Protein AF-0000000073275080 (afdb_homodimer)

Solvent-accessible surface area (backbone atoms only — not comparable to full-atom values): 22911 Å² total; per-residue (Å²): 128,80,75,79,78,81,48,69,64,58,54,41,53,49,47,54,55,44,19,60,76,45,29,74,86,57,56,41,69,62,60,45,20,56,76,67,70,48,57,55,68,63,49,43,74,78,28,83,42,69,67,53,45,38,34,49,40,30,46,57,50,40,56,72,40,67,62,86,65,78,84,79,86,42,40,68,62,48,49,53,50,51,52,48,43,50,50,51,34,26,66,72,33,63,53,29,30,60,48,40,58,49,52,80,61,78,45,71,41,52,49,48,37,52,27,49,46,30,53,42,41,31,72,72,69,42,51,63,61,56,16,46,53,51,43,52,39,52,49,19,29,51,37,19,44,44,34,41,51,53,35,57,74,69,51,49,68,67,58,50,50,50,48,50,53,54,40,49,70,54,25,63,82,72,29,60,70,46,45,72,33,46,66,64,74,70,47,86,54,58,69,57,53,50,52,51,41,50,51,25,41,52,47,12,50,54,50,54,73,69,51,129,129,82,75,79,79,82,49,70,63,56,53,39,53,50,48,55,55,44,19,62,75,44,30,74,85,57,55,42,69,62,59,47,20,57,76,69,70,49,59,53,69,64,50,42,74,77,27,82,42,70,66,54,44,36,36,50,39,32,47,58,50,40,55,73,39,68,63,87,66,77,82,79,87,42,40,66,62,47,48,52,51,51,53,49,44,48,49,50,34,27,66,71,35,60,53,29,29,59,49,37,58,48,53,79,62,77,44,71,42,52,49,48,36,50,31,49,46,30,53,41,42,31,71,72,70,41,50,64,63,55,16,46,53,51,44,52,38,51,49,19,30,49,38,20,45,45,36,41,52,53,35,58,75,68,51,49,69,68,57,50,50,50,47,49,52,54,40,50,68,54,25,65,82,73,28,59,68,45,44,72,32,45,67,63,75,70,48,85,55,56,68,57,54,50,51,52,41,51,51,25,41,52,46,11,51,54,49,54,71,71,52,130

Organism: Proteus mirabilis (strain HI4320) (NCBI:txid529507)

Foldseek 3Di:
DPPPPPDLVVLLVLQLVVCQPQNPVRRALCVSCVSVVHDSVVVCVSPVGPLSSLLSNLLVLQQPQCVVQDQPLPLLVSLVVSLVSSLCSQLVTQCSLVSNPPSPHDDPRVVSSQVSQLVSLCSLVDDSVLSNVLVVVSSVLSSVLSNVLSVVVPDDPVNLVVVLVVVCVPCVPPPVVCVVCSCVVSDNPSVVVSVVVSVVSSVVSNVVSVPD/DPPPPPDLVVLLVLQLVVCQPQNPVRRALVVSCVSVVHDSVVVCVSPVGPLSSLLSNLLVLQQPQCVVQDQPLPLLVSLVVSLVSVLCSQLVTQCSLVSNPPSPHDDPRVVSSLVSQLVSLCSLVDDSVLSNVLSVVSSVLSSVLSNVLSVVVPDDPVNLVVVLVVVCVPCVPPPVVCVVCSCVVSDNPSVVVSVVVSVVSSVVSNVVSVPD

Secondary structure (DSSP, 8-state):
-------HHHHHHHHHHHHHHHHHHH--HHHHHHHHTS-HHHHHHH-SSHHHHHHHHHHHHTTTTTTTPPP-S-HHHHHHHHHHHHHHHHHTSTTHHHHHTT----SHHHHHHHHHHHHHHHTTT--HHHHHHHHHHHHHHHHHHHHHHHHHHTS-HHHHHHHHHHHHHHHHHH-HHHHHTHHHHT---HHHHHHHHHHHHHHHHHHHHH--/-------HHHHHHHHHHHHHHHHHHH--HHHHHHHHTS-HHHHHHH-SSHHHHHHHHHHHHTTTTTTTPPP-S-HHHHHHHHHHHHHHHHHTSTTHHHHHTT----SHHHHHHHHHHHHHHHTTT--HHHHHHHHHHHHHHHHHHHHHHHHHHTS-HHHHHHHHHHHHHHHHHH-HHHHHTHHHHT---HHHHHHHHHHHHHHHHHHHHH--

pLDDT: mean 94.39, std 9.13, range [32.34, 98.94]

Structure (mmCIF, N/CA/C/O backbone):
data_AF-0000000073275080-model_v1
#
loop_
_entity.id
_entity.type
_entity.pdbx_description
1 polymer 'TetR-family transcriptional regulator'
#
loop_
_atom_site.group_PDB
_atom_site.id
_atom_site.type_symbol
_atom_site.label_atom_id
_atom_site.label_alt_id
_atom_site.label_comp_id
_atom_site.label_asym_id
_atom_site.label_entity_id
_atom_site.label_seq_id
_atom_site.pdbx_PDB_ins_code
_atom_site.Cartn_x
_atom_site.Cartn_y
_atom_site.Cartn_z
_atom_site.occupancy
_atom_site.B_iso_or_equiv
_atom_site.auth_seq_id
_atom_site.auth_comp_id
_atom_site.auth_asym_id
_atom_site.auth_atom_id
_atom_site.pdbx_PDB_model_num
ATOM 1 N N . MET A 1 1 ? 32.188 25.672 23.516 1 32.34 1 MET A N 1
ATOM 2 C CA . MET A 1 1 ? 31.297 24.531 23.75 1 32.34 1 MET A CA 1
ATOM 3 C C . MET A 1 1 ? 30.781 23.969 22.438 1 32.34 1 MET A C 1
ATOM 5 O O . MET A 1 1 ? 30.094 24.672 21.688 1 32.34 1 MET A O 1
ATOM 9 N N . LYS A 1 2 ? 31.484 23.141 21.656 1 39.69 2 LYS A N 1
ATOM 10 C CA . LYS A 1 2 ? 31.172 22.766 20.281 1 39.69 2 LYS A CA 1
ATOM 11 C C . LYS A 1 2 ? 29.703 22.344 20.141 1 39.69 2 LYS A C 1
ATOM 13 O O . LYS A 1 2 ? 29.156 21.719 21.047 1 39.69 2 LYS A O 1
ATOM 18 N N . SER A 1 3 ? 28.766 22.969 19.547 1 44.78 3 SER A N 1
ATOM 19 C CA . SER A 1 3 ? 27.375 22.609 19.281 1 44.78 3 SER A CA 1
ATOM 20 C C . SER A 1 3 ? 27.234 21.109 19.062 1 44.78 3 SER A C 1
ATOM 22 O O . SER A 1 3 ? 28 20.516 18.297 1 44.78 3 SER A O 1
ATOM 24 N N . PRO A 1 4 ? 26.766 20.25 19.859 1 46 4 PRO A N 1
ATOM 25 C CA . PRO A 1 4 ? 26.719 18.797 19.75 1 46 4 PRO A CA 1
ATOM 26 C C . PRO A 1 4 ? 26.406 18.312 18.328 1 46 4 PRO A C 1
ATOM 28 O O . PRO A 1 4 ? 25.578 18.906 17.641 1 46 4 PRO A O 1
ATOM 31 N N . LYS A 1 5 ? 27.375 17.844 17.484 1 55.16 5 LYS A N 1
ATOM 32 C CA . LYS A 1 5 ? 27.281 17.266 16.141 1 55.16 5 LYS A CA 1
ATOM 33 C C . LYS A 1 5 ? 26.062 16.344 16.031 1 55.16 5 LYS A C 1
ATOM 35 O O . LYS A 1 5 ? 25.969 15.352 16.734 1 55.16 5 LYS A O 1
ATOM 40 N N . ILE A 1 6 ? 24.938 16.859 15.727 1 63.88 6 ILE A N 1
ATOM 41 C CA . ILE A 1 6 ? 23.734 16.031 15.586 1 63.88 6 ILE A CA 1
ATOM 42 C C . ILE A 1 6 ? 24.031 14.859 14.641 1 63.88 6 ILE A C 1
ATOM 44 O O . ILE A 1 6 ? 24.516 15.07 13.523 1 63.88 6 ILE A O 1
ATOM 48 N N . ASP A 1 7 ? 24.047 13.633 15.289 1 86 7 ASP A N 1
ATOM 49 C CA . ASP A 1 7 ? 24.203 12.344 14.625 1 86 7 ASP A CA 1
ATOM 50 C C . ASP A 1 7 ? 22.953 11.969 13.844 1 86 7 ASP A C 1
ATOM 52 O O . ASP A 1 7 ? 21.859 11.867 14.414 1 86 7 ASP A O 1
ATOM 56 N N . ARG A 1 8 ? 23.031 12.055 12.516 1 90.81 8 ARG A N 1
ATOM 57 C CA . ARG A 1 8 ? 21.922 11.742 11.625 1 90.81 8 ARG A CA 1
ATOM 58 C C . ARG A 1 8 ? 21.172 10.492 12.086 1 90.81 8 ARG A C 1
ATOM 60 O O . ARG A 1 8 ? 19.938 10.445 12.039 1 90.81 8 ARG A O 1
ATOM 67 N N . LEU A 1 9 ? 21.906 9.578 12.633 1 93.81 9 LEU A N 1
ATOM 68 C CA . LEU A 1 9 ? 21.297 8.344 13.109 1 93.81 9 LEU A CA 1
ATOM 69 C C . LEU A 1 9 ? 20.469 8.594 14.359 1 93.81 9 LEU A C 1
ATOM 71 O O . LEU A 1 9 ? 19.391 7.996 14.531 1 93.81 9 LEU A O 1
ATOM 75 N N . ASN A 1 10 ? 20.938 9.414 15.172 1 94.75 10 ASN A N 1
ATOM 76 C CA . ASN A 1 10 ? 20.172 9.773 16.375 1 94.75 10 ASN A CA 1
ATOM 77 C C . ASN A 1 10 ? 18.859 10.477 16.016 1 94.75 10 ASN A C 1
ATOM 79 O O . ASN A 1 10 ? 17.828 10.242 16.641 1 94.75 10 ASN A O 1
ATOM 83 N N . VAL A 1 11 ? 18.969 11.352 15.055 1 96.56 11 VAL A N 1
ATOM 84 C CA . VAL A 1 11 ? 17.781 12.062 14.602 1 96.56 11 VAL A CA 1
ATOM 85 C C . VAL A 1 11 ? 16.75 11.07 14.062 1 96.56 11 VAL A C 1
ATOM 87 O O . VAL A 1 11 ? 15.57 11.125 14.43 1 96.56 11 VAL A O 1
ATOM 90 N N . LEU A 1 12 ? 17.234 10.148 13.281 1 97.75 12 LEU A N 1
ATOM 91 C CA . LEU A 1 12 ? 16.344 9.164 12.664 1 97.75 12 LEU A CA 1
ATOM 92 C C . LEU A 1 12 ? 15.719 8.25 13.719 1 97.75 12 LEU A C 1
ATOM 94 O O . LEU A 1 12 ? 14.531 7.949 13.664 1 97.75 12 LEU A O 1
ATOM 98 N N . ASP A 1 13 ? 16.531 7.84 14.688 1 97.75 13 ASP A N 1
ATOM 99 C CA . ASP A 1 13 ? 16.016 6.98 15.75 1 97.75 13 ASP A CA 1
ATOM 100 C C . ASP A 1 13 ? 14.984 7.719 16.609 1 97.75 13 ASP A C 1
ATOM 102 O O . ASP A 1 13 ? 13.984 7.137 17.016 1 97.75 13 ASP A O 1
ATOM 106 N N . THR A 1 14 ? 15.227 8.969 16.828 1 98 14 THR A N 1
ATOM 107 C CA . THR A 1 14 ? 14.273 9.781 17.562 1 98 14 THR A CA 1
ATOM 108 C C . THR A 1 14 ? 12.984 9.969 16.766 1 98 14 THR A C 1
ATOM 110 O O . THR A 1 14 ? 11.891 9.93 17.312 1 98 14 THR A O 1
ATOM 113 N N . ALA A 1 15 ? 13.125 10.195 15.492 1 98.44 15 ALA A N 1
ATOM 114 C CA . ALA A 1 15 ? 11.961 10.336 14.625 1 98.44 15 ALA A CA 1
ATOM 115 C C . ALA A 1 15 ? 11.102 9.07 14.641 1 98.44 15 ALA A C 1
ATOM 117 O O . ALA A 1 15 ? 9.875 9.148 14.711 1 98.44 15 ALA A O 1
ATOM 118 N N . LEU A 1 16 ? 11.766 7.922 14.594 1 98.56 16 LEU A N 1
ATOM 119 C CA . LEU A 1 16 ? 11.047 6.652 14.625 1 98.56 16 LEU A CA 1
ATOM 120 C C . LEU A 1 16 ? 10.359 6.453 15.969 1 98.56 16 LEU A C 1
ATOM 122 O O . LEU A 1 16 ? 9.258 5.902 16.031 1 98.56 16 LEU A O 1
ATOM 126 N N . SER A 1 17 ? 11 6.895 17.031 1 98.19 17 SER A N 1
ATOM 127 C CA . SER A 1 17 ? 10.359 6.855 18.344 1 98.19 17 SER A CA 1
ATOM 128 C C . SER A 1 17 ? 9.133 7.754 18.391 1 98.19 17 SER A C 1
ATOM 130 O O . SER A 1 17 ? 8.094 7.375 18.938 1 98.19 17 SER A O 1
ATOM 132 N N . LEU A 1 18 ? 9.273 8.891 17.797 1 98 18 LEU A N 1
ATOM 133 C CA . LEU A 1 18 ? 8.156 9.828 17.734 1 98 18 LEU A CA 1
ATOM 134 C C . LEU A 1 18 ? 7.027 9.266 16.875 1 98 18 LEU A C 1
ATOM 136 O O . LEU A 1 18 ? 5.848 9.484 17.172 1 98 18 LEU A O 1
ATOM 140 N N . LEU A 1 19 ? 7.387 8.57 15.859 1 98.06 19 LEU A N 1
ATOM 141 C CA . LEU A 1 19 ? 6.422 7.922 14.984 1 98.06 19 LEU A CA 1
ATOM 142 C C . LEU A 1 19 ? 5.516 6.98 15.773 1 98.06 19 LEU A C 1
ATOM 144 O O . LEU A 1 19 ? 4.316 6.895 15.5 1 98.06 19 LEU A O 1
ATOM 148 N N . GLU A 1 20 ? 6.086 6.309 16.781 1 97.38 20 GLU A N 1
ATOM 149 C CA . GLU A 1 20 ? 5.332 5.359 17.594 1 97.38 20 GLU A CA 1
ATOM 150 C C . GLU A 1 20 ? 4.199 6.051 18.344 1 97.38 20 GLU A C 1
ATOM 152 O O . GLU A 1 20 ? 3.141 5.457 18.562 1 97.38 20 GLU A O 1
ATOM 157 N N . LYS A 1 21 ? 4.418 7.312 18.641 1 95.19 21 LYS A N 1
ATOM 158 C CA . LYS A 1 21 ? 3.469 8.062 19.469 1 95.19 21 LYS A CA 1
ATOM 159 C C . LYS A 1 21 ? 2.527 8.891 18.594 1 95.19 21 LYS A C 1
ATOM 161 O O . LYS A 1 21 ? 1.325 8.953 18.859 1 95.19 21 LYS A O 1
ATOM 166 N N . GLU A 1 22 ? 3.096 9.484 17.547 1 95.12 22 GLU A N 1
ATOM 167 C CA . GLU A 1 22 ? 2.363 10.531 16.844 1 95.12 22 GLU A CA 1
ATOM 168 C C . GLU A 1 22 ? 1.802 10.016 15.516 1 95.12 22 GLU A C 1
ATOM 170 O O . GLU A 1 22 ? 0.91 10.633 14.938 1 95.12 22 GLU A O 1
ATOM 175 N N . GLY A 1 23 ? 2.352 8.914 15.062 1 95.94 23 GLY A N 1
ATOM 176 C CA . GLY A 1 23 ? 2.023 8.508 13.703 1 95.94 23 GLY A CA 1
ATOM 177 C C . GLY A 1 23 ? 2.656 9.391 12.648 1 95.94 23 GLY A C 1
ATOM 178 O O . GLY A 1 23 ? 3.291 10.391 12.969 1 95.94 23 GLY A O 1
ATOM 179 N N . ILE A 1 24 ? 2.479 8.977 11.453 1 95.12 24 ILE A N 1
ATOM 180 C CA . ILE A 1 24 ? 3.158 9.648 10.352 1 95.12 24 ILE A CA 1
ATOM 181 C C . ILE A 1 24 ? 2.574 11.047 10.164 1 95.12 24 ILE A C 1
ATOM 183 O O . ILE A 1 24 ? 3.297 11.984 9.82 1 95.12 24 ILE A O 1
ATOM 187 N N . GLU A 1 25 ? 1.281 11.195 10.398 1 91.06 25 GLU A N 1
ATOM 188 C CA . GLU A 1 25 ? 0.646 12.5 10.227 1 91.06 25 GLU A CA 1
ATOM 189 C C . GLU A 1 25 ? 1.056 13.461 11.344 1 91.06 25 GLU A C 1
ATOM 191 O O . GLU A 1 25 ? 1.13 14.672 11.125 1 91.06 25 GLU A O 1
ATOM 196 N N . GLY A 1 26 ? 1.314 12.922 12.461 1 93.5 26 GLY A N 1
ATOM 197 C CA . GLY A 1 26 ? 1.632 13.75 13.609 1 93.5 26 GLY A CA 1
ATOM 198 C C . GLY A 1 26 ? 3.111 14.07 13.727 1 93.5 26 GLY A C 1
ATOM 199 O O . GLY A 1 26 ? 3.508 14.914 14.531 1 93.5 26 GLY A O 1
ATOM 200 N N . LEU A 1 27 ? 3.873 13.398 12.93 1 96.19 27 LEU A N 1
ATOM 201 C CA . LEU A 1 27 ? 5.309 13.648 12.938 1 96.19 27 LEU A CA 1
ATOM 202 C C . LEU A 1 27 ? 5.648 14.922 12.164 1 96.19 27 LEU A C 1
ATOM 204 O O . LEU A 1 27 ? 5.418 14.992 10.961 1 96.19 27 LEU A O 1
ATOM 208 N N . THR A 1 28 ? 6.109 15.969 12.883 1 94.81 28 THR A N 1
ATOM 209 C CA . THR A 1 28 ? 6.508 17.219 12.258 1 94.81 28 THR A CA 1
ATOM 210 C C . THR A 1 28 ? 7.953 17.562 12.602 1 94.81 28 THR A C 1
ATOM 212 O O . THR A 1 28 ? 8.5 17.062 13.594 1 94.81 28 THR A O 1
ATOM 215 N N . MET A 1 29 ? 8.492 18.422 11.773 1 95.62 29 MET A N 1
ATOM 216 C CA . MET A 1 29 ? 9.859 18.875 12.023 1 95.62 29 MET A CA 1
ATOM 217 C C . MET A 1 29 ? 9.969 19.578 13.367 1 95.62 29 MET A C 1
ATOM 219 O O . MET A 1 29 ? 10.945 19.375 14.094 1 95.62 29 MET A O 1
ATOM 223 N N . ARG A 1 30 ? 8.961 20.312 13.719 1 95.44 30 ARG A N 1
ATOM 224 C CA . ARG A 1 30 ? 8.953 21.047 14.984 1 95.44 30 ARG A CA 1
ATOM 225 C C . ARG A 1 30 ? 8.914 20.078 16.172 1 95.44 30 ARG A C 1
ATOM 227 O O . ARG A 1 30 ? 9.688 20.234 17.109 1 95.44 30 ARG A O 1
ATOM 234 N N . LYS A 1 31 ? 8.031 19.078 16.125 1 96.81 31 LYS A N 1
ATOM 235 C CA . LYS A 1 31 ? 7.922 18.109 17.203 1 96.81 31 LYS A CA 1
ATOM 236 C C . LYS A 1 31 ? 9.211 17.312 17.359 1 96.81 31 LYS A C 1
ATOM 238 O O . LYS A 1 31 ? 9.617 17 18.484 1 96.81 31 LYS A O 1
ATOM 243 N N . LEU A 1 32 ? 9.82 16.984 16.25 1 97.44 32 LEU A N 1
ATOM 244 C CA . LEU A 1 32 ? 11.07 16.25 16.281 1 97.44 32 LEU A CA 1
ATOM 245 C C . LEU A 1 32 ? 12.18 17.078 16.922 1 97.44 32 LEU A C 1
ATOM 247 O O . LEU A 1 32 ? 12.938 16.578 17.75 1 97.44 32 LEU A O 1
ATOM 251 N N . ALA A 1 33 ? 12.281 18.344 16.531 1 96.69 33 ALA A N 1
ATOM 252 C CA . ALA A 1 33 ? 13.266 19.234 17.125 1 96.69 33 ALA A CA 1
ATOM 253 C C . ALA A 1 33 ? 13.078 19.328 18.641 1 96.69 33 ALA A C 1
ATOM 255 O O . ALA A 1 33 ? 14.047 19.25 19.391 1 96.69 33 ALA A O 1
ATOM 256 N N . ASP A 1 34 ? 11.836 19.453 19.016 1 96.75 34 ASP A N 1
ATOM 257 C CA . ASP A 1 34 ? 11.516 19.516 20.438 1 96.75 34 ASP A CA 1
ATOM 258 C C . ASP A 1 34 ? 11.961 18.234 21.172 1 96.75 34 ASP A C 1
ATOM 260 O O . ASP A 1 34 ? 12.555 18.312 22.25 1 96.75 34 ASP A O 1
ATOM 264 N N . ALA A 1 35 ? 11.711 17.094 20.578 1 96.25 35 ALA A N 1
ATOM 265 C CA . ALA A 1 35 ? 12.07 15.812 21.156 1 96.25 35 ALA A CA 1
ATOM 266 C C . ALA A 1 35 ? 13.586 15.68 21.297 1 96.25 35 ALA A C 1
ATOM 268 O O . ALA A 1 35 ? 14.078 15.031 22.219 1 96.25 35 ALA A O 1
ATOM 269 N N . LEU A 1 36 ? 14.289 16.281 20.391 1 95.81 36 LEU A N 1
ATOM 270 C CA . LEU A 1 36 ? 15.742 16.219 20.359 1 95.81 36 LEU A CA 1
ATOM 271 C C . LEU A 1 36 ? 16.344 17.328 21.234 1 95.81 36 LEU A C 1
ATOM 273 O O . LEU A 1 36 ? 17.547 17.359 21.453 1 95.81 36 LEU A O 1
ATOM 277 N N . HIS A 1 37 ? 15.508 18.25 21.641 1 95.56 37 HIS A N 1
ATOM 278 C CA . HIS A 1 37 ? 15.93 19.391 22.438 1 95.56 37 HIS A CA 1
ATOM 279 C C . HIS A 1 37 ? 16.922 20.266 21.672 1 95.56 37 HIS A C 1
ATOM 281 O O . HIS A 1 37 ? 17.969 20.625 22.188 1 95.56 37 HIS A O 1
ATOM 287 N N . ILE A 1 38 ? 16.516 20.484 20.422 1 93.25 38 ILE A N 1
ATOM 288 C CA . ILE A 1 38 ? 17.312 21.375 19.594 1 93.25 38 ILE A CA 1
ATOM 289 C C . ILE A 1 38 ? 16.406 22.406 18.906 1 93.25 38 ILE A C 1
ATOM 291 O O . ILE A 1 38 ? 15.18 22.266 18.938 1 93.25 38 ILE A O 1
ATOM 295 N N . LYS A 1 39 ? 17.094 23.359 18.297 1 90.19 39 LYS A N 1
ATOM 296 C CA . LYS A 1 39 ? 16.344 24.328 17.484 1 90.19 39 LYS A CA 1
ATOM 297 C C . LYS A 1 39 ? 15.984 23.734 16.125 1 90.19 39 LYS A C 1
ATOM 299 O O . LYS A 1 39 ? 16.766 22.984 15.531 1 90.19 39 LYS A O 1
ATOM 304 N N . ALA A 1 40 ? 14.836 24.156 15.586 1 88.25 40 ALA A N 1
ATOM 305 C CA . ALA A 1 40 ? 14.344 23.641 14.305 1 88.25 40 ALA A CA 1
ATOM 306 C C . ALA A 1 40 ? 15.352 23.891 13.195 1 88.25 40 ALA A C 1
ATOM 308 O O . ALA A 1 40 ? 15.5 23.062 12.289 1 88.25 40 ALA A O 1
ATOM 309 N N . ALA A 1 41 ? 16.031 24.922 13.344 1 87.62 41 ALA A N 1
ATOM 310 C CA . ALA A 1 41 ? 17.016 25.281 12.32 1 87.62 41 ALA A CA 1
ATOM 311 C C . ALA A 1 41 ? 18.109 24.219 12.227 1 87.62 41 ALA A C 1
ATOM 313 O O . ALA A 1 41 ? 18.609 23.938 11.133 1 87.62 41 ALA A O 1
ATOM 314 N N . SER A 1 42 ? 18.469 23.656 13.289 1 89 42 SER A N 1
ATOM 315 C CA . SER A 1 42 ? 19.5 22.625 13.328 1 89 42 SER A CA 1
ATOM 316 C C . SER A 1 42 ? 19.047 21.375 12.594 1 89 42 SER A C 1
ATOM 318 O O . SER A 1 42 ? 19.859 20.688 11.961 1 89 42 SER A O 1
ATOM 320 N N . LEU A 1 43 ? 17.781 21.078 12.664 1 91.62 43 LEU A N 1
ATOM 321 C CA . LEU A 1 43 ? 17.219 19.906 11.992 1 91.62 43 LEU A CA 1
ATOM 322 C C . LEU A 1 43 ? 17.25 20.078 10.484 1 91.62 43 LEU A C 1
ATOM 324 O O . LEU A 1 43 ? 17.516 19.125 9.742 1 91.62 43 LEU A O 1
ATOM 328 N N . TYR A 1 44 ? 17.047 21.266 10.055 1 89.69 44 TYR A N 1
ATOM 329 C CA . TYR A 1 44 ? 16.969 21.562 8.633 1 89.69 44 TYR A CA 1
ATOM 330 C C . TYR A 1 44 ? 18.344 21.484 7.98 1 89.69 44 TYR A C 1
ATOM 332 O O . TYR A 1 44 ? 18.453 21.344 6.762 1 89.69 44 TYR A O 1
ATOM 340 N N . TRP A 1 45 ? 19.391 21.516 8.812 1 86.19 45 TRP A N 1
ATOM 341 C CA . TRP A 1 45 ? 20.75 21.297 8.328 1 86.19 45 TRP A CA 1
ATOM 342 C C . TRP A 1 45 ? 20.969 19.828 7.984 1 86.19 45 TRP A C 1
ATOM 344 O O . TRP A 1 45 ? 21.734 19.5 7.066 1 86.19 45 TRP A O 1
ATOM 354 N N . HIS A 1 46 ? 20.219 19 8.602 1 89.19 46 HIS A N 1
ATOM 355 C CA . HIS A 1 46 ? 20.391 17.578 8.383 1 89.19 46 HIS A CA 1
ATOM 356 C C . HIS A 1 46 ? 19.375 17.047 7.375 1 89.19 46 HIS A C 1
ATOM 358 O O . HIS A 1 46 ? 19.672 16.141 6.598 1 89.19 46 HIS A O 1
ATOM 364 N N . PHE A 1 47 ? 18.203 17.594 7.461 1 93.5 47 PHE A N 1
ATOM 365 C CA . PHE A 1 47 ? 17.109 17.25 6.578 1 93.5 47 PHE A CA 1
ATOM 366 C C . PHE A 1 47 ? 16.406 18.5 6.066 1 93.5 47 PHE A C 1
ATOM 368 O O . PHE A 1 47 ? 15.719 19.188 6.828 1 93.5 47 PHE A O 1
ATOM 375 N N . ASP A 1 48 ? 16.469 18.641 4.773 1 90.62 48 ASP A N 1
ATOM 376 C CA . ASP A 1 48 ? 16.016 19.875 4.152 1 90.62 48 ASP A CA 1
ATOM 377 C C . ASP A 1 48 ? 14.516 20.078 4.348 1 90.62 48 ASP A C 1
ATOM 379 O O . ASP A 1 48 ? 14.031 21.203 4.352 1 90.62 48 ASP A O 1
ATOM 383 N N . ASN A 1 49 ? 13.867 18.984 4.418 1 92.5 49 ASN A N 1
ATOM 384 C CA . ASN A 1 49 ? 12.414 19.016 4.555 1 92.5 49 ASN A CA 1
ATOM 385 C C . ASN A 1 49 ? 11.867 17.688 5.086 1 92.5 49 ASN A C 1
ATOM 387 O O . ASN A 1 49 ? 12.625 16.75 5.324 1 92.5 49 ASN A O 1
ATOM 391 N N . LYS A 1 50 ? 10.625 17.609 5.316 1 93.69 50 LYS A N 1
ATOM 392 C CA . LYS A 1 50 ? 9.977 16.422 5.867 1 93.69 50 LYS A CA 1
ATOM 393 C C . LYS A 1 50 ? 10.172 15.219 4.949 1 93.69 50 LYS A C 1
ATOM 395 O O . LYS A 1 50 ? 10.336 14.094 5.426 1 93.69 50 LYS A O 1
ATOM 400 N N . GLN A 1 51 ? 10.172 15.469 3.654 1 93.62 51 GLN A N 1
ATOM 401 C CA . GLN A 1 51 ? 10.312 14.383 2.697 1 93.62 51 GLN A CA 1
ATOM 402 C C . GLN A 1 51 ? 11.68 13.703 2.834 1 93.62 51 GLN A C 1
ATOM 404 O O . GLN A 1 51 ? 11.773 12.477 2.822 1 93.62 51 GLN A O 1
ATOM 409 N N . THR A 1 52 ? 12.703 14.5 2.971 1 95.06 52 THR A N 1
ATOM 410 C CA . THR A 1 52 ? 14.039 13.938 3.129 1 95.06 52 THR A CA 1
ATOM 411 C C . THR A 1 52 ? 14.164 13.195 4.457 1 95.06 52 THR A C 1
ATOM 413 O O . THR A 1 52 ? 14.867 12.195 4.551 1 95.06 52 THR A O 1
ATOM 416 N N . LEU A 1 53 ? 13.516 13.719 5.5 1 96.75 53 LEU A N 1
ATOM 417 C CA . LEU A 1 53 ? 13.469 13.016 6.777 1 96.75 53 LEU A CA 1
ATOM 418 C C . LEU A 1 53 ? 12.773 11.664 6.625 1 96.75 53 LEU A C 1
ATOM 420 O O . LEU A 1 53 ? 13.273 10.648 7.113 1 96.75 53 LEU A O 1
ATOM 424 N N . ILE A 1 54 ? 11.695 11.609 5.91 1 97.62 54 ILE A N 1
ATOM 425 C CA . ILE A 1 54 ? 10.922 10.398 5.699 1 97.62 54 ILE A CA 1
ATOM 426 C C . ILE A 1 54 ? 11.758 9.375 4.93 1 97.62 54 ILE A C 1
ATOM 428 O O . ILE A 1 54 ? 11.75 8.188 5.254 1 97.62 54 ILE A O 1
ATOM 432 N N . GLU A 1 55 ? 12.477 9.836 3.959 1 97.31 55 GLU A N 1
ATOM 433 C CA . GLU A 1 55 ? 13.367 8.953 3.215 1 97.31 55 GLU A CA 1
ATOM 434 C C . GLU A 1 55 ? 14.43 8.352 4.125 1 97.31 55 GLU A C 1
ATOM 436 O O . GLU A 1 55 ? 14.742 7.16 4.023 1 97.31 55 GLU A O 1
ATOM 441 N N . GLY A 1 56 ? 14.969 9.203 4.945 1 97.75 56 GLY A N 1
ATOM 442 C CA . GLY A 1 56 ? 15.93 8.695 5.914 1 97.75 56 GLY A CA 1
ATOM 443 C C . GLY A 1 56 ? 15.336 7.66 6.852 1 97.75 56 GLY A C 1
ATOM 444 O O . GLY A 1 56 ? 15.977 6.648 7.148 1 97.75 56 GLY A O 1
ATOM 445 N N . MET A 1 57 ? 14.148 7.926 7.309 1 98.56 57 MET A N 1
ATOM 446 C CA . MET A 1 57 ? 13.445 6.98 8.172 1 98.56 57 MET A CA 1
ATOM 447 C C . MET A 1 57 ? 13.172 5.672 7.441 1 98.56 57 MET A C 1
ATOM 449 O O . MET A 1 57 ? 13.344 4.59 8.008 1 98.56 57 MET A O 1
ATOM 453 N N . ALA A 1 58 ? 12.758 5.773 6.219 1 98.69 58 ALA A N 1
ATOM 454 C CA . ALA A 1 58 ? 12.5 4.594 5.398 1 98.69 58 ALA A CA 1
ATOM 455 C C . ALA A 1 58 ? 13.75 3.727 5.281 1 98.69 58 ALA A C 1
ATOM 457 O O . ALA A 1 58 ? 13.688 2.506 5.441 1 98.69 58 ALA A O 1
ATOM 458 N N . ASP A 1 59 ? 14.828 4.391 5.027 1 98.56 59 ASP A N 1
ATOM 459 C CA . ASP A 1 59 ? 16.109 3.693 4.945 1 98.56 59 ASP A CA 1
ATOM 460 C C . ASP A 1 59 ? 16.453 3.016 6.27 1 98.56 59 ASP A C 1
ATOM 462 O O . ASP A 1 59 ? 16.875 1.857 6.293 1 98.56 59 ASP A O 1
ATOM 466 N N . ARG A 1 60 ? 16.25 3.691 7.328 1 98.5 60 ARG A N 1
ATOM 467 C CA . ARG A 1 60 ? 16.562 3.189 8.664 1 98.5 60 ARG A CA 1
ATOM 468 C C . ARG A 1 60 ? 15.703 1.976 9.008 1 98.5 60 ARG A C 1
ATOM 470 O O . ARG A 1 60 ? 16.188 1.017 9.609 1 98.5 60 ARG A O 1
ATOM 477 N N . ILE A 1 61 ? 14.539 1.953 8.609 1 98.75 61 ILE A N 1
ATOM 478 C CA . ILE A 1 61 ? 13.57 0.898 8.898 1 98.75 61 ILE A CA 1
ATOM 479 C C . ILE A 1 61 ? 14.07 -0.427 8.328 1 98.75 61 ILE A C 1
ATOM 481 O O . ILE A 1 61 ? 13.898 -1.48 8.945 1 98.75 61 ILE A O 1
ATOM 485 N N . VAL A 1 62 ? 14.742 -0.328 7.191 1 98.75 62 VAL A N 1
ATOM 486 C CA . VAL A 1 62 ? 15.086 -1.576 6.52 1 98.75 62 VAL A CA 1
ATOM 487 C C . VAL A 1 62 ? 16.578 -1.841 6.66 1 98.75 62 VAL A C 1
ATOM 489 O O . VAL A 1 62 ? 17.141 -2.668 5.938 1 98.75 62 VAL A O 1
ATOM 492 N N . SER A 1 63 ? 17.25 -1.154 7.586 1 98.44 63 SER A N 1
ATOM 493 C CA . SER A 1 63 ? 18.703 -1.165 7.688 1 98.44 63 SER A CA 1
ATOM 494 C C . SER A 1 63 ? 19.219 -2.561 8.008 1 98.44 63 SER A C 1
ATOM 496 O O . SER A 1 63 ? 20.359 -2.893 7.688 1 98.44 63 SER A O 1
ATOM 498 N N . GLU A 1 64 ? 18.406 -3.428 8.578 1 98.25 64 GLU A N 1
ATOM 499 C CA . GLU A 1 64 ? 18.875 -4.738 9.008 1 98.25 64 GLU A CA 1
ATOM 500 C C . GLU A 1 64 ? 18.375 -5.84 8.07 1 98.25 64 GLU A C 1
ATOM 502 O O . GLU A 1 64 ? 18.641 -7.023 8.312 1 98.25 64 GLU A O 1
ATOM 507 N N . VAL A 1 65 ? 17.672 -5.516 7.059 1 98.69 65 VAL A N 1
ATOM 508 C CA . VAL A 1 65 ? 17.125 -6.492 6.125 1 98.69 65 VAL A CA 1
ATOM 509 C C . VAL A 1 65 ? 18.203 -6.938 5.141 1 98.69 65 VAL A C 1
ATOM 511 O O . VAL A 1 65 ? 18.953 -6.109 4.625 1 98.69 65 VAL A O 1
ATOM 514 N N . ALA A 1 66 ? 18.281 -8.258 4.926 1 98.19 66 ALA A N 1
ATOM 515 C CA . ALA A 1 66 ? 19.156 -8.891 3.941 1 98.19 66 ALA A CA 1
ATOM 516 C C . ALA A 1 66 ? 20.625 -8.648 4.273 1 98.19 66 ALA A C 1
ATOM 518 O O . ALA A 1 66 ? 21.484 -8.664 3.387 1 98.19 66 ALA A O 1
ATOM 519 N N . VAL A 1 67 ? 20.922 -8.219 5.52 1 97.44 67 VAL A N 1
ATOM 520 C CA . VAL A 1 67 ? 22.312 -8.078 5.949 1 97.44 67 VAL A CA 1
ATOM 521 C C . VAL A 1 67 ? 22.953 -9.461 6.086 1 97.44 67 VAL A C 1
ATOM 523 O O . VAL A 1 67 ? 22.422 -10.32 6.797 1 97.44 67 VAL A O 1
ATOM 526 N N . ASP A 1 68 ? 24.031 -9.75 5.379 1 94.38 68 ASP A N 1
ATOM 527 C CA . ASP A 1 68 ? 24.719 -11.039 5.355 1 94.38 68 ASP A CA 1
ATOM 528 C C . ASP A 1 68 ? 23.75 -12.172 5 1 94.38 68 ASP A C 1
ATOM 530 O O . ASP A 1 68 ? 23.688 -13.18 5.699 1 94.38 68 ASP A O 1
ATOM 534 N N . PHE A 1 69 ? 22.922 -11.93 3.984 1 96.12 69 PHE A N 1
ATOM 535 C CA . PHE A 1 69 ? 21.906 -12.883 3.58 1 96.12 69 PHE A CA 1
ATOM 536 C C . PHE A 1 69 ? 22.531 -14.195 3.115 1 96.12 69 PHE A C 1
ATOM 538 O O . PHE A 1 69 ? 23.438 -14.188 2.283 1 96.12 69 PHE A O 1
ATOM 545 N N . HIS A 1 70 ? 22.109 -15.281 3.701 1 94.56 70 HIS A N 1
ATOM 546 C CA . HIS A 1 70 ? 22.594 -16.609 3.348 1 94.56 70 HIS A CA 1
ATOM 547 C C . HIS A 1 70 ? 21.719 -17.25 2.277 1 94.56 70 HIS A C 1
ATOM 549 O O . HIS A 1 70 ? 20.531 -17.469 2.498 1 94.56 70 HIS A O 1
ATOM 555 N N . TYR A 1 71 ? 22.312 -17.609 1.197 1 94.75 71 TYR A N 1
ATOM 556 C CA . TYR A 1 71 ? 21.594 -18.297 0.118 1 94.75 71 TYR A CA 1
ATOM 557 C C . TYR A 1 71 ? 21.609 -19.797 0.323 1 94.75 71 TYR A C 1
ATOM 559 O O . TYR A 1 71 ? 22.688 -20.406 0.439 1 94.75 71 TYR A O 1
ATOM 567 N N . SER A 1 72 ? 20.469 -20.484 0.413 1 94.06 72 SER A N 1
ATOM 568 C CA . SER A 1 72 ? 20.359 -21.906 0.659 1 94.06 72 SER A CA 1
ATOM 569 C C . SER A 1 72 ? 20.219 -22.688 -0.646 1 94.06 72 SER A C 1
ATOM 571 O O . SER A 1 72 ? 20.109 -23.922 -0.636 1 94.06 72 SER A O 1
ATOM 573 N N . GLN A 1 73 ? 20.172 -22.094 -1.796 1 89.25 73 GLN A N 1
ATOM 574 C CA . GLN A 1 73 ? 20 -22.672 -3.121 1 89.25 73 GLN A CA 1
ATOM 575 C C . GLN A 1 73 ? 18.562 -23.156 -3.318 1 89.25 73 GLN A C 1
ATOM 577 O O . GLN A 1 73 ? 18.281 -23.922 -4.238 1 89.25 73 GLN A O 1
ATOM 582 N N . ASP A 1 74 ? 17.703 -22.891 -2.447 1 97.06 74 ASP A N 1
ATOM 583 C CA . ASP A 1 74 ? 16.25 -22.938 -2.602 1 97.06 74 ASP A CA 1
ATOM 584 C C . ASP A 1 74 ? 15.656 -21.547 -2.717 1 97.06 74 ASP A C 1
ATOM 586 O O . ASP A 1 74 ? 15.367 -20.891 -1.706 1 97.06 74 ASP A O 1
ATOM 590 N N . TRP A 1 75 ? 15.469 -21.172 -3.949 1 97.44 75 TRP A N 1
ATOM 591 C CA . TRP A 1 75 ? 15.125 -19.766 -4.188 1 97.44 75 TRP A CA 1
ATOM 592 C C . TRP A 1 75 ? 13.773 -19.438 -3.57 1 97.44 75 TRP A C 1
ATOM 594 O O . TRP A 1 75 ? 13.555 -18.312 -3.113 1 97.44 75 TRP A O 1
ATOM 604 N N . LYS A 1 76 ? 12.883 -20.438 -3.549 1 98.19 76 LYS A N 1
ATOM 605 C CA . LYS A 1 76 ? 11.562 -20.188 -2.979 1 98.19 76 LYS A C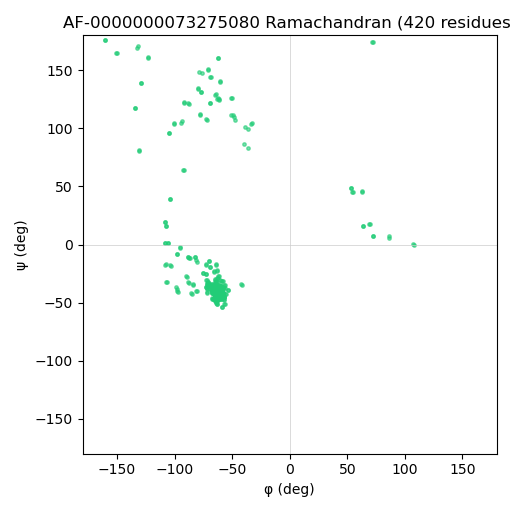A 1
ATOM 606 C C . LYS A 1 76 ? 11.648 -19.938 -1.474 1 98.19 76 LYS A C 1
ATOM 608 O O . LYS A 1 76 ? 11.062 -18.984 -0.957 1 98.19 76 LYS A O 1
ATOM 613 N N . ALA A 1 77 ? 12.383 -20.766 -0.793 1 98.12 77 ALA A N 1
ATOM 614 C CA . ALA A 1 77 ? 12.57 -20.625 0.647 1 98.12 77 ALA A CA 1
ATOM 615 C C . ALA A 1 77 ? 13.289 -19.312 0.97 1 98.12 77 ALA A C 1
ATOM 617 O O . ALA A 1 77 ? 12.93 -18.625 1.929 1 98.12 77 ALA A O 1
ATOM 618 N N . ASP A 1 78 ? 14.297 -19 0.197 1 98.5 78 ASP A N 1
ATOM 619 C CA . ASP A 1 78 ? 15.047 -17.766 0.391 1 98.5 78 ASP A CA 1
ATOM 620 C C . ASP A 1 78 ? 14.156 -16.547 0.167 1 98.5 78 ASP A C 1
ATOM 622 O O . ASP A 1 78 ? 14.242 -15.562 0.91 1 98.5 78 ASP A O 1
ATOM 626 N N . LEU A 1 79 ? 13.32 -16.609 -0.868 1 98.69 79 LEU A N 1
ATOM 627 C CA . LEU A 1 79 ? 12.406 -15.516 -1.173 1 98.69 79 LEU A CA 1
ATOM 628 C C . LEU A 1 79 ? 11.43 -15.289 -0.029 1 98.69 79 LEU A C 1
ATOM 630 O O . LEU A 1 79 ? 11.18 -14.148 0.367 1 98.69 79 LEU A O 1
ATOM 634 N N . LYS A 1 80 ? 10.898 -16.359 0.487 1 98.69 80 LYS A N 1
ATOM 635 C CA . LYS A 1 80 ? 9.945 -16.281 1.593 1 98.69 80 LYS A CA 1
ATOM 636 C C . LYS A 1 80 ? 10.617 -15.719 2.846 1 98.69 80 LYS A C 1
ATOM 638 O O . LYS A 1 80 ? 10.016 -14.914 3.568 1 98.69 80 LYS A O 1
ATOM 643 N N . ARG A 1 81 ? 11.828 -16.078 3.084 1 98.44 81 ARG A N 1
ATOM 644 C CA . ARG A 1 81 ? 12.57 -15.555 4.23 1 98.44 81 ARG A CA 1
ATOM 645 C C . ARG A 1 81 ? 12.805 -14.055 4.094 1 98.44 81 ARG A C 1
ATOM 647 O O . ARG A 1 81 ? 12.602 -13.305 5.047 1 98.44 81 ARG A O 1
ATOM 654 N N . LEU A 1 82 ? 13.234 -13.641 2.947 1 98.69 82 LEU A N 1
ATOM 655 C CA . LEU A 1 82 ? 13.516 -12.227 2.736 1 98.69 82 LEU A CA 1
ATOM 656 C C . LEU A 1 82 ? 12.227 -11.406 2.791 1 98.69 82 LEU A C 1
ATOM 658 O O . LEU A 1 82 ? 12.211 -10.312 3.359 1 98.69 82 LEU A O 1
ATOM 662 N N . ALA A 1 83 ? 11.164 -11.961 2.182 1 98.81 83 ALA A N 1
ATOM 663 C CA . ALA A 1 83 ? 9.859 -11.305 2.258 1 98.81 83 ALA A CA 1
ATOM 664 C C . ALA A 1 83 ? 9.422 -11.125 3.707 1 98.81 83 ALA A C 1
ATOM 666 O O . ALA A 1 83 ? 8.914 -10.062 4.082 1 98.81 83 ALA A O 1
ATOM 667 N N . THR A 1 84 ? 9.641 -12.125 4.512 1 98.69 84 THR A N 1
ATOM 668 C CA . THR A 1 84 ? 9.281 -12.086 5.926 1 98.69 84 THR A CA 1
ATOM 669 C C . THR A 1 84 ? 10.133 -11.055 6.668 1 98.69 84 THR A C 1
ATOM 671 O O . THR A 1 84 ? 9.625 -10.312 7.512 1 98.69 84 THR A O 1
ATOM 674 N N . GLU A 1 85 ? 11.414 -10.969 6.344 1 98.69 85 GLU A N 1
ATOM 675 C CA . GLU A 1 85 ? 12.289 -9.969 6.945 1 98.69 85 GLU A CA 1
ATOM 676 C C . GLU A 1 85 ? 11.805 -8.555 6.637 1 98.69 85 GLU A C 1
ATOM 678 O O . GLU A 1 85 ? 11.789 -7.691 7.516 1 98.69 85 GLU A O 1
ATOM 683 N N . LEU A 1 86 ? 11.438 -8.352 5.414 1 98.81 86 LEU A N 1
ATOM 684 C CA . LEU A 1 86 ? 10.953 -7.039 4.996 1 98.81 86 LEU A CA 1
ATOM 685 C C . LEU A 1 86 ? 9.656 -6.676 5.723 1 98.81 86 LEU A C 1
ATOM 687 O O . LEU A 1 86 ? 9.531 -5.57 6.25 1 98.81 86 LEU A O 1
ATOM 691 N N . ARG A 1 87 ? 8.758 -7.652 5.766 1 98.88 87 ARG A N 1
ATOM 692 C CA . ARG A 1 87 ? 7.504 -7.449 6.484 1 98.88 87 ARG A CA 1
ATOM 693 C C . ARG A 1 87 ? 7.762 -7.086 7.945 1 98.88 87 ARG A C 1
ATOM 695 O O . ARG A 1 87 ? 7.152 -6.156 8.477 1 98.88 87 ARG A O 1
ATOM 702 N N . GLU A 1 88 ? 8.641 -7.797 8.562 1 98.62 88 GLU A N 1
ATOM 703 C CA . GLU A 1 88 ? 8.938 -7.57 9.977 1 98.62 88 GLU A CA 1
ATOM 704 C C . GLU A 1 88 ? 9.562 -6.195 10.188 1 98.62 88 GLU A C 1
ATOM 706 O O . GLU A 1 88 ? 9.281 -5.531 11.188 1 98.62 88 GLU A O 1
ATOM 711 N N . ALA A 1 89 ? 10.375 -5.777 9.266 1 98.75 89 ALA A N 1
ATOM 712 C CA . ALA A 1 89 ? 10.969 -4.445 9.352 1 98.75 89 ALA A CA 1
ATOM 713 C C . ALA A 1 89 ? 9.898 -3.361 9.289 1 98.75 89 ALA A C 1
ATOM 715 O O . ALA A 1 89 ? 9.922 -2.416 10.086 1 98.75 89 ALA A O 1
ATOM 716 N N . PHE A 1 90 ? 8.992 -3.502 8.367 1 98.75 90 PHE A N 1
ATOM 717 C CA . PHE A 1 90 ? 7.906 -2.537 8.227 1 98.75 90 PHE A CA 1
ATOM 718 C C . PHE A 1 90 ? 7.043 -2.51 9.484 1 98.75 90 PHE A C 1
ATOM 720 O O . PHE A 1 90 ? 6.637 -1.438 9.945 1 98.75 90 PHE A O 1
ATOM 727 N N . LEU A 1 91 ? 6.801 -3.68 10.055 1 98.31 91 LEU A N 1
ATOM 728 C CA . LEU A 1 91 ? 5.84 -3.809 11.148 1 98.31 91 LEU A CA 1
ATOM 729 C C . LEU A 1 91 ? 6.477 -3.422 12.484 1 98.31 91 LEU A C 1
ATOM 731 O O . LEU A 1 91 ? 5.773 -3.227 13.477 1 98.31 91 LEU A O 1
ATOM 735 N N . GLN A 1 92 ? 7.785 -3.258 12.484 1 97.75 92 GLN A N 1
ATOM 736 C CA . GLN A 1 92 ? 8.492 -2.92 13.711 1 97.75 92 GLN A CA 1
ATOM 737 C C . GLN A 1 92 ? 8.156 -1.502 14.164 1 97.75 92 GLN A C 1
ATOM 739 O O . GLN A 1 92 ? 8.391 -1.145 15.32 1 97.75 92 GLN A O 1
ATOM 744 N N . HIS A 1 93 ? 7.66 -0.706 13.297 1 97.88 93 HIS A N 1
ATOM 745 C CA . HIS A 1 93 ? 7.324 0.681 13.594 1 97.88 93 HIS A CA 1
ATOM 746 C C . HIS A 1 93 ? 5.898 1.006 13.156 1 97.88 93 HIS A C 1
ATOM 748 O O . HIS A 1 93 ? 5.449 0.552 12.102 1 97.88 93 HIS A O 1
ATOM 754 N N . ARG A 1 94 ? 5.27 1.77 14.07 1 97.25 94 ARG A N 1
ATOM 755 C CA . ARG A 1 94 ? 3.979 2.316 13.656 1 97.25 94 ARG A CA 1
ATOM 756 C C . ARG A 1 94 ? 4.086 3.006 12.297 1 97.25 94 ARG A C 1
ATOM 758 O O . ARG A 1 94 ? 5.008 3.789 12.062 1 97.25 94 ARG A O 1
ATOM 765 N N . ASP A 1 95 ? 3.281 2.643 11.359 1 97.75 95 ASP A N 1
ATOM 766 C CA . ASP A 1 95 ? 3.203 3.262 10.039 1 97.75 95 ASP A CA 1
ATOM 767 C C . ASP A 1 95 ? 4.457 2.969 9.219 1 97.75 95 ASP A C 1
ATOM 769 O O . ASP A 1 95 ? 4.758 3.682 8.258 1 97.75 95 ASP A O 1
ATOM 773 N N . GLY A 1 96 ? 5.211 1.99 9.594 1 98.56 96 GLY A N 1
ATOM 774 C CA . GLY A 1 96 ? 6.477 1.725 8.93 1 98.56 96 GLY A CA 1
ATOM 775 C C . GLY A 1 96 ? 6.332 1.525 7.434 1 98.56 96 GLY A C 1
ATOM 776 O O . GLY A 1 96 ? 7.141 2.035 6.652 1 98.56 96 GLY A O 1
ATOM 777 N N . ALA A 1 97 ? 5.316 0.78 7.027 1 98.69 97 ALA A N 1
ATOM 778 C CA . ALA A 1 97 ? 5.086 0.548 5.605 1 98.69 97 ALA A CA 1
ATOM 779 C C . ALA A 1 97 ? 4.664 1.835 4.902 1 98.69 97 ALA A C 1
ATOM 781 O O . ALA A 1 97 ? 5.062 2.084 3.762 1 98.69 97 ALA A O 1
ATOM 782 N N . ARG A 1 98 ? 3.93 2.639 5.566 1 97.81 98 ARG A N 1
ATOM 783 C CA . ARG A 1 98 ? 3.527 3.922 5.004 1 97.81 98 ARG A CA 1
ATOM 784 C C . ARG A 1 98 ? 4.727 4.855 4.852 1 97.81 98 ARG A C 1
ATOM 786 O O . ARG A 1 98 ? 4.801 5.621 3.889 1 97.81 98 ARG A O 1
ATOM 793 N N . VAL A 1 99 ? 5.621 4.812 5.836 1 98.25 99 VAL A N 1
ATOM 794 C CA . VAL A 1 99 ? 6.84 5.609 5.781 1 98.25 99 VAL A CA 1
ATOM 795 C C . VAL A 1 99 ? 7.668 5.203 4.562 1 98.25 99 VAL A C 1
ATOM 797 O O . VAL A 1 99 ? 8.188 6.062 3.844 1 98.25 99 VAL A O 1
ATOM 800 N N . PHE A 1 100 ? 7.73 3.977 4.254 1 98.69 100 PHE A N 1
ATOM 801 C CA . PHE A 1 100 ? 8.578 3.449 3.193 1 98.69 100 PHE A CA 1
ATOM 802 C C . PHE A 1 100 ? 7.926 3.639 1.83 1 98.69 100 PHE A C 1
ATOM 804 O O . PHE A 1 100 ? 8.594 3.99 0.857 1 98.69 100 PHE A O 1
ATOM 811 N N . ALA A 1 101 ? 6.621 3.422 1.768 1 98.19 101 ALA A N 1
ATOM 812 C CA . ALA A 1 101 ? 5.898 3.387 0.499 1 98.19 101 ALA A CA 1
ATOM 813 C C . ALA A 1 101 ? 5.996 4.727 -0.225 1 98.19 101 ALA A C 1
ATOM 815 O O . ALA A 1 101 ? 5.715 5.777 0.359 1 98.19 101 ALA A O 1
ATOM 816 N N . GLY A 1 102 ? 6.469 4.688 -1.469 1 95.31 102 GLY A N 1
ATOM 817 C CA . GLY A 1 102 ? 6.438 5.863 -2.324 1 95.31 102 GLY A CA 1
ATOM 818 C C . GLY A 1 102 ? 7.641 6.766 -2.143 1 95.31 102 GLY A C 1
ATOM 819 O O . GLY A 1 102 ? 7.68 7.875 -2.68 1 95.31 102 GLY A O 1
ATOM 820 N N . THR A 1 103 ? 8.656 6.352 -1.36 1 93.75 103 THR A N 1
ATOM 821 C CA . THR A 1 103 ? 9.781 7.242 -1.116 1 93.75 103 THR A CA 1
ATOM 822 C C . THR A 1 103 ? 10.852 7.066 -2.191 1 93.75 103 THR A C 1
ATOM 824 O O . THR A 1 103 ? 11.625 7.988 -2.469 1 93.75 103 THR A O 1
ATOM 827 N N . TYR A 1 104 ? 11.008 5.832 -2.723 1 91.69 104 TYR A N 1
ATOM 828 C CA . TYR A 1 104 ? 12.039 5.512 -3.709 1 91.69 104 TYR A CA 1
ATOM 829 C C . TYR A 1 104 ? 13.414 5.922 -3.213 1 91.69 104 TYR A C 1
ATOM 831 O O . TYR A 1 104 ? 14.156 6.609 -3.92 1 91.69 104 TYR A O 1
ATOM 839 N N . VAL A 1 105 ? 13.711 5.574 -2.102 1 93.69 105 VAL A N 1
ATOM 840 C CA . VAL A 1 105 ? 14.977 5.883 -1.446 1 93.69 105 VAL A CA 1
ATOM 841 C C . VAL A 1 105 ? 16.125 5.207 -2.197 1 93.69 105 VAL A C 1
ATOM 843 O O . VAL A 1 105 ? 16.062 4.012 -2.496 1 93.69 105 VAL A O 1
ATOM 846 N N . ILE A 1 106 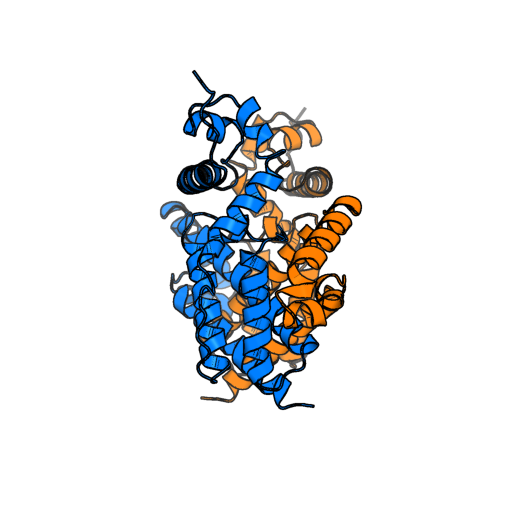? 17.078 6.039 -2.482 1 96.19 106 ILE A N 1
ATOM 847 C CA . ILE A 1 106 ? 18.328 5.492 -2.986 1 96.19 106 ILE A CA 1
ATOM 848 C C . ILE A 1 106 ? 19.359 5.438 -1.859 1 96.19 106 ILE A C 1
ATOM 850 O O . ILE A 1 106 ? 19.906 6.465 -1.455 1 96.19 106 ILE A O 1
ATOM 854 N N . SER A 1 107 ? 19.594 4.344 -1.375 1 96.31 107 SER A N 1
ATOM 855 C CA . SER A 1 107 ? 20.531 4.129 -0.276 1 96.31 107 SER A CA 1
ATOM 856 C C . SER A 1 107 ? 21.156 2.74 -0.353 1 96.31 107 SER A C 1
ATOM 858 O O . SER A 1 107 ? 20.656 1.858 -1.047 1 96.31 107 SER A O 1
ATOM 860 N N . GLU A 1 108 ? 22.203 2.562 0.366 1 95.94 108 GLU A N 1
ATOM 861 C CA . GLU A 1 108 ? 22.891 1.276 0.384 1 95.94 108 GLU A CA 1
ATOM 862 C C . GLU A 1 108 ? 22 0.173 0.929 1 95.94 108 GLU A C 1
ATOM 864 O O . GLU A 1 108 ? 22.016 -0.955 0.431 1 95.94 108 GLU A O 1
ATOM 869 N N . ASN A 1 109 ? 21.188 0.46 1.928 1 97.69 109 ASN A N 1
ATOM 870 C CA . ASN A 1 109 ? 20.297 -0.543 2.512 1 97.69 109 ASN A CA 1
ATOM 871 C C . ASN A 1 109 ? 19.25 -1.013 1.513 1 97.69 109 ASN A C 1
ATOM 873 O O . ASN A 1 109 ? 19.047 -2.215 1.33 1 97.69 109 ASN A O 1
ATOM 877 N N . VAL A 1 110 ? 18.625 -0.095 0.877 1 97.81 110 VAL A N 1
ATOM 878 C CA . VAL A 1 110 ? 17.547 -0.417 -0.051 1 97.81 110 VAL A CA 1
ATOM 879 C C . VAL A 1 110 ? 18.109 -1.135 -1.273 1 97.81 110 VAL A C 1
ATOM 881 O O . VAL A 1 110 ? 17.531 -2.113 -1.751 1 97.81 110 VAL A O 1
ATOM 884 N N . LEU A 1 111 ? 19.266 -0.693 -1.719 1 97.44 111 LEU A N 1
ATOM 885 C CA . LEU A 1 111 ? 19.875 -1.295 -2.898 1 97.44 111 LEU A CA 1
ATOM 886 C C . LEU A 1 111 ? 20.406 -2.686 -2.58 1 97.44 111 LEU A C 1
ATOM 888 O O . LEU A 1 111 ? 20.391 -3.574 -3.436 1 97.44 111 LEU A O 1
ATOM 892 N N . ARG A 1 112 ? 20.891 -2.893 -1.365 1 97 112 ARG A N 1
ATOM 893 C CA . ARG A 1 112 ? 21.281 -4.223 -0.913 1 97 112 ARG A CA 1
ATOM 894 C C . ARG A 1 112 ? 20.094 -5.188 -0.968 1 97 112 ARG A C 1
ATOM 896 O O . ARG A 1 112 ? 20.234 -6.312 -1.459 1 97 112 ARG A O 1
ATOM 903 N N . ILE A 1 113 ? 19 -4.746 -0.501 1 98.12 113 ILE A N 1
ATOM 904 C CA . ILE A 1 113 ? 17.781 -5.566 -0.487 1 98.12 113 ILE A CA 1
ATOM 905 C C . ILE A 1 113 ? 17.359 -5.887 -1.919 1 98.12 113 ILE A C 1
ATOM 907 O O . ILE A 1 113 ? 17.078 -7.039 -2.242 1 98.12 113 ILE A O 1
ATOM 911 N N . ASN A 1 114 ? 17.328 -4.863 -2.742 1 97.44 114 ASN A N 1
ATOM 912 C CA . ASN A 1 114 ? 16.969 -5.047 -4.145 1 97.44 114 ASN A CA 1
ATOM 913 C C . ASN A 1 114 ? 17.875 -6.055 -4.832 1 97.44 114 ASN A C 1
ATOM 915 O O . ASN A 1 114 ? 17.406 -6.961 -5.52 1 97.44 114 ASN A O 1
ATOM 919 N N . ASN A 1 115 ? 19.172 -5.863 -4.605 1 97.56 115 ASN A N 1
ATOM 920 C CA . ASN A 1 115 ? 20.156 -6.75 -5.223 1 97.56 115 ASN A CA 1
ATOM 921 C C . ASN A 1 115 ? 20 -8.188 -4.719 1 97.56 115 ASN A C 1
ATOM 923 O O . ASN A 1 115 ? 20.125 -9.133 -5.496 1 97.56 115 ASN A O 1
ATOM 927 N N . THR A 1 116 ? 19.766 -8.312 -3.48 1 97.94 116 THR A N 1
ATOM 928 C CA . THR A 1 116 ? 19.578 -9.633 -2.893 1 97.94 116 THR A CA 1
ATOM 929 C C . THR A 1 116 ? 18.328 -10.312 -3.473 1 97.94 116 THR A C 1
ATOM 931 O O . THR A 1 116 ? 18.375 -11.492 -3.822 1 97.94 116 THR A O 1
ATOM 934 N N . LEU A 1 117 ? 17.219 -9.562 -3.633 1 98.31 117 LEU A N 1
ATOM 935 C CA . LEU A 1 117 ? 15.992 -10.109 -4.191 1 98.31 117 LEU A CA 1
ATOM 936 C C . LEU A 1 117 ? 16.203 -10.586 -5.621 1 98.31 117 LEU A C 1
ATOM 938 O O . LEU A 1 117 ? 15.836 -11.711 -5.969 1 98.31 117 LEU A O 1
ATOM 942 N N . ILE A 1 118 ? 16.828 -9.773 -6.395 1 97.81 118 ILE A N 1
ATOM 943 C CA . ILE A 1 118 ? 17.078 -10.117 -7.793 1 97.81 118 ILE A CA 1
ATOM 944 C C . ILE A 1 118 ? 17.984 -11.336 -7.875 1 97.81 118 ILE A C 1
ATOM 946 O O . ILE A 1 118 ? 17.703 -12.281 -8.609 1 97.81 118 ILE A O 1
ATOM 950 N N . THR A 1 119 ? 19.047 -11.352 -7.059 1 96.69 119 THR A N 1
ATOM 951 C CA . THR A 1 119 ? 20.031 -12.43 -7.066 1 96.69 119 THR A CA 1
ATOM 952 C C . THR A 1 119 ? 19.375 -13.758 -6.695 1 96.69 119 THR A C 1
ATOM 954 O O . THR A 1 119 ? 19.578 -14.766 -7.375 1 96.69 119 THR A O 1
ATOM 957 N N . LEU A 1 120 ? 18.578 -13.75 -5.676 1 97.12 120 LEU A N 1
ATOM 958 C CA . LEU A 1 120 ? 18.016 -15.016 -5.227 1 97.12 120 LEU A CA 1
ATOM 959 C C . LEU A 1 120 ? 16.984 -15.531 -6.23 1 97.12 120 LEU A C 1
ATOM 961 O O . LEU A 1 120 ? 16.875 -16.75 -6.438 1 97.12 120 LEU A O 1
ATOM 965 N N . ILE A 1 121 ? 16.234 -14.641 -6.887 1 97.62 121 ILE A N 1
ATOM 966 C CA . ILE A 1 121 ? 15.25 -15.07 -7.871 1 97.62 121 ILE A CA 1
ATOM 967 C C . ILE A 1 121 ? 15.961 -15.602 -9.117 1 97.62 121 ILE A C 1
ATOM 969 O O . ILE A 1 121 ? 15.516 -16.578 -9.727 1 97.62 121 ILE A O 1
ATOM 973 N N . MET A 1 122 ? 17.078 -15.016 -9.43 1 96.56 122 MET A N 1
ATOM 974 C CA . MET A 1 122 ? 17.844 -15.453 -10.602 1 96.56 122 MET A CA 1
ATOM 975 C C . MET A 1 122 ? 18.375 -16.859 -10.398 1 96.56 122 MET A C 1
ATOM 977 O O . MET A 1 122 ? 18.656 -17.562 -11.367 1 96.56 122 MET A O 1
ATOM 981 N N . GLN A 1 123 ? 18.531 -17.328 -9.203 1 94.88 123 GLN A N 1
ATOM 982 C CA . GLN A 1 123 ? 18.969 -18.688 -8.914 1 94.88 123 GLN A CA 1
ATOM 983 C C . GLN A 1 123 ? 17.938 -19.703 -9.422 1 94.88 123 GLN A C 1
ATOM 985 O O . GLN A 1 123 ? 18.25 -20.891 -9.586 1 94.88 123 GLN A O 1
ATOM 990 N N . SER A 1 124 ? 16.781 -19.297 -9.68 1 95.5 124 SER A N 1
ATOM 991 C CA . SER A 1 124 ? 15.734 -20.156 -10.188 1 95.5 124 SER A CA 1
ATOM 992 C C . SER A 1 124 ? 15.883 -20.375 -11.695 1 95.5 124 SER A C 1
ATOM 994 O O . SER A 1 124 ? 15.203 -21.234 -12.273 1 95.5 124 SER A O 1
ATOM 996 N N . GLY A 1 125 ? 16.719 -19.531 -12.359 1 95.25 125 GLY A N 1
ATOM 997 C CA . GLY A 1 125 ? 16.859 -19.562 -13.812 1 95.25 125 GLY A CA 1
ATOM 998 C C . GLY A 1 125 ? 16.219 -18.359 -14.492 1 95.25 125 GLY A C 1
ATOM 999 O O . GLY A 1 125 ? 16.328 -18.203 -15.703 1 95.25 125 GLY A O 1
ATOM 1000 N N . ALA A 1 126 ? 15.648 -17.5 -13.703 1 97.12 126 ALA A N 1
ATOM 1001 C CA . ALA A 1 126 ? 15.016 -16.312 -14.258 1 97.12 126 ALA A CA 1
ATOM 1002 C C . ALA A 1 126 ? 16.062 -15.359 -14.844 1 97.12 126 ALA A C 1
ATOM 1004 O O . ALA A 1 126 ? 17.172 -15.25 -14.312 1 97.12 126 ALA A O 1
ATOM 1005 N N . SER A 1 127 ? 15.68 -14.688 -15.977 1 96.62 127 SER A N 1
ATOM 1006 C CA . SER A 1 127 ? 16.484 -13.562 -16.438 1 96.62 127 SER A CA 1
ATOM 1007 C C . SER A 1 127 ? 16.5 -12.438 -15.406 1 96.62 127 SER A C 1
ATOM 1009 O O . SER A 1 127 ? 15.633 -12.375 -14.539 1 96.62 127 SER A O 1
ATOM 1011 N N . ALA A 1 128 ? 17.438 -11.562 -15.477 1 96.44 128 ALA A N 1
ATOM 1012 C CA . ALA A 1 128 ? 17.516 -10.414 -14.57 1 96.44 128 ALA A CA 1
ATOM 1013 C C . ALA A 1 128 ? 16.266 -9.547 -14.688 1 96.44 128 ALA A C 1
ATOM 1015 O O . ALA A 1 128 ? 15.758 -9.047 -13.68 1 96.44 128 ALA A O 1
ATOM 1016 N N . GLU A 1 129 ? 15.773 -9.383 -15.867 1 96 129 GLU A N 1
ATOM 1017 C CA . GLU A 1 129 ? 14.578 -8.586 -16.109 1 96 129 GLU A CA 1
ATOM 1018 C C . GLU A 1 129 ? 13.352 -9.195 -15.445 1 96 129 GLU A C 1
ATOM 1020 O O . GLU A 1 129 ? 12.578 -8.492 -14.789 1 96 129 GLU A O 1
ATOM 1025 N N . LEU A 1 130 ? 13.203 -10.492 -15.656 1 97.38 130 LEU A N 1
ATOM 1026 C CA . LEU A 1 130 ? 12.094 -11.188 -15.023 1 97.38 130 LEU A CA 1
ATOM 1027 C C . LEU A 1 130 ? 12.211 -11.125 -13.5 1 97.38 130 LEU A C 1
ATOM 1029 O O . LEU A 1 130 ? 11.219 -10.883 -12.805 1 97.38 130 LEU A O 1
ATOM 1033 N N . ALA A 1 131 ? 13.406 -11.305 -12.992 1 98.06 131 ALA A N 1
ATOM 1034 C CA . ALA A 1 131 ? 13.656 -11.242 -11.555 1 98.06 131 ALA A CA 1
ATOM 1035 C C . ALA A 1 131 ? 13.305 -9.867 -10.992 1 98.06 131 ALA A C 1
ATOM 1037 O O . ALA A 1 131 ? 12.758 -9.758 -9.898 1 98.06 131 ALA A O 1
ATOM 1038 N N . SER A 1 132 ? 13.609 -8.836 -11.734 1 97.88 132 SER A N 1
ATOM 1039 C CA . SER A 1 132 ? 13.281 -7.473 -11.32 1 97.88 132 SER A CA 1
ATOM 1040 C C . SER A 1 132 ? 11.773 -7.273 -11.234 1 97.88 132 SER A C 1
ATOM 1042 O O . SER A 1 132 ? 11.266 -6.734 -10.242 1 97.88 132 SER A O 1
ATOM 1044 N N . ASN A 1 133 ? 11.055 -7.742 -12.203 1 98.12 133 ASN A N 1
ATOM 1045 C CA . ASN A 1 133 ? 9.602 -7.633 -12.195 1 98.12 133 ASN A CA 1
ATOM 1046 C C . ASN A 1 133 ? 8.992 -8.406 -11.031 1 98.12 133 ASN A C 1
ATOM 1048 O O . ASN A 1 133 ? 8.062 -7.926 -10.375 1 98.12 133 ASN A O 1
ATOM 1052 N N . MET A 1 134 ? 9.531 -9.578 -10.797 1 98.56 134 MET A N 1
ATOM 1053 C CA . MET A 1 134 ? 9.062 -10.398 -9.688 1 98.56 134 MET A CA 1
ATOM 1054 C C . MET A 1 134 ? 9.328 -9.711 -8.352 1 98.56 134 MET A C 1
ATOM 1056 O O . MET A 1 134 ? 8.461 -9.703 -7.473 1 98.56 134 MET A O 1
ATOM 1060 N N . SER A 1 135 ? 10.492 -9.109 -8.25 1 98.5 135 SER A N 1
ATOM 1061 C CA . SER A 1 135 ? 10.867 -8.422 -7.02 1 98.5 135 SER A CA 1
ATOM 1062 C C . SER A 1 135 ? 9.961 -7.227 -6.75 1 98.5 135 SER A C 1
ATOM 1064 O O . SER A 1 135 ? 9.523 -7.02 -5.617 1 98.5 135 SER A O 1
ATOM 1066 N N . MET A 1 136 ? 9.648 -6.449 -7.777 1 98 136 MET A N 1
ATOM 1067 C CA . MET A 1 136 ? 8.766 -5.297 -7.625 1 98 136 MET A CA 1
ATOM 1068 C C . MET A 1 136 ? 7.352 -5.738 -7.258 1 98 136 MET A C 1
ATOM 1070 O O . MET A 1 136 ? 6.715 -5.141 -6.387 1 98 136 MET A O 1
ATOM 1074 N N . THR A 1 137 ? 6.887 -6.812 -7.879 1 98.75 137 THR A N 1
ATOM 1075 C CA . THR A 1 137 ? 5.574 -7.363 -7.57 1 98.75 137 THR A CA 1
ATOM 1076 C C . THR A 1 137 ? 5.488 -7.766 -6.102 1 98.75 137 THR A C 1
ATOM 1078 O O . THR A 1 137 ? 4.516 -7.441 -5.418 1 98.75 137 THR A O 1
ATOM 1081 N N . LEU A 1 138 ? 6.52 -8.453 -5.664 1 98.81 138 LEU A N 1
ATOM 1082 C CA . LEU A 1 138 ? 6.594 -8.898 -4.277 1 98.81 138 LEU A CA 1
ATOM 1083 C C . LEU A 1 138 ? 6.559 -7.707 -3.324 1 98.81 138 LEU A C 1
ATOM 1085 O O . LEU A 1 138 ? 5.824 -7.719 -2.334 1 98.81 138 LEU A O 1
ATOM 1089 N N . LEU A 1 139 ? 7.316 -6.703 -3.625 1 98.62 139 LEU A N 1
ATOM 1090 C CA . LEU A 1 139 ? 7.379 -5.516 -2.777 1 98.62 139 LEU A CA 1
ATOM 1091 C C . LEU A 1 139 ? 6.02 -4.832 -2.701 1 98.62 139 LEU A C 1
ATOM 1093 O O . LEU A 1 139 ? 5.578 -4.434 -1.619 1 98.62 139 LEU A O 1
ATOM 1097 N N . TYR A 1 140 ? 5.312 -4.699 -3.859 1 98.69 140 TYR A N 1
ATOM 1098 C CA . TYR A 1 140 ? 3.994 -4.074 -3.889 1 98.69 140 TYR A CA 1
ATOM 1099 C C . TYR A 1 140 ? 3.021 -4.812 -2.98 1 98.69 140 TYR A C 1
ATOM 1101 O O . TYR A 1 140 ? 2.283 -4.191 -2.211 1 98.69 140 TYR A O 1
ATOM 1109 N N . PHE A 1 141 ? 3.086 -6.094 -3.021 1 98.94 141 PHE A N 1
ATOM 1110 C CA . PHE A 1 141 ? 2.211 -6.91 -2.189 1 98.94 141 PHE A CA 1
ATOM 1111 C C . PHE A 1 141 ? 2.525 -6.711 -0.712 1 98.94 141 PHE A C 1
ATOM 1113 O O . PHE A 1 141 ? 1.62 -6.508 0.1 1 98.94 141 PHE A O 1
ATOM 1120 N N . ILE A 1 142 ? 3.807 -6.734 -0.348 1 98.94 142 ILE A N 1
ATOM 1121 C CA . ILE A 1 142 ? 4.223 -6.625 1.047 1 98.94 142 ILE A CA 1
ATOM 1122 C C . ILE A 1 142 ? 3.807 -5.266 1.603 1 98.94 142 ILE A C 1
ATOM 1124 O O . ILE A 1 142 ? 3.279 -5.176 2.715 1 98.94 142 ILE A O 1
ATOM 1128 N N . LEU A 1 143 ? 3.975 -4.254 0.801 1 98.81 143 LEU A N 1
ATOM 1129 C CA . LEU A 1 143 ? 3.604 -2.91 1.233 1 98.81 143 LEU A CA 1
ATOM 1130 C C . LEU A 1 143 ? 2.104 -2.816 1.492 1 98.81 143 LEU A C 1
ATOM 1132 O O . LEU A 1 143 ? 1.681 -2.385 2.566 1 98.81 143 LEU A O 1
ATOM 1136 N N . GLY A 1 144 ? 1.321 -3.262 0.478 1 98.75 144 GLY A N 1
ATOM 1137 C CA . GLY A 1 144 ? -0.121 -3.221 0.66 1 98.75 144 GLY A CA 1
ATOM 1138 C C . GLY A 1 144 ? -0.594 -4.008 1.866 1 98.75 144 GLY A C 1
ATOM 1139 O O . GLY A 1 144 ? -1.44 -3.537 2.629 1 98.75 144 GLY A O 1
ATOM 1140 N N . CYS A 1 145 ? -0.032 -5.152 2.055 1 98.56 145 CYS A N 1
ATOM 1141 C CA . CYS A 1 145 ? -0.392 -6.023 3.168 1 98.56 145 CYS A CA 1
ATOM 1142 C C . CYS A 1 145 ? -0.06 -5.367 4.504 1 98.56 145 CYS A C 1
ATOM 1144 O O . CYS A 1 145 ? -0.895 -5.34 5.41 1 98.56 145 CYS A O 1
ATOM 1146 N N . CYS A 1 146 ? 1.101 -4.785 4.625 1 98.75 146 CYS A N 1
ATOM 1147 C CA . CYS A 1 146 ? 1.562 -4.211 5.887 1 98.75 146 CYS A CA 1
ATOM 1148 C C . CYS A 1 146 ? 0.809 -2.924 6.207 1 98.75 146 CYS A C 1
ATOM 1150 O O . CYS A 1 146 ? 0.49 -2.66 7.367 1 98.75 146 CYS A O 1
ATOM 1152 N N . ILE A 1 147 ? 0.508 -2.16 5.184 1 98.5 147 ILE A N 1
ATOM 1153 C CA . ILE A 1 147 ? -0.246 -0.929 5.395 1 98.5 147 ILE A CA 1
ATOM 1154 C C . ILE A 1 147 ? -1.631 -1.261 5.945 1 98.5 147 ILE A C 1
ATOM 1156 O O . ILE A 1 147 ? -2.08 -0.655 6.918 1 98.5 147 ILE A O 1
ATOM 1160 N N . GLU A 1 148 ? -2.291 -2.24 5.387 1 97.69 148 GLU A N 1
ATOM 1161 C CA . GLU A 1 148 ? -3.617 -2.643 5.84 1 97.69 148 GLU A CA 1
ATOM 1162 C C . GLU A 1 148 ? -3.564 -3.213 7.254 1 97.69 148 GLU A C 1
ATOM 1164 O O . GLU A 1 148 ? -4.398 -2.875 8.102 1 97.69 148 GLU A O 1
ATOM 1169 N N . GLN A 1 149 ? -2.566 -4.012 7.477 1 97.25 149 GLN A N 1
ATOM 1170 C CA . GLN A 1 149 ? -2.426 -4.605 8.797 1 97.25 149 GLN A CA 1
ATOM 1171 C C . GLN A 1 149 ? -2.174 -3.539 9.859 1 97.25 149 GLN A C 1
ATOM 1173 O O . GLN A 1 149 ? -2.783 -3.564 10.93 1 97.25 149 GLN A O 1
ATOM 1178 N N . GLN A 1 150 ? -1.331 -2.629 9.641 1 96.56 150 GLN A N 1
ATOM 1179 C CA . GLN A 1 150 ? -0.961 -1.625 10.633 1 96.56 150 GLN A CA 1
ATOM 1180 C C . GLN A 1 150 ? -2.123 -0.676 10.914 1 96.56 150 GLN A C 1
ATOM 1182 O O . GLN A 1 150 ? -2.303 -0.223 12.047 1 96.56 150 GLN A O 1
ATOM 1187 N N . ALA A 1 151 ? -2.9 -0.422 9.891 1 94.56 151 ALA A N 1
ATOM 1188 C CA . ALA A 1 151 ? -4.039 0.479 10.047 1 94.56 151 ALA A CA 1
ATOM 1189 C C . ALA A 1 151 ? -5.078 -0.116 10.992 1 94.56 151 ALA A C 1
ATOM 1191 O O . ALA A 1 151 ? -5.641 0.592 11.828 1 94.56 151 ALA A O 1
ATOM 1192 N N . ILE A 1 152 ? -5.309 -1.401 10.891 1 93 152 ILE A N 1
ATOM 1193 C CA . ILE A 1 152 ? -6.371 -2.02 11.68 1 93 152 ILE A CA 1
ATOM 1194 C C . ILE A 1 152 ? -5.973 -2.053 13.148 1 93 152 ILE A C 1
ATOM 1196 O O . ILE A 1 152 ? -6.824 -1.944 14.031 1 93 152 ILE A O 1
ATOM 1200 N N . THR A 1 153 ? -4.723 -2.188 13.438 1 88.62 153 THR A N 1
ATOM 1201 C CA . THR A 1 153 ? -4.242 -2.293 14.805 1 88.62 153 THR A CA 1
ATOM 1202 C C . THR A 1 153 ? -4.391 -0.961 15.539 1 88.62 153 THR A C 1
ATOM 1204 O O . THR A 1 153 ? -4.355 -0.915 16.766 1 88.62 153 THR A O 1
ATOM 1207 N N . LEU A 1 154 ? -4.629 0.06 14.789 1 90.06 154 LEU A N 1
ATOM 1208 C CA . LEU A 1 154 ? -4.73 1.393 15.375 1 90.06 154 LEU A CA 1
ATOM 1209 C C . LEU A 1 154 ? -6.188 1.777 15.602 1 90.06 154 LEU A C 1
ATOM 1211 O O . LEU A 1 154 ? -6.473 2.805 16.219 1 90.06 154 LEU A O 1
ATOM 1215 N N . ILE A 1 155 ? -7.062 0.961 15.109 1 91.25 155 ILE A N 1
ATOM 1216 C CA . ILE A 1 155 ? -8.484 1.254 15.266 1 91.25 155 ILE A CA 1
ATOM 1217 C C . ILE A 1 155 ? -8.93 0.909 16.688 1 91.25 155 ILE A C 1
ATOM 1219 O O . ILE A 1 155 ? -8.688 -0.201 17.172 1 91.25 155 ILE A O 1
ATOM 1223 N N . ASP A 1 156 ? -9.586 1.816 17.234 1 92.25 156 ASP A N 1
ATOM 1224 C CA . ASP A 1 156 ? -10.164 1.61 18.562 1 92.25 156 ASP A CA 1
ATOM 1225 C C . ASP A 1 156 ? -11.156 0.447 18.547 1 92.25 156 ASP A C 1
ATOM 1227 O O . ASP A 1 156 ? -11.945 0.303 17.609 1 92.25 156 ASP A O 1
ATOM 1231 N N . SER A 1 157 ? -11.109 -0.33 19.609 1 93.44 157 SER A N 1
ATOM 1232 C CA . SER A 1 157 ? -11.961 -1.509 19.703 1 93.44 157 SER A CA 1
ATOM 1233 C C . SER A 1 157 ? -13.438 -1.135 19.578 1 93.44 157 SER A C 1
ATOM 1235 O O . SER A 1 157 ? -14.219 -1.871 18.969 1 93.44 157 SER A O 1
ATOM 1237 N N . GLU A 1 158 ? -13.75 -0.053 20.141 1 95 158 GLU A N 1
ATOM 1238 C CA . GLU A 1 158 ? -15.141 0.393 20.062 1 95 158 GLU A CA 1
ATOM 1239 C C . GLU A 1 158 ? -15.523 0.771 18.641 1 95 158 GLU A C 1
ATOM 1241 O O . GLU A 1 158 ? -16.625 0.456 18.188 1 95 158 GLU A O 1
ATOM 1246 N N . ILE A 1 159 ? -14.609 1.432 18 1 93.69 159 ILE A N 1
ATOM 1247 C CA . ILE A 1 159 ? -14.836 1.817 16.609 1 93.69 159 ILE A CA 1
ATOM 1248 C C . ILE A 1 159 ? -14.914 0.57 15.734 1 93.69 159 ILE A C 1
ATOM 1250 O O . ILE A 1 159 ? -15.766 0.48 14.852 1 93.69 159 ILE A O 1
ATOM 1254 N N . LEU A 1 160 ? -14.062 -0.355 16.016 1 93.88 160 LEU A N 1
ATOM 1255 C CA . LEU A 1 160 ? -14.07 -1.606 15.258 1 93.88 160 LEU A CA 1
ATOM 1256 C C . LEU A 1 160 ? -15.398 -2.338 15.438 1 93.88 160 LEU A C 1
ATOM 1258 O O . LEU A 1 160 ? -15.93 -2.9 14.477 1 93.88 160 LEU A O 1
ATOM 1262 N N . MET A 1 161 ? -15.906 -2.344 16.656 1 95.12 161 MET A N 1
ATOM 1263 C CA . MET A 1 161 ? -17.188 -2.973 16.938 1 95.12 161 MET A CA 1
ATOM 1264 C C . MET A 1 161 ? -18.312 -2.258 16.188 1 95.12 161 MET A C 1
ATOM 1266 O O . MET A 1 161 ? -19.219 -2.902 15.648 1 95.12 161 MET A O 1
ATOM 1270 N N . GLN A 1 162 ? -18.219 -0.999 16.156 1 95.31 162 GLN A N 1
ATOM 1271 C CA . GLN A 1 162 ? -19.203 -0.222 15.43 1 95.31 162 GLN A CA 1
ATOM 1272 C C . GLN A 1 162 ? -19.172 -0.539 13.938 1 95.31 162 GLN A C 1
ATOM 1274 O O . GLN A 1 162 ? -20.203 -0.652 13.289 1 95.31 162 GLN A O 1
ATOM 1279 N N . LYS A 1 163 ? -18 -0.656 13.43 1 95.19 163 LYS A N 1
ATOM 1280 C CA . LYS A 1 163 ? -17.844 -1.017 12.023 1 95.19 163 LYS A CA 1
ATOM 1281 C C . LYS A 1 163 ? -18.391 -2.41 11.742 1 95.19 163 LYS A C 1
ATOM 1283 O O . LYS A 1 163 ? -19.031 -2.633 10.719 1 95.19 163 LYS A O 1
ATOM 1288 N N . ARG A 1 164 ? -18.141 -3.287 12.625 1 95.62 164 ARG A N 1
ATOM 1289 C CA . ARG A 1 164 ? -18.672 -4.641 12.469 1 95.62 164 ARG A CA 1
ATOM 1290 C C . ARG A 1 164 ? -20.188 -4.641 12.469 1 95.62 164 ARG A C 1
ATOM 1292 O O . ARG A 1 164 ? -20.812 -5.328 11.656 1 95.62 164 ARG A O 1
ATOM 1299 N N . LEU A 1 165 ? -20.797 -3.912 13.383 1 95.75 165 LEU A N 1
ATOM 1300 C CA . LEU A 1 165 ? -22.25 -3.826 13.453 1 95.75 165 LEU A CA 1
ATOM 1301 C C . LEU A 1 165 ? -22.812 -3.219 12.18 1 95.75 165 LEU A C 1
ATOM 1303 O O . LEU A 1 165 ? -23.812 -3.717 11.641 1 95.75 165 LEU A O 1
ATOM 1307 N N . ALA A 1 166 ? -22.188 -2.156 11.734 1 95.44 166 ALA A N 1
ATOM 1308 C CA . ALA A 1 166 ? -22.609 -1.532 10.484 1 95.44 166 ALA A CA 1
ATOM 1309 C C . ALA A 1 166 ? -22.484 -2.5 9.312 1 95.44 166 ALA A C 1
ATOM 1311 O O . ALA A 1 166 ? -23.359 -2.568 8.453 1 95.44 166 ALA A O 1
ATOM 1312 N N . PHE A 1 167 ? -21.391 -3.201 9.328 1 97.06 167 PHE A N 1
ATOM 1313 C CA 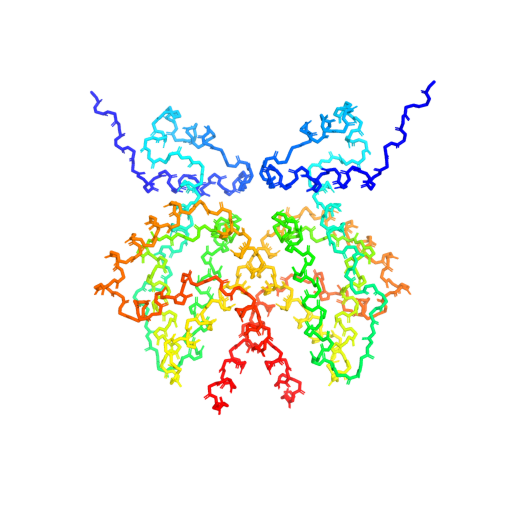. PHE A 1 167 ? -21.141 -4.23 8.32 1 97.06 167 PHE A CA 1
ATOM 1314 C C . PHE A 1 167 ? -22.266 -5.254 8.305 1 97.06 167 PHE A C 1
ATOM 1316 O O . PHE A 1 167 ? -22.812 -5.555 7.25 1 97.06 167 PHE A O 1
ATOM 1323 N N . GLU A 1 168 ? -22.594 -5.777 9.406 1 96 168 GLU A N 1
ATOM 1324 C CA . GLU A 1 168 ? -23.609 -6.824 9.516 1 96 168 GLU A CA 1
ATOM 1325 C C . GLU A 1 168 ? -24.984 -6.312 9.078 1 96 168 GLU A C 1
ATOM 1327 O O . GLU A 1 168 ? -25.75 -7.047 8.461 1 96 168 GLU A O 1
ATOM 1332 N N . GLN A 1 169 ? -25.25 -5.109 9.336 1 94.81 169 GLN A N 1
ATOM 1333 C CA . GLN A 1 169 ? -26.531 -4.504 8.969 1 94.81 169 GLN A CA 1
ATOM 1334 C C . GLN A 1 169 ? -26.688 -4.445 7.453 1 94.81 169 GLN A C 1
ATOM 1336 O O . GLN A 1 169 ? -27.781 -4.672 6.934 1 94.81 169 GLN A O 1
ATOM 1341 N N . ILE A 1 170 ? -25.625 -4.203 6.773 1 95.31 170 ILE A N 1
ATOM 1342 C CA . ILE A 1 170 ? -25.703 -4.047 5.328 1 95.31 170 ILE A CA 1
ATOM 1343 C C . ILE A 1 170 ? -25.641 -5.414 4.652 1 95.31 170 ILE A C 1
ATOM 1345 O O . ILE A 1 170 ? -26.422 -5.711 3.75 1 95.31 170 ILE A O 1
ATOM 1349 N N . VAL A 1 171 ? -24.781 -6.242 5.125 1 95.81 171 VAL A N 1
ATOM 1350 C CA . VAL A 1 171 ? -24.344 -7.422 4.383 1 95.81 171 VAL A CA 1
ATOM 1351 C C . VAL A 1 171 ? -25.344 -8.562 4.598 1 95.81 171 VAL A C 1
ATOM 1353 O O . VAL A 1 171 ? -25.562 -9.383 3.701 1 95.81 171 VAL A O 1
ATOM 1356 N N . ARG A 1 172 ? -25.922 -8.68 5.742 1 89.94 172 ARG A N 1
ATOM 1357 C CA . ARG A 1 172 ? -26.719 -9.828 6.125 1 89.94 172 ARG A CA 1
ATOM 1358 C C . ARG A 1 172 ? -27.812 -10.102 5.09 1 89.94 172 ARG A C 1
ATOM 1360 O O . ARG A 1 172 ? -28.031 -11.25 4.699 1 89.94 172 ARG A O 1
ATOM 1367 N N . ASP A 1 173 ? -28.438 -9.109 4.531 1 89.12 173 ASP A N 1
ATOM 1368 C CA . ASP A 1 173 ? -29.578 -9.352 3.645 1 89.12 173 ASP A CA 1
ATOM 1369 C C . ASP A 1 173 ? -29.203 -9.078 2.189 1 89.12 173 ASP A C 1
ATOM 1371 O O . ASP A 1 173 ? -29.766 -9.688 1.276 1 89.12 173 ASP A O 1
ATOM 1375 N N . LYS A 1 174 ? -28.125 -8.375 1.976 1 94.38 174 LYS A N 1
ATOM 1376 C CA . LYS A 1 174 ? -27.875 -7.867 0.632 1 94.38 174 LYS A CA 1
ATOM 1377 C C . LYS A 1 174 ? -26.734 -8.641 -0.038 1 94.38 174 LYS A C 1
ATOM 1379 O O . LYS A 1 174 ? -26.719 -8.789 -1.262 1 94.38 174 LYS A O 1
ATOM 1384 N N . TYR A 1 175 ? -25.812 -9.07 0.788 1 95.69 175 TYR A N 1
ATOM 1385 C CA . TYR A 1 175 ? -24.609 -9.664 0.214 1 95.69 175 TYR A CA 1
ATOM 1386 C C . TYR A 1 175 ? -24.297 -11 0.878 1 95.69 175 TYR A C 1
ATOM 1388 O O . TYR A 1 175 ? -23.391 -11.086 1.71 1 95.69 175 TYR A O 1
ATOM 1396 N N . PRO A 1 176 ? -24.984 -12.008 0.411 1 91.75 176 PRO A N 1
ATOM 1397 C CA . PRO A 1 176 ? -24.891 -13.312 1.075 1 91.75 176 PRO A CA 1
ATOM 1398 C C . PRO A 1 176 ? -23.484 -13.891 1.056 1 91.75 176 PRO A C 1
ATOM 1400 O O . PRO A 1 176 ? -23.062 -14.516 2.029 1 91.75 176 PRO A O 1
ATOM 1403 N N . GLN A 1 177 ? -22.75 -13.719 -0.037 1 93.12 177 GLN A N 1
ATOM 1404 C CA . GLN A 1 177 ? -21.406 -14.266 -0.109 1 93.12 177 GLN A CA 1
ATOM 1405 C C . GLN A 1 177 ? -20.469 -13.578 0.885 1 93.12 177 GLN A C 1
ATOM 1407 O O . GLN A 1 177 ? -19.672 -14.242 1.546 1 93.12 177 GLN A O 1
ATOM 1412 N N . THR A 1 178 ? -20.578 -12.289 1.018 1 95.88 178 THR A N 1
ATOM 1413 C CA . THR A 1 178 ? -19.781 -11.531 1.974 1 95.88 178 THR A CA 1
ATOM 1414 C C . THR A 1 178 ? -20.172 -11.891 3.406 1 95.88 178 THR A C 1
ATOM 1416 O O . THR A 1 178 ? -19.297 -11.984 4.281 1 95.88 178 THR A O 1
ATOM 1419 N N . TRP A 1 179 ? -21.453 -12.094 3.625 1 95.19 179 TRP A N 1
ATOM 1420 C CA . TRP A 1 179 ? -21.922 -12.5 4.945 1 95.19 179 TRP A CA 1
ATOM 1421 C C . TRP A 1 179 ? -21.312 -13.828 5.363 1 95.19 179 TRP A C 1
ATOM 1423 O O . TRP A 1 179 ? -20.938 -14.016 6.523 1 95.19 179 TRP A O 1
ATOM 1433 N N . GLN A 1 180 ? -21.203 -14.695 4.395 1 94.06 180 GLN A N 1
ATOM 1434 C CA . GLN A 1 180 ? -20.688 -16.031 4.656 1 94.06 180 GLN A CA 1
ATOM 1435 C C . GLN A 1 180 ? -19.266 -15.977 5.199 1 94.06 180 GLN A C 1
ATOM 1437 O O . GLN A 1 180 ? -18.859 -16.812 6.012 1 94.06 180 GLN A O 1
ATOM 1442 N N . VAL A 1 181 ? -18.516 -14.984 4.797 1 96.19 181 VAL A N 1
ATOM 1443 C CA . VAL A 1 181 ? -17.109 -14.945 5.148 1 96.19 181 VAL A CA 1
ATOM 1444 C C . VAL A 1 181 ? -16.859 -13.852 6.184 1 96.19 181 VAL A C 1
ATOM 1446 O O . VAL A 1 181 ? -15.711 -13.438 6.398 1 96.19 181 VAL A O 1
ATOM 1449 N N . ARG A 1 182 ? -17.859 -13.352 6.914 1 95.44 182 ARG A N 1
ATOM 1450 C CA . ARG A 1 182 ? -17.781 -12.195 7.805 1 95.44 182 ARG A CA 1
ATOM 1451 C C . ARG A 1 182 ? -16.75 -12.43 8.906 1 95.44 182 ARG A C 1
ATOM 1453 O O . ARG A 1 182 ? -16.031 -11.508 9.297 1 95.44 182 ARG A O 1
ATOM 1460 N N . GLU A 1 183 ? -16.609 -13.625 9.398 1 95 183 GLU A N 1
ATOM 1461 C CA . GLU A 1 183 ? -15.68 -13.914 10.484 1 95 183 GLU A CA 1
ATOM 1462 C C . GLU A 1 183 ? -14.234 -13.844 10 1 95 183 GLU A C 1
ATOM 1464 O O . GLU A 1 183 ? -13.344 -13.422 10.75 1 95 183 GLU A O 1
ATOM 1469 N N . ILE A 1 184 ? -14.07 -14.211 8.781 1 95.12 184 ILE A N 1
ATOM 1470 C CA . ILE A 1 184 ? -12.734 -14.148 8.195 1 95.12 184 ILE A CA 1
ATOM 1471 C C . ILE A 1 184 ? -12.344 -12.695 7.949 1 95.12 184 ILE A C 1
ATOM 1473 O O . ILE A 1 184 ? -11.203 -12.305 8.211 1 95.12 184 ILE A O 1
ATOM 1477 N N . LEU A 1 185 ? -13.266 -11.922 7.48 1 94.31 185 LEU A N 1
ATOM 1478 C CA . LEU A 1 185 ? -13.016 -10.523 7.16 1 94.31 185 LEU A CA 1
ATOM 1479 C C . LEU A 1 185 ? -12.609 -9.742 8.406 1 94.31 185 LEU A C 1
ATOM 1481 O O . LEU A 1 185 ? -11.82 -8.797 8.328 1 94.31 185 LEU A O 1
ATOM 1485 N N . PHE A 1 186 ? -13.062 -10.195 9.578 1 93.94 186 PHE A N 1
ATOM 1486 C CA . PHE A 1 186 ? -12.812 -9.445 10.805 1 93.94 186 PHE A CA 1
ATOM 1487 C C . PHE A 1 186 ? -11.789 -10.164 11.68 1 93.94 186 PHE A C 1
ATOM 1489 O O . PHE A 1 186 ? -11.445 -9.68 12.766 1 93.94 186 PHE A O 1
ATOM 1496 N N . ALA A 1 187 ? -11.281 -11.32 11.164 1 93.12 187 ALA A N 1
ATOM 1497 C CA . ALA A 1 187 ? -10.234 -12.031 11.898 1 93.12 187 ALA A CA 1
ATOM 1498 C C . ALA A 1 187 ? -8.914 -11.273 11.844 1 93.12 187 ALA A C 1
ATOM 1500 O O . ALA A 1 187 ? -8.641 -10.555 10.875 1 93.12 187 ALA A O 1
ATOM 1501 N N . ASP A 1 188 ? -8.133 -11.438 12.859 1 91.38 188 ASP A N 1
ATOM 1502 C CA . ASP A 1 188 ? -6.863 -10.734 12.953 1 91.38 188 ASP A CA 1
ATOM 1503 C C . ASP A 1 188 ? -5.691 -11.664 12.641 1 91.38 188 ASP A C 1
ATOM 1505 O O . ASP A 1 188 ? -4.641 -11.578 13.273 1 91.38 188 ASP A O 1
ATOM 1509 N N . ASP A 1 189 ? -5.898 -12.5 11.672 1 94.38 189 ASP A N 1
ATOM 1510 C CA . ASP A 1 189 ? -4.863 -13.445 11.273 1 94.38 189 ASP A CA 1
ATOM 1511 C C . ASP A 1 189 ? -3.996 -12.875 10.148 1 94.38 189 ASP A C 1
ATOM 1513 O O . ASP A 1 189 ? -3.883 -13.469 9.078 1 94.38 189 ASP A O 1
ATOM 1517 N N . PHE A 1 190 ? -3.338 -11.852 10.5 1 95.75 190 PHE A N 1
ATOM 1518 C CA . PHE A 1 190 ? -2.6 -11.102 9.492 1 95.75 190 PHE A CA 1
ATOM 1519 C C . PHE A 1 190 ? -1.41 -11.906 8.984 1 95.75 190 PHE A C 1
ATOM 1521 O O . PHE A 1 190 ? -1.065 -11.828 7.801 1 95.75 190 PHE A O 1
ATOM 1528 N N . ALA A 1 191 ? -0.775 -12.672 9.883 1 96.88 191 ALA A N 1
ATOM 1529 C CA . ALA A 1 191 ? 0.327 -13.531 9.453 1 96.88 191 ALA A CA 1
ATOM 1530 C C . ALA A 1 191 ? -0.142 -14.562 8.43 1 96.88 191 ALA A C 1
ATOM 1532 O O . ALA A 1 191 ? 0.548 -14.828 7.445 1 96.88 191 ALA A O 1
ATOM 1533 N N . MET A 1 192 ? -1.304 -15.102 8.68 1 97.12 192 MET A N 1
ATOM 1534 C CA . MET A 1 192 ? -1.863 -16.078 7.754 1 97.12 192 MET A CA 1
ATOM 1535 C C . MET A 1 192 ? -2.154 -15.438 6.398 1 97.12 192 MET A C 1
ATOM 1537 O O . MET A 1 192 ? -1.845 -16.016 5.355 1 97.12 192 MET A O 1
ATOM 1541 N N . ARG A 1 193 ? -2.75 -14.273 6.387 1 97.25 193 ARG A N 1
ATOM 1542 C CA . ARG A 1 193 ? -3.072 -13.57 5.145 1 97.25 193 ARG A CA 1
ATOM 1543 C C . ARG A 1 193 ? -1.813 -13.281 4.336 1 97.25 193 ARG A C 1
ATOM 1545 O O . ARG A 1 193 ? -1.8 -13.461 3.115 1 97.25 193 ARG A O 1
ATOM 1552 N N . PHE A 1 194 ? -0.782 -12.875 5.066 1 98.75 194 PHE A N 1
ATOM 1553 C CA . PHE A 1 194 ? 0.486 -12.586 4.406 1 98.75 194 PHE A CA 1
ATOM 1554 C C . PHE A 1 194 ? 1.066 -13.852 3.781 1 98.75 194 PHE A C 1
ATOM 1556 O O . PHE A 1 194 ? 1.452 -13.852 2.611 1 98.75 194 PHE A O 1
ATOM 1563 N N . ASN A 1 195 ? 1.123 -14.867 4.559 1 98.69 195 ASN A N 1
ATOM 1564 C CA . ASN A 1 195 ? 1.697 -16.125 4.074 1 98.69 195 ASN A CA 1
ATOM 1565 C C . ASN A 1 195 ? 0.901 -16.688 2.906 1 98.69 195 ASN A C 1
ATOM 1567 O O . ASN A 1 195 ? 1.478 -17.234 1.968 1 98.69 195 ASN A O 1
ATOM 1571 N N . PHE A 1 196 ? -0.375 -16.578 3.014 1 98.44 196 PHE A N 1
ATOM 1572 C CA . PHE A 1 196 ? -1.225 -17.031 1.92 1 98.44 196 PHE A CA 1
ATOM 1573 C C . PHE A 1 196 ? -0.893 -16.297 0.632 1 98.44 196 PHE A C 1
ATOM 1575 O O . PHE A 1 196 ? -0.664 -16.906 -0.408 1 98.44 196 PHE A O 1
ATOM 1582 N N . GLY A 1 197 ? -0.904 -14.938 0.653 1 98.69 197 GLY A N 1
ATOM 1583 C CA . GLY A 1 197 ? -0.58 -14.141 -0.519 1 98.69 197 GLY A CA 1
ATOM 1584 C C . GLY A 1 197 ? 0.809 -14.422 -1.063 1 98.69 197 GLY A C 1
ATOM 1585 O O . GLY A 1 197 ? 0.997 -14.516 -2.277 1 98.69 197 GLY A O 1
ATOM 1586 N N . LEU A 1 198 ? 1.763 -14.555 -0.119 1 98.81 198 LEU A N 1
ATOM 1587 C CA . LEU A 1 198 ? 3.139 -14.852 -0.504 1 98.81 198 LEU A CA 1
ATOM 1588 C C . LEU A 1 198 ? 3.221 -16.172 -1.245 1 98.81 198 LEU A C 1
ATOM 1590 O O . LEU A 1 198 ? 3.912 -16.281 -2.26 1 98.81 198 LEU A O 1
ATOM 1594 N N . GLU A 1 199 ? 2.502 -17.156 -0.784 1 98.5 199 GLU A N 1
ATOM 1595 C CA . GLU A 1 199 ? 2.488 -18.469 -1.429 1 98.5 199 GLU A CA 1
ATOM 1596 C C . GLU A 1 199 ? 1.916 -18.391 -2.842 1 98.5 199 GLU A C 1
ATOM 1598 O O . GLU A 1 199 ? 2.398 -19.062 -3.754 1 98.5 199 GLU A O 1
ATOM 1603 N N . GLN A 1 200 ? 0.854 -17.609 -3.01 1 98.56 200 GLN A N 1
ATOM 1604 C CA . GLN A 1 200 ? 0.268 -17.438 -4.336 1 98.56 200 GLN A CA 1
ATOM 1605 C C . GLN A 1 200 ? 1.264 -16.812 -5.305 1 98.56 200 GLN A C 1
ATOM 1607 O O . GLN A 1 200 ? 1.377 -17.234 -6.453 1 98.56 200 GLN A O 1
ATOM 1612 N N . LEU A 1 201 ? 1.99 -15.797 -4.844 1 98.69 201 LEU A N 1
ATOM 1613 C CA . LEU A 1 201 ? 2.975 -15.133 -5.688 1 98.69 201 LEU A CA 1
ATOM 1614 C C . LEU A 1 201 ? 4.113 -16.078 -6.051 1 98.69 201 LEU A C 1
ATOM 1616 O O . LEU A 1 201 ? 4.516 -16.156 -7.211 1 98.69 201 LEU A O 1
ATOM 1620 N N . VAL A 1 202 ? 4.609 -16.812 -5.047 1 98.5 202 VAL A N 1
ATOM 1621 C CA . VAL A 1 202 ? 5.703 -17.75 -5.281 1 98.5 202 VAL A CA 1
ATOM 1622 C C . VAL A 1 202 ? 5.273 -18.797 -6.301 1 98.5 202 VAL A C 1
ATOM 1624 O O . VAL A 1 202 ? 6.035 -19.141 -7.211 1 98.5 202 VAL A O 1
ATOM 1627 N N . THR A 1 203 ? 4.047 -19.312 -6.16 1 97.75 203 THR A N 1
ATOM 1628 C CA . THR A 1 203 ? 3.51 -20.281 -7.109 1 97.75 203 THR A CA 1
ATOM 1629 C C . THR A 1 203 ? 3.406 -19.672 -8.5 1 97.75 203 THR A C 1
ATOM 1631 O O . THR A 1 203 ? 3.764 -20.312 -9.492 1 97.75 203 THR A O 1
ATOM 1634 N N . GLY A 1 204 ? 2.895 -18.453 -8.578 1 98 204 GLY A N 1
ATOM 1635 C CA . GLY A 1 204 ? 2.85 -17.766 -9.859 1 98 204 GLY A CA 1
ATOM 1636 C C . GLY A 1 204 ? 4.219 -17.594 -10.492 1 98 204 GLY A C 1
ATOM 1637 O O . GLY A 1 204 ? 4.379 -17.812 -11.695 1 98 204 GLY A O 1
ATOM 1638 N N . PHE A 1 205 ? 5.195 -17.219 -9.703 1 98.12 205 PHE A N 1
ATOM 1639 C CA . PHE A 1 205 ? 6.566 -17.062 -10.172 1 98.12 205 PHE A CA 1
ATOM 1640 C C . PHE A 1 205 ? 7.113 -18.375 -10.703 1 98.12 205 PHE A C 1
ATOM 1642 O O . PHE A 1 205 ? 7.742 -18.422 -11.758 1 98.12 205 PHE A O 1
ATOM 1649 N N . GLU A 1 206 ? 6.891 -19.406 -9.93 1 96.88 206 GLU A N 1
ATOM 1650 C CA . GLU A 1 206 ? 7.367 -20.719 -10.328 1 96.88 206 GLU A CA 1
ATOM 1651 C C . GLU A 1 206 ? 6.789 -21.141 -11.68 1 96.88 206 GLU A C 1
ATOM 1653 O O . GLU A 1 206 ? 7.504 -21.672 -12.523 1 96.88 206 GLU A O 1
ATOM 1658 N N . HIS A 1 207 ? 5.512 -20.906 -11.875 1 95.31 207 HIS A N 1
ATOM 1659 C CA . HIS A 1 207 ? 4.863 -21.234 -13.141 1 95.31 207 HIS A CA 1
ATOM 1660 C C . HIS A 1 207 ? 5.434 -20.406 -14.281 1 95.31 207 HIS A C 1
ATOM 1662 O O . HIS A 1 207 ? 5.621 -20.922 -15.391 1 95.31 207 HIS A O 1
ATOM 1668 N N . GLN A 1 208 ? 5.664 -19.094 -14.023 1 93.94 208 GLN A N 1
ATOM 1669 C CA . GLN A 1 208 ? 6.246 -18.188 -15.016 1 93.94 208 GLN A CA 1
ATOM 1670 C C . GLN A 1 208 ? 7.598 -18.703 -15.5 1 93.94 208 GLN A C 1
ATOM 1672 O O . GLN A 1 208 ? 7.938 -18.562 -16.672 1 93.94 208 GLN A O 1
ATOM 1677 N N . LEU A 1 209 ? 8.328 -19.312 -14.625 1 93.62 209 LEU A N 1
ATOM 1678 C CA . LEU A 1 209 ? 9.672 -19.812 -14.922 1 93.62 209 LEU A CA 1
ATOM 1679 C C . LEU A 1 209 ? 9.602 -21.094 -15.758 1 93.62 209 LEU A C 1
ATOM 1681 O O . LEU A 1 209 ? 10.547 -21.406 -16.484 1 93.62 209 LEU A O 1
ATOM 1685 N N . LYS A 1 210 ? 8.5 -21.781 -15.641 1 90.19 210 LYS A N 1
ATOM 1686 C CA . LYS A 1 210 ? 8.352 -23.047 -16.359 1 90.19 210 LYS A CA 1
ATOM 1687 C C . LYS A 1 210 ? 7.738 -22.828 -17.75 1 90.19 210 LYS A C 1
ATOM 1689 O O . LYS A 1 210 ? 7.832 -23.688 -18.609 1 90.19 210 LYS A O 1
ATOM 1694 N N . THR A 1 211 ? 6.945 -21.75 -17.906 1 78.56 211 THR A N 1
ATOM 1695 C CA . THR A 1 211 ? 6.309 -21.469 -19.188 1 78.56 211 THR A CA 1
ATOM 1696 C C . THR A 1 211 ? 7.145 -20.5 -20.016 1 78.56 211 THR A C 1
ATOM 1698 O O . THR A 1 211 ? 7.43 -19.391 -19.562 1 78.56 211 THR A O 1
ATOM 1701 N N . PRO A 1 212 ? 7.883 -20.969 -21.078 1 59.62 212 PRO A N 1
ATOM 1702 C CA . PRO A 1 212 ? 8.734 -20.125 -21.906 1 59.62 212 PRO A CA 1
ATOM 1703 C C . PRO A 1 212 ? 8 -18.906 -22.453 1 59.62 212 PRO A C 1
ATOM 1705 O O . PRO A 1 212 ? 6.785 -18.953 -22.656 1 59.62 212 PRO A O 1
ATOM 1708 N N . MET B 1 1 ? -33.531 32.625 5.117 1 32.62 1 MET B N 1
ATOM 1709 C CA . MET B 1 1 ? -32.656 32.125 4.074 1 32.62 1 MET B CA 1
ATOM 1710 C C . MET B 1 1 ? -32.062 30.781 4.449 1 32.62 1 MET B C 1
ATOM 1712 O O . MET B 1 1 ? -31.375 30.656 5.465 1 32.62 1 MET B O 1
ATOM 1716 N N . LYS B 1 2 ? -32.719 29.625 4.277 1 40.34 2 LYS B N 1
ATOM 1717 C CA . LYS B 1 2 ? -32.375 28.328 4.812 1 40.34 2 LYS B CA 1
ATOM 1718 C C . LYS B 1 2 ? -30.875 28.031 4.57 1 40.34 2 LYS B C 1
ATOM 1720 O O . LYS B 1 2 ? -30.344 28.375 3.52 1 40.34 2 LYS B O 1
ATOM 1725 N N . SER B 1 3 ? -29.922 28.016 5.434 1 45.09 3 SER B N 1
ATOM 1726 C CA . SER B 1 3 ? -28.516 27.688 5.328 1 45.09 3 SER B CA 1
ATOM 1727 C C . SER B 1 3 ? -28.266 26.578 4.297 1 45.09 3 SER B C 1
ATOM 1729 O O . SER B 1 3 ? -29 25.578 4.27 1 45.09 3 SER B O 1
ATOM 1731 N N . PRO B 1 4 ? -27.812 26.688 3.127 1 46.06 4 PRO B N 1
ATOM 1732 C CA . PRO B 1 4 ? -27.672 25.703 2.045 1 46.06 4 PRO B CA 1
ATOM 1733 C C . PRO B 1 4 ? -27.297 24.312 2.547 1 46.06 4 PRO B C 1
ATOM 1735 O O . PRO B 1 4 ? -26.484 24.188 3.459 1 46.06 4 PRO B O 1
ATOM 1738 N N . LYS B 1 5 ? -28.219 23.297 2.709 1 54.75 5 LYS B N 1
ATOM 1739 C CA . LYS B 1 5 ? -28.047 21.891 3.064 1 54.75 5 LYS B CA 1
ATOM 1740 C C . LYS B 1 5 ? -26.781 21.312 2.451 1 54.75 5 LYS B C 1
ATOM 1742 O O . LYS B 1 5 ? -26.641 21.281 1.228 1 54.75 5 LYS B O 1
ATOM 1747 N N . ILE B 1 6 ? -25.672 21.484 3.035 1 63.78 6 ILE B N 1
ATOM 1748 C CA . ILE B 1 6 ? -24.422 20.922 2.498 1 63.78 6 ILE B CA 1
ATOM 1749 C C . ILE B 1 6 ? -24.625 19.438 2.164 1 63.78 6 ILE B C 1
ATOM 1751 O O . ILE B 1 6 ? -25.094 18.672 3.004 1 63.78 6 ILE B O 1
ATOM 1755 N N . ASP B 1 7 ? -24.594 19.203 0.793 1 86 7 ASP B N 1
ATOM 1756 C CA . ASP B 1 7 ? -24.672 17.875 0.179 1 86 7 ASP B CA 1
ATOM 1757 C C . ASP B 1 7 ? -23.375 17.109 0.385 1 86 7 ASP B C 1
ATOM 1759 O O . ASP B 1 7 ? -22.297 17.562 -0.015 1 86 7 ASP B O 1
ATOM 1763 N N . ARG B 1 8 ? -23.422 16.094 1.259 1 90.75 8 ARG B N 1
ATOM 1764 C CA . ARG B 1 8 ? -22.266 15.258 1.578 1 90.75 8 ARG B CA 1
ATOM 1765 C C . ARG B 1 8 ? -21.484 14.914 0.321 1 90.75 8 ARG B C 1
ATOM 1767 O O . ARG B 1 8 ? -20.25 14.914 0.339 1 90.75 8 ARG B O 1
ATOM 1774 N N . LEU B 1 9 ? -22.188 14.758 -0.753 1 93.81 9 LEU B N 1
ATOM 1775 C CA . LEU B 1 9 ? -21.516 14.414 -2.008 1 93.81 9 LEU B CA 1
ATOM 1776 C C . LEU B 1 9 ? -20.734 15.609 -2.553 1 93.81 9 LEU B C 1
ATOM 1778 O O . LEU B 1 9 ? -19.656 15.438 -3.105 1 93.81 9 LEU B O 1
ATOM 1782 N N . ASN B 1 10 ? -21.266 16.734 -2.406 1 94.75 10 ASN B N 1
ATOM 1783 C CA . ASN B 1 10 ? -20.562 17.938 -2.834 1 94.75 10 ASN B CA 1
ATOM 1784 C C . ASN B 1 10 ? -19.281 18.141 -2.027 1 94.75 10 ASN B C 1
ATOM 1786 O O . ASN B 1 10 ? -18.25 18.562 -2.574 1 94.75 10 ASN B O 1
ATOM 1790 N N . VAL B 1 11 ? -19.391 17.922 -0.756 1 96.56 11 VAL B N 1
ATOM 1791 C CA . VAL B 1 11 ? -18.234 18.047 0.113 1 96.56 11 VAL B CA 1
ATOM 1792 C C . VAL B 1 11 ? -17.141 17.078 -0.328 1 96.56 11 VAL B C 1
ATOM 1794 O O . VAL B 1 11 ? -15.984 17.453 -0.48 1 96.56 11 VAL B O 1
ATOM 1797 N N . LEU B 1 12 ? -17.547 15.867 -0.595 1 97.75 12 LEU B N 1
ATOM 1798 C CA . LEU B 1 12 ? -16.594 14.828 -0.977 1 97.75 12 LEU B CA 1
ATOM 1799 C C . LEU B 1 12 ? -15.969 15.148 -2.328 1 97.75 12 LEU B C 1
ATOM 1801 O O . LEU B 1 12 ? -14.758 14.977 -2.51 1 97.75 12 LEU B O 1
ATOM 1805 N N . ASP B 1 13 ? -16.781 15.617 -3.258 1 97.75 13 ASP B N 1
ATOM 1806 C CA . ASP B 1 13 ? -16.25 15.969 -4.574 1 97.75 13 ASP B CA 1
ATOM 1807 C C . ASP B 1 13 ? -15.289 17.141 -4.488 1 97.75 13 ASP B C 1
ATOM 1809 O O . ASP B 1 13 ? -14.266 17.172 -5.18 1 97.75 13 ASP B O 1
ATOM 1813 N N . THR B 1 14 ? -15.594 18.062 -3.639 1 98 14 THR B N 1
ATOM 1814 C CA . THR B 1 14 ? -14.703 19.188 -3.422 1 98 14 THR B CA 1
ATOM 1815 C C . THR B 1 14 ? -13.406 18.734 -2.754 1 98 14 THR B C 1
ATOM 1817 O O . THR B 1 14 ? -12.328 19.203 -3.104 1 98 14 THR B O 1
ATOM 1820 N N . ALA B 1 15 ? -13.523 17.859 -1.803 1 98.44 15 ALA B N 1
ATOM 1821 C CA . ALA B 1 15 ? -12.344 17.312 -1.135 1 98.44 15 ALA B CA 1
ATOM 1822 C C . ALA B 1 15 ? -11.422 16.609 -2.129 1 98.44 15 ALA B C 1
ATOM 1824 O O . ALA B 1 15 ? -10.203 16.781 -2.086 1 98.44 15 ALA B O 1
ATOM 1825 N N . LEU B 1 16 ? -12.031 15.836 -3.031 1 98.56 16 LEU B N 1
ATOM 1826 C CA . LEU B 1 16 ? -11.25 15.125 -4.039 1 98.56 16 LEU B CA 1
ATOM 1827 C C . LEU B 1 16 ? -10.594 16.109 -5.008 1 98.56 16 LEU B C 1
ATOM 1829 O O . LEU B 1 16 ? -9.469 15.883 -5.457 1 98.56 16 LEU B O 1
ATOM 1833 N N . SER B 1 17 ? -11.281 17.188 -5.316 1 98.19 17 SER B N 1
ATOM 1834 C CA . SER B 1 17 ? -10.672 18.234 -6.137 1 98.19 17 SER B CA 1
ATOM 1835 C C . SER B 1 17 ? -9.492 18.875 -5.422 1 98.19 17 SER B C 1
ATOM 1837 O O . SER B 1 17 ? -8.453 19.125 -6.035 1 98.19 17 SER B O 1
ATOM 1839 N N . LEU B 1 18 ? -9.68 19.094 -4.172 1 98 18 LEU B N 1
ATOM 1840 C CA . LEU B 1 18 ? -8.602 19.672 -3.365 1 98 18 LEU B CA 1
ATOM 1841 C C . LEU B 1 18 ? -7.426 18.719 -3.266 1 98 18 LEU B C 1
ATOM 1843 O O . LEU B 1 18 ? -6.27 19.141 -3.236 1 98 18 LEU B O 1
ATOM 1847 N N . LEU B 1 19 ? -7.727 17.469 -3.197 1 98.06 19 LEU B N 1
ATOM 1848 C CA . LEU B 1 19 ? -6.707 16.422 -3.154 1 98.06 19 LEU B CA 1
ATOM 1849 C C . LEU B 1 19 ? -5.777 16.531 -4.359 1 98.06 19 LEU B C 1
ATOM 1851 O O . LEU B 1 19 ? -4.566 16.328 -4.234 1 98.06 19 LEU B O 1
ATOM 1855 N N . GLU B 1 20 ? -6.332 16.891 -5.523 1 97.38 20 GLU B N 1
ATOM 1856 C CA . GLU B 1 20 ? -5.555 16.984 -6.754 1 97.38 20 GLU B CA 1
ATOM 1857 C C . GLU B 1 20 ? -4.477 18.062 -6.637 1 97.38 20 GLU B C 1
ATOM 1859 O O . GLU B 1 20 ? -3.396 17.938 -7.215 1 97.38 20 GLU B O 1
ATOM 1864 N N . LYS B 1 21 ? -4.766 19.062 -5.828 1 95.19 21 LYS B N 1
ATOM 1865 C CA . LYS B 1 21 ? -3.877 20.219 -5.715 1 95.19 21 LYS B CA 1
ATOM 1866 C C . LYS B 1 21 ? -2.959 20.078 -4.504 1 95.19 21 LYS B C 1
ATOM 1868 O O . LYS B 1 21 ? -1.767 20.391 -4.586 1 95.19 21 LYS B O 1
ATOM 1873 N N . GLU B 1 22 ? -3.527 19.594 -3.408 1 95.19 22 GLU B N 1
ATOM 1874 C CA . GLU B 1 22 ? -2.832 19.703 -2.129 1 95.19 22 GLU B CA 1
ATOM 1875 C C . GLU B 1 22 ? -2.205 18.375 -1.719 1 95.19 22 GLU B C 1
ATOM 1877 O O . GLU B 1 22 ? -1.329 18.328 -0.853 1 95.19 22 GLU B O 1
ATOM 1882 N N . GLY B 1 23 ? -2.691 17.312 -2.326 1 96 23 GLY B N 1
ATOM 1883 C CA . GLY B 1 23 ? -2.301 16 -1.814 1 96 23 GLY B CA 1
ATOM 1884 C C . GLY B 1 23 ? -2.947 15.664 -0.483 1 96 23 GLY B C 1
ATOM 1885 O O . GLY B 1 23 ? -3.641 16.5 0.104 1 96 23 GLY B O 1
ATOM 1886 N N . ILE B 1 24 ? -2.711 14.484 -0.071 1 95.19 24 ILE B N 1
ATOM 1887 C CA . ILE B 1 24 ? -3.393 13.977 1.117 1 95.19 24 ILE B CA 1
ATOM 1888 C C . ILE B 1 24 ? -2.875 14.711 2.355 1 95.19 24 ILE B C 1
ATOM 1890 O O . ILE B 1 24 ? -3.631 14.969 3.293 1 95.19 24 ILE B O 1
ATOM 1894 N N . GLU B 1 25 ? -1.595 15.055 2.361 1 91.19 25 GLU B N 1
ATOM 1895 C CA . GLU B 1 25 ? -1.021 15.742 3.512 1 91.19 25 GLU B CA 1
ATOM 1896 C C . GLU B 1 25 ? -1.511 17.188 3.586 1 91.19 25 GLU B C 1
ATOM 1898 O O . GLU B 1 25 ? -1.636 17.75 4.676 1 91.19 25 GLU B O 1
ATOM 1903 N N . GLY B 1 26 ? -1.769 17.734 2.469 1 93.56 26 GLY B N 1
ATOM 1904 C CA . GLY B 1 26 ? -2.156 19.141 2.416 1 93.56 26 GLY B CA 1
ATOM 1905 C C . GLY B 1 26 ? -3.65 19.344 2.568 1 93.56 26 GLY B C 1
ATOM 1906 O O . GLY B 1 26 ? -4.109 20.484 2.75 1 93.56 26 GLY B O 1
ATOM 1907 N N . LEU B 1 27 ? -4.367 18.281 2.506 1 96.25 27 LEU B N 1
ATOM 1908 C CA . LEU B 1 27 ? -5.816 18.359 2.664 1 96.25 27 LEU B CA 1
ATOM 1909 C C . LEU B 1 27 ? -6.195 18.5 4.137 1 96.25 27 LEU B C 1
ATOM 1911 O O . LEU B 1 27 ? -5.934 17.594 4.938 1 96.25 27 LEU B O 1
ATOM 1915 N N . THR B 1 28 ? -6.734 19.672 4.516 1 94.81 28 THR B N 1
ATOM 1916 C CA . THR B 1 28 ? -7.18 19.906 5.887 1 94.81 28 THR B CA 1
ATOM 1917 C C . THR B 1 28 ? -8.648 20.312 5.914 1 94.81 28 THR B C 1
ATOM 1919 O O . THR B 1 28 ? -9.195 20.766 4.902 1 94.81 28 THR B O 1
ATOM 1922 N N . MET B 1 29 ? -9.211 20.156 7.086 1 95.56 29 MET B N 1
ATOM 1923 C CA . MET B 1 29 ? -10.602 20.547 7.262 1 95.56 29 MET B CA 1
ATOM 1924 C C . MET B 1 29 ? -10.789 22.047 6.996 1 95.56 29 MET B C 1
ATOM 1926 O O . MET B 1 29 ? -11.773 22.453 6.383 1 95.56 29 MET B O 1
ATOM 1930 N N . ARG B 1 30 ? -9.828 22.812 7.387 1 95.38 30 ARG B N 1
ATOM 1931 C CA . ARG B 1 30 ? -9.891 24.266 7.199 1 95.38 30 ARG B CA 1
ATOM 1932 C C . ARG B 1 30 ? -9.836 24.625 5.719 1 95.38 30 ARG B C 1
ATOM 1934 O O . ARG B 1 30 ? -10.641 25.422 5.234 1 95.38 30 ARG B O 1
ATOM 1941 N N . LYS B 1 31 ? -8.898 24.016 4.977 1 96.81 31 LYS B N 1
ATOM 1942 C CA . LYS B 1 31 ? -8.773 24.297 3.547 1 96.81 31 LYS B CA 1
ATOM 1943 C C . LYS B 1 31 ? -10.031 23.875 2.791 1 96.81 31 LYS B C 1
ATOM 1945 O O . LYS B 1 31 ? -10.445 24.547 1.843 1 96.81 31 LYS B O 1
ATOM 1950 N N . LEU B 1 32 ? -10.586 22.75 3.201 1 97.38 32 LEU B N 1
ATOM 1951 C CA . LEU B 1 32 ? -11.805 22.266 2.561 1 97.38 32 LEU B CA 1
ATOM 1952 C C . LEU B 1 32 ? -12.969 23.219 2.812 1 97.38 32 LEU B C 1
ATOM 1954 O O . LEU B 1 32 ? -13.727 23.547 1.891 1 97.38 32 LEU B O 1
ATOM 1958 N N . ALA B 1 33 ? -13.117 23.672 4.039 1 96.69 33 ALA B N 1
ATOM 1959 C CA . ALA B 1 33 ? -14.164 24.641 4.363 1 96.69 33 ALA B CA 1
ATOM 1960 C C . ALA B 1 33 ? -14.023 25.891 3.516 1 96.69 33 ALA B C 1
ATOM 1962 O O . ALA B 1 33 ? -15.008 26.406 2.98 1 96.69 33 ALA B O 1
ATOM 1963 N N . ASP B 1 34 ? -12.805 26.344 3.416 1 96.69 34 ASP B N 1
ATOM 1964 C CA . ASP B 1 34 ? -12.523 27.531 2.609 1 96.69 34 ASP B CA 1
ATOM 1965 C C . ASP B 1 34 ? -12.93 27.312 1.152 1 96.69 34 ASP B C 1
ATOM 1967 O O . ASP B 1 34 ? -13.555 28.172 0.539 1 96.69 34 ASP B O 1
ATOM 1971 N N . ALA B 1 35 ? -12.602 26.156 0.611 1 96.31 35 ALA B N 1
ATOM 1972 C CA . ALA B 1 35 ? -12.914 25.828 -0.777 1 96.31 35 ALA B CA 1
ATOM 1973 C C . ALA B 1 35 ? -14.422 25.766 -1.001 1 96.31 35 ALA B C 1
ATOM 1975 O O . ALA B 1 35 ? -14.906 26.078 -2.09 1 96.31 35 ALA B O 1
ATOM 1976 N N . LEU B 1 36 ? -15.125 25.375 0.01 1 95.81 36 LEU B N 1
ATOM 1977 C CA . LEU B 1 36 ? -16.578 25.25 -0.051 1 95.81 36 LEU B CA 1
ATOM 1978 C C . LEU B 1 36 ? -17.25 26.578 0.285 1 95.81 36 LEU B C 1
ATOM 1980 O O . LEU B 1 36 ? -18.469 26.719 0.147 1 95.81 36 LEU B O 1
ATOM 1984 N N . HIS B 1 37 ? -16.484 27.5 0.781 1 95.56 37 HIS B N 1
ATOM 1985 C CA . HIS B 1 37 ? -16.984 28.812 1.193 1 95.56 37 HIS B CA 1
ATOM 1986 C C . HIS B 1 37 ? -17.984 28.672 2.328 1 95.56 37 HIS B C 1
ATOM 1988 O O . HIS B 1 37 ? -19.078 29.266 2.273 1 95.56 37 HIS B O 1
ATOM 1994 N N . ILE B 1 38 ? -17.562 27.844 3.283 1 93.19 38 ILE B N 1
ATOM 1995 C CA . ILE B 1 38 ? -18.391 27.688 4.477 1 93.19 38 ILE B CA 1
ATOM 1996 C C . ILE B 1 38 ? -17.516 27.797 5.727 1 93.19 38 ILE B C 1
ATOM 1998 O O . ILE B 1 38 ? -16.281 27.812 5.633 1 93.19 38 ILE B O 1
ATOM 2002 N N . LYS B 1 39 ? -18.234 27.891 6.836 1 90 39 LYS B N 1
ATOM 2003 C CA . LYS B 1 39 ? -17.531 27.859 8.109 1 90 39 LYS B CA 1
ATOM 2004 C C . LYS B 1 39 ? -17.094 26.438 8.469 1 90 39 LYS B C 1
ATOM 2006 O O . LYS B 1 39 ? -17.828 25.484 8.227 1 90 39 LYS B O 1
ATOM 2011 N N . ALA B 1 40 ? -15.961 26.328 9.164 1 87.94 40 ALA B N 1
ATOM 2012 C CA . ALA B 1 40 ? -15.414 25.031 9.547 1 87.94 40 ALA B CA 1
ATOM 2013 C C . ALA B 1 40 ? -16.406 24.234 10.391 1 87.94 40 ALA B C 1
ATOM 2015 O O . ALA B 1 40 ? -16.5 23.016 10.281 1 87.94 40 ALA B O 1
ATOM 2016 N N . ALA B 1 41 ? -17.156 24.938 11.102 1 87.5 41 ALA B N 1
ATOM 2017 C CA . ALA B 1 41 ? -18.141 24.297 11.977 1 87.5 41 ALA B CA 1
ATOM 2018 C C . ALA B 1 41 ? -19.172 23.516 11.164 1 87.5 41 ALA B C 1
ATOM 2020 O O . ALA B 1 41 ? -19.625 22.453 11.586 1 87.5 41 ALA B O 1
ATOM 2021 N N . SER B 1 42 ? -19.516 24 10.062 1 89.06 42 SER B N 1
ATOM 2022 C CA . SER B 1 42 ? -20.484 23.344 9.188 1 89.06 42 SER B CA 1
ATOM 2023 C C . SER B 1 42 ? -19.938 22.031 8.656 1 89.06 42 SER B C 1
ATOM 2025 O O . SER B 1 42 ? -20.688 21.078 8.477 1 89.06 42 SER B O 1
ATOM 2027 N N . LEU B 1 43 ? -18.656 21.969 8.422 1 91.56 43 LEU B N 1
ATOM 2028 C CA . LEU B 1 43 ? -18.016 20.766 7.91 1 91.56 43 LEU B CA 1
ATOM 2029 C C . LEU B 1 43 ? -18 19.672 8.969 1 91.56 43 LEU B C 1
ATOM 2031 O O . LEU B 1 43 ? -18.219 18.5 8.656 1 91.56 43 LEU B O 1
ATOM 2035 N N . TYR B 1 44 ? -17.859 20.062 10.18 1 89.69 44 TYR B N 1
ATOM 2036 C CA . TYR B 1 44 ? -17.766 19.125 11.289 1 89.69 44 TYR B CA 1
ATOM 2037 C C . TYR B 1 44 ? -19.109 18.484 11.578 1 89.69 44 TYR B C 1
ATOM 2039 O O . TYR B 1 44 ? -19.172 17.422 12.203 1 89.69 44 TYR B O 1
ATOM 2047 N N . TRP B 1 45 ? -20.172 19.109 11.07 1 86.25 45 TRP B N 1
ATOM 2048 C CA . TRP B 1 45 ? -21.5 18.516 11.156 1 86.25 45 TRP B CA 1
ATOM 2049 C C . TRP B 1 45 ? -21.641 17.344 10.195 1 86.25 45 TRP B C 1
ATOM 2051 O O . TRP B 1 45 ? -22.344 16.375 10.477 1 86.25 45 TRP B O 1
ATOM 2061 N N . HIS B 1 46 ? -20.875 17.359 9.18 1 89.19 46 HIS B N 1
ATOM 2062 C CA . HIS B 1 46 ? -20.953 16.312 8.18 1 89.19 46 HIS B CA 1
ATOM 2063 C C . HIS B 1 46 ? -19.891 15.25 8.414 1 89.19 46 HIS B C 1
ATOM 2065 O O . HIS B 1 46 ? -20.125 14.062 8.172 1 89.19 46 HIS B O 1
ATOM 2071 N N . PHE B 1 47 ? -18.75 15.727 8.82 1 93.62 47 PHE B N 1
ATOM 2072 C CA . PHE B 1 47 ? -17.609 14.867 9.109 1 93.62 47 PHE B CA 1
ATOM 2073 C C . PHE B 1 47 ? -16.953 15.266 10.43 1 93.62 47 PHE B C 1
ATOM 2075 O O . PHE B 1 47 ? -16.328 16.328 10.523 1 93.62 47 PHE B O 1
ATOM 2082 N N . ASP B 1 48 ? -17 14.336 11.328 1 90.62 48 ASP B N 1
ATOM 2083 C CA . ASP B 1 48 ? -16.594 14.633 12.703 1 90.62 48 ASP B CA 1
ATOM 2084 C C . ASP B 1 48 ? -15.102 14.977 12.773 1 90.62 48 ASP B C 1
ATOM 2086 O O . ASP B 1 48 ? -14.672 15.703 13.672 1 90.62 48 ASP B O 1
ATOM 2090 N N . ASN B 1 49 ? -14.391 14.391 11.875 1 92.5 49 ASN B N 1
ATOM 2091 C CA . ASN B 1 49 ? -12.945 14.594 11.852 1 92.5 49 ASN B CA 1
ATOM 2092 C C . ASN B 1 49 ? -12.352 14.234 10.492 1 92.5 49 ASN B C 1
ATOM 2094 O O . ASN B 1 49 ? -13.07 13.805 9.586 1 92.5 49 ASN B O 1
ATOM 2098 N N . LYS B 1 50 ? -11.125 14.438 10.32 1 93.69 50 LYS B N 1
ATOM 2099 C CA . LYS B 1 50 ? -10.43 14.188 9.055 1 93.69 50 LYS B CA 1
ATOM 2100 C C . LYS B 1 50 ? -10.539 12.719 8.656 1 93.69 50 LYS B C 1
ATOM 2102 O O . LYS B 1 50 ? -10.664 12.398 7.473 1 93.69 50 LYS B O 1
ATOM 2107 N N . GLN B 1 51 ? -10.508 11.844 9.656 1 93.62 51 GLN B N 1
ATOM 2108 C CA . GLN B 1 51 ? -10.578 10.414 9.367 1 93.62 51 GLN B CA 1
ATOM 2109 C C . GLN B 1 51 ? -11.906 10.039 8.719 1 93.62 51 GLN B C 1
ATOM 2111 O O . GLN B 1 51 ? -11.938 9.273 7.754 1 93.62 51 GLN B O 1
ATOM 2116 N N . THR B 1 52 ? -12.977 10.578 9.242 1 95.12 52 THR B N 1
ATOM 2117 C CA . THR B 1 52 ? -14.289 10.289 8.672 1 95.12 52 THR B CA 1
ATOM 2118 C C . THR B 1 52 ? -14.406 10.891 7.27 1 95.12 52 THR B C 1
ATOM 2120 O O . THR B 1 52 ? -15.062 10.312 6.398 1 95.12 52 THR B O 1
ATOM 2123 N N . LEU B 1 53 ? -13.82 12.055 7.062 1 96.81 53 LEU B N 1
ATOM 2124 C CA . LEU B 1 53 ? -13.766 12.648 5.73 1 96.81 53 LEU B CA 1
ATOM 2125 C C . LEU B 1 53 ? -13.008 11.742 4.766 1 96.81 53 LEU B C 1
ATOM 2127 O O . LEU B 1 53 ? -13.469 11.484 3.652 1 96.81 53 LEU B O 1
ATOM 2131 N N . ILE B 1 54 ? -11.898 11.203 5.184 1 97.62 54 ILE B N 1
ATOM 2132 C CA . ILE B 1 54 ? -11.055 10.336 4.367 1 97.62 54 ILE B CA 1
ATOM 2133 C C . ILE B 1 54 ? -11.82 9.062 4.008 1 97.62 54 ILE B C 1
ATOM 2135 O O . ILE B 1 54 ? -11.766 8.594 2.867 1 97.62 54 ILE B O 1
ATOM 2139 N N . GLU B 1 55 ? -12.531 8.539 4.945 1 97.31 55 GLU B N 1
ATOM 2140 C CA . GLU B 1 55 ? -13.359 7.363 4.68 1 97.31 55 GLU B CA 1
ATOM 2141 C C . GLU B 1 55 ? -14.414 7.66 3.621 1 97.31 55 GLU B C 1
ATOM 2143 O O . GLU B 1 55 ? -14.664 6.84 2.734 1 97.31 55 GLU B O 1
ATOM 2148 N N . GLY B 1 56 ? -15.031 8.797 3.787 1 97.81 56 GLY B N 1
ATOM 2149 C CA . GLY B 1 56 ? -15.984 9.211 2.773 1 97.81 56 GLY B CA 1
ATOM 2150 C C . GLY B 1 56 ? -15.367 9.352 1.394 1 97.81 56 GLY B C 1
ATOM 2151 O O . GLY B 1 56 ? -15.961 8.938 0.397 1 97.81 56 GLY B O 1
ATOM 2152 N N . MET B 1 57 ? -14.211 9.938 1.351 1 98.56 57 MET B N 1
ATOM 2153 C CA . MET B 1 57 ? -13.484 10.086 0.09 1 98.56 57 MET B CA 1
ATOM 2154 C C . MET B 1 57 ? -13.125 8.727 -0.495 1 98.56 57 MET 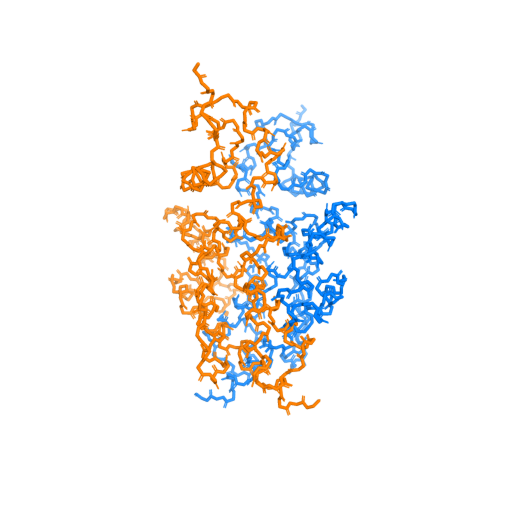B C 1
ATOM 2156 O O . MET B 1 57 ? -13.258 8.508 -1.701 1 98.56 57 MET B O 1
ATOM 2160 N N . ALA B 1 58 ? -12.672 7.848 0.345 1 98.69 58 ALA B N 1
ATOM 2161 C CA . ALA B 1 58 ? -12.336 6.492 -0.086 1 98.69 58 ALA B CA 1
ATOM 2162 C C . ALA B 1 58 ? -13.539 5.805 -0.728 1 98.69 58 ALA B C 1
ATOM 2164 O O . ALA B 1 58 ? -13.414 5.195 -1.791 1 98.69 58 ALA B O 1
ATOM 2165 N N . ASP B 1 59 ? -14.648 5.949 -0.069 1 98.62 59 ASP B N 1
ATOM 2166 C CA . ASP B 1 59 ? -15.883 5.391 -0.601 1 98.62 59 ASP B CA 1
ATOM 2167 C C . ASP B 1 59 ? -16.234 6.012 -1.952 1 98.62 59 ASP B C 1
ATOM 2169 O O . ASP B 1 59 ? -16.594 5.301 -2.893 1 98.62 59 ASP B O 1
ATOM 2173 N N . ARG B 1 60 ? -16.094 7.273 -2.064 1 98.5 60 ARG B N 1
ATOM 2174 C CA . ARG B 1 60 ? -16.422 8.008 -3.283 1 98.5 60 ARG B CA 1
ATOM 2175 C C . ARG B 1 60 ? -15.516 7.582 -4.434 1 98.5 60 ARG B C 1
ATOM 2177 O O . ARG B 1 60 ? -15.969 7.449 -5.57 1 98.5 60 ARG B O 1
ATOM 2184 N N . ILE B 1 61 ? -14.336 7.316 -4.18 1 98.75 61 ILE B N 1
ATOM 2185 C CA . ILE B 1 61 ? -13.328 6.957 -5.172 1 98.75 61 ILE B CA 1
ATOM 2186 C C . ILE B 1 61 ? -13.734 5.672 -5.883 1 98.75 61 ILE B C 1
ATOM 2188 O O . ILE B 1 61 ? -13.531 5.527 -7.094 1 98.75 61 ILE B O 1
ATOM 2192 N N . VAL B 1 62 ? -14.367 4.801 -5.125 1 98.75 62 VAL B N 1
ATOM 2193 C CA . VAL B 1 62 ? -14.633 3.492 -5.715 1 98.75 62 VAL B CA 1
ATOM 2194 C C . VAL B 1 62 ? -16.125 3.363 -6.043 1 98.75 62 VAL B C 1
ATOM 2196 O O . VAL B 1 62 ? -16.609 2.258 -6.277 1 98.75 62 VAL B O 1
ATOM 2199 N N . SER B 1 63 ? -16.844 4.465 -6.078 1 98.44 63 SER B N 1
ATOM 2200 C CA . SER B 1 63 ? -18.297 4.461 -6.18 1 98.44 63 SER B CA 1
ATOM 2201 C C . SER B 1 63 ? -18.766 3.842 -7.496 1 98.44 63 SER B C 1
ATOM 2203 O O . SER B 1 63 ? -19.875 3.328 -7.59 1 98.44 63 SER B O 1
ATOM 2205 N N . GLU B 1 64 ? -17.922 3.811 -8.516 1 98.25 64 GLU B N 1
ATOM 2206 C CA . GLU B 1 64 ? -18.344 3.326 -9.82 1 98.25 64 GLU B CA 1
ATOM 2207 C C . GLU B 1 64 ? -17.766 1.943 -10.109 1 98.25 64 GLU B C 1
ATOM 2209 O O . GLU B 1 64 ? -17.969 1.393 -11.195 1 98.25 64 GLU B O 1
ATOM 2214 N N . VAL B 1 65 ? -17.047 1.381 -9.227 1 98.69 65 VAL B N 1
ATOM 2215 C CA . VAL B 1 65 ? -16.406 0.078 -9.414 1 98.69 65 VAL B CA 1
ATOM 2216 C C . VAL B 1 65 ? -17.438 -1.029 -9.188 1 98.69 65 VAL B C 1
ATOM 2218 O O . VAL B 1 65 ? -18.219 -0.977 -8.242 1 98.69 65 VAL B O 1
ATOM 2221 N N . ALA B 1 66 ? -17.438 -2.006 -10.117 1 98.12 66 ALA B N 1
ATOM 2222 C CA . ALA B 1 66 ? -18.25 -3.217 -10.039 1 98.12 66 ALA B CA 1
ATOM 2223 C C . ALA B 1 66 ? -19.75 -2.885 -10.086 1 98.12 66 ALA B C 1
ATOM 2225 O O . ALA B 1 66 ? -20.578 -3.65 -9.586 1 98.12 66 ALA B O 1
ATOM 2226 N N . VAL B 1 67 ? -20.094 -1.648 -10.508 1 97.38 67 VAL B N 1
ATOM 2227 C CA . VAL B 1 67 ? -21.5 -1.298 -10.695 1 97.38 67 VAL B CA 1
ATOM 2228 C C . VAL B 1 67 ? -22.062 -2.062 -11.891 1 97.38 67 VAL B C 1
ATOM 2230 O O . VAL B 1 67 ? -21.516 -2 -12.992 1 97.38 67 VAL B O 1
ATOM 2233 N N . ASP B 1 68 ? -23.109 -2.861 -11.719 1 94.25 68 ASP B N 1
ATOM 2234 C CA . ASP B 1 68 ? -23.734 -3.697 -12.742 1 94.25 68 ASP B CA 1
ATOM 2235 C C . ASP B 1 68 ? -22.703 -4.617 -13.398 1 94.25 68 ASP B C 1
ATOM 2237 O O . ASP B 1 68 ? -22.594 -4.672 -14.625 1 94.25 68 ASP B O 1
ATOM 2241 N N . PHE B 1 69 ? -21.875 -5.23 -12.555 1 96 69 PHE B N 1
ATOM 2242 C CA . PHE B 1 69 ? -20.781 -6.078 -13.039 1 96 69 PHE B CA 1
ATOM 2243 C C . PHE B 1 69 ? -21.328 -7.277 -13.805 1 96 69 PHE B C 1
ATOM 2245 O O . PHE B 1 69 ? -22.219 -7.98 -13.32 1 96 69 PHE B O 1
ATOM 2252 N N . HIS B 1 70 ? -20.875 -7.453 -15.016 1 94.44 70 HIS B N 1
ATOM 2253 C CA . HIS B 1 70 ? -21.281 -8.57 -15.859 1 94.44 70 HIS B CA 1
ATOM 2254 C C . HIS B 1 70 ? -20.344 -9.758 -15.695 1 94.44 70 HIS B C 1
ATOM 2256 O O . HIS B 1 70 ? -19.156 -9.656 -15.977 1 94.44 70 HIS B O 1
ATOM 2262 N N . TYR B 1 71 ? -20.875 -10.859 -15.32 1 94.62 71 TYR B N 1
ATOM 2263 C CA . TYR B 1 71 ? -20.109 -12.094 -15.18 1 94.62 71 TYR B CA 1
ATOM 2264 C C . TYR B 1 71 ? -20.047 -12.852 -16.5 1 94.62 71 TYR B C 1
ATOM 2266 O O . TYR B 1 71 ? -21.094 -13.18 -17.078 1 94.62 71 TYR B O 1
ATOM 2274 N N . SER B 1 72 ? -18.891 -13.133 -17.062 1 93.94 72 SER B N 1
ATOM 2275 C CA . SER B 1 72 ? -18.703 -13.805 -18.359 1 93.94 72 SER B CA 1
ATOM 2276 C C . SER B 1 72 ? -18.5 -15.305 -18.172 1 93.94 72 SER B C 1
ATOM 2278 O O . SER B 1 72 ? -18.344 -16.047 -19.141 1 93.94 72 SER B O 1
ATOM 2280 N N . GLN B 1 73 ? -18.453 -15.859 -17 1 89.06 73 GLN B N 1
ATOM 2281 C CA . GLN B 1 73 ? -18.203 -17.25 -16.641 1 89.06 73 GLN B CA 1
ATOM 2282 C C . GLN B 1 73 ? -16.75 -17.625 -16.859 1 89.06 73 GLN B C 1
ATOM 2284 O O . GLN B 1 73 ? -16.406 -18.812 -16.875 1 89.06 73 GLN B O 1
ATOM 2289 N N . ASP B 1 74 ? -15.93 -16.734 -17.156 1 97 74 ASP B N 1
ATOM 2290 C CA . ASP B 1 74 ? -14.477 -16.812 -17.062 1 97 74 ASP B CA 1
ATOM 2291 C C . ASP B 1 74 ? -13.953 -16.016 -15.875 1 97 74 ASP B C 1
ATOM 2293 O O . ASP B 1 74 ? -13.727 -14.812 -15.977 1 97 74 ASP B O 1
ATOM 2297 N N . TRP B 1 75 ? -13.75 -16.75 -14.82 1 97.44 75 TRP B N 1
ATOM 2298 C CA . TRP B 1 75 ? -13.469 -16.062 -13.562 1 97.44 75 TRP B CA 1
ATOM 2299 C C . TRP B 1 75 ? -12.156 -15.297 -13.641 1 97.44 75 TRP B C 1
ATOM 2301 O O . TRP B 1 75 ? -12.008 -14.242 -13.023 1 97.44 75 TRP B O 1
ATOM 2311 N N . LYS B 1 76 ? -11.211 -15.844 -14.422 1 98.12 76 LYS B N 1
ATOM 2312 C CA . LYS B 1 76 ? -9.922 -15.172 -14.539 1 98.12 76 LYS B CA 1
ATOM 2313 C C . LYS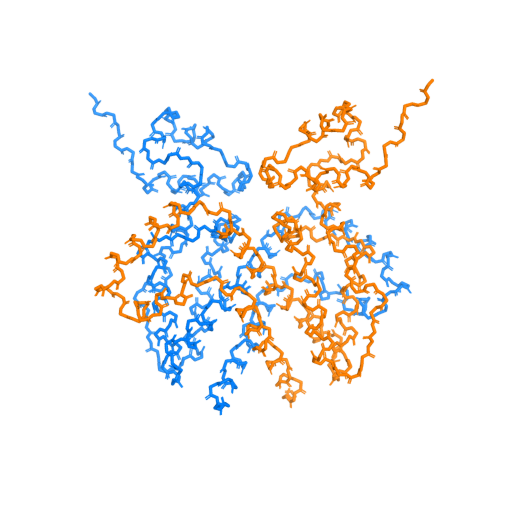 B 1 76 ? -10.062 -13.836 -15.273 1 98.12 76 LYS B C 1
ATOM 2315 O O . LYS B 1 76 ? -9.531 -12.82 -14.828 1 98.12 76 LYS B O 1
ATOM 2320 N N . ALA B 1 77 ? -10.773 -13.852 -16.375 1 98.12 77 ALA B N 1
ATOM 2321 C CA . ALA B 1 77 ? -11.008 -12.625 -17.141 1 98.12 77 ALA B CA 1
ATOM 2322 C C . ALA B 1 77 ? -11.797 -11.609 -16.312 1 98.12 77 ALA B C 1
ATOM 2324 O O . ALA B 1 77 ? -11.5 -10.414 -16.344 1 98.12 77 ALA B O 1
ATOM 2325 N N . ASP B 1 78 ? -12.789 -12.086 -15.617 1 98.5 78 ASP B N 1
ATOM 2326 C CA . ASP B 1 78 ? -13.609 -11.219 -14.773 1 98.5 78 ASP B CA 1
ATOM 2327 C C . ASP B 1 78 ? -12.773 -10.602 -13.648 1 98.5 78 ASP B C 1
ATOM 2329 O O . ASP B 1 78 ? -12.93 -9.422 -13.328 1 98.5 78 ASP B O 1
ATOM 2333 N N . LEU B 1 79 ? -11.906 -11.422 -13.055 1 98.62 79 LEU B N 1
ATOM 2334 C CA . LEU B 1 79 ? -11.047 -10.953 -11.977 1 98.62 79 LEU B CA 1
ATOM 2335 C C . LEU B 1 79 ? -10.109 -9.859 -12.469 1 98.62 79 LEU B C 1
ATOM 2337 O O . LEU B 1 79 ? -9.93 -8.836 -11.805 1 98.62 7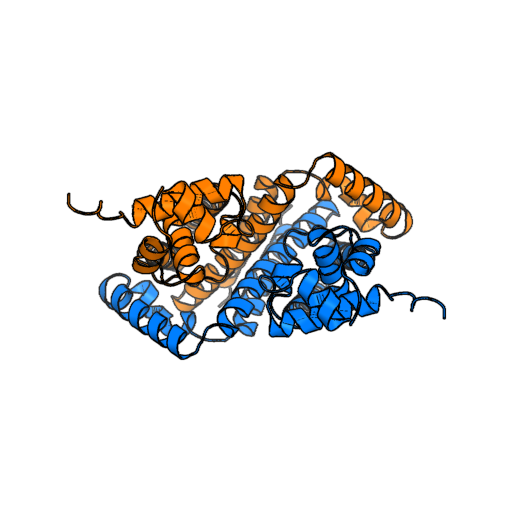9 LEU B O 1
ATOM 2341 N N . LYS B 1 80 ? -9.539 -10.078 -13.633 1 98.69 80 LYS B N 1
ATOM 2342 C CA . LYS B 1 80 ? -8.625 -9.102 -14.211 1 98.69 80 LYS B CA 1
ATOM 2343 C C . LYS B 1 80 ? -9.352 -7.801 -14.547 1 98.69 80 LYS B C 1
ATOM 2345 O O . LYS B 1 80 ? -8.812 -6.711 -14.344 1 98.69 80 LYS B O 1
ATOM 2350 N N . ARG B 1 81 ? -10.547 -7.887 -15.008 1 98.44 81 ARG B N 1
ATOM 2351 C CA . ARG B 1 81 ? -11.344 -6.703 -15.312 1 98.44 81 ARG B CA 1
ATOM 2352 C C . ARG B 1 81 ? -11.656 -5.91 -14.047 1 98.44 81 ARG B C 1
ATOM 2354 O O . ARG B 1 81 ? -11.508 -4.688 -14.031 1 98.44 81 ARG B O 1
ATOM 2361 N N . LEU B 1 82 ? -12.078 -6.59 -13.031 1 98.69 82 LEU B N 1
ATOM 2362 C CA . LEU B 1 82 ? -12.422 -5.906 -11.789 1 98.69 82 LEU B CA 1
ATOM 2363 C C . LEU B 1 82 ? -11.18 -5.301 -11.141 1 98.69 82 LEU B C 1
ATOM 2365 O O . LEU B 1 82 ? -11.234 -4.184 -10.617 1 98.69 82 LEU B O 1
ATOM 2369 N N . ALA B 1 83 ? -10.07 -6.07 -11.188 1 98.81 83 ALA B N 1
ATOM 2370 C CA . ALA B 1 83 ? -8.805 -5.543 -10.68 1 98.81 83 ALA B CA 1
ATOM 2371 C C . ALA B 1 83 ? -8.414 -4.262 -11.414 1 98.81 83 ALA B C 1
ATOM 2373 O O . ALA B 1 83 ? -7.969 -3.293 -10.789 1 98.81 83 ALA B O 1
ATOM 2374 N N . THR B 1 84 ? -8.609 -4.242 -12.695 1 98.69 84 THR B N 1
ATOM 2375 C CA . THR B 1 84 ? -8.289 -3.082 -13.523 1 98.69 84 THR B CA 1
ATOM 2376 C C . THR B 1 84 ? -9.211 -1.913 -13.188 1 98.69 84 THR B C 1
ATOM 2378 O O . THR B 1 84 ? -8.758 -0.768 -13.102 1 98.69 84 THR B O 1
ATOM 2381 N N . GLU B 1 85 ? -10.484 -2.176 -12.945 1 98.69 85 GLU B N 1
ATOM 2382 C CA . GLU B 1 85 ? -11.422 -1.135 -12.539 1 98.69 85 GLU B CA 1
ATOM 2383 C C . GLU B 1 85 ? -11 -0.495 -11.219 1 98.69 85 GLU B C 1
ATOM 2385 O O . GLU B 1 85 ? -11.055 0.728 -11.078 1 98.69 85 GLU B O 1
ATOM 2390 N N . LEU B 1 86 ? -10.602 -1.316 -10.305 1 98.81 86 LEU B N 1
ATOM 2391 C CA . LEU B 1 86 ? -10.172 -0.825 -9 1 98.81 86 LEU B CA 1
ATOM 2392 C C . LEU B 1 86 ? -8.922 0.039 -9.133 1 98.81 86 LEU B C 1
ATOM 2394 O O . LEU B 1 86 ? -8.859 1.137 -8.57 1 98.81 86 LEU B O 1
ATOM 2398 N N . ARG B 1 87 ? -7.973 -0.484 -9.906 1 98.88 87 ARG B N 1
ATOM 2399 C CA . ARG B 1 87 ? -6.754 0.276 -10.156 1 98.88 87 ARG B CA 1
ATOM 2400 C C . ARG B 1 87 ? -7.07 1.638 -10.766 1 98.88 87 ARG B C 1
ATOM 2402 O O . ARG B 1 87 ? -6.527 2.658 -10.336 1 98.88 87 ARG B O 1
ATOM 2409 N N . GLU B 1 88 ? -7.934 1.648 -11.727 1 98.62 88 GLU B N 1
ATOM 2410 C CA . GLU B 1 88 ? -8.281 2.887 -12.414 1 98.62 88 GLU B CA 1
ATOM 2411 C C . GLU B 1 88 ? -8.984 3.863 -11.477 1 98.62 88 GLU B C 1
ATOM 2413 O O . GLU B 1 88 ? -8.758 5.074 -11.547 1 98.62 88 GLU B O 1
ATOM 2418 N N . ALA B 1 89 ? -9.789 3.348 -10.602 1 98.81 89 ALA B N 1
ATOM 2419 C CA . ALA B 1 89 ? -10.461 4.195 -9.617 1 98.81 89 ALA B CA 1
ATOM 2420 C C . ALA B 1 89 ? -9.445 4.867 -8.695 1 98.81 89 ALA B C 1
ATOM 2422 O O . ALA B 1 89 ? -9.531 6.07 -8.438 1 98.81 89 ALA B O 1
ATOM 2423 N N . PHE B 1 90 ? -8.5 4.098 -8.219 1 98.75 90 PHE B N 1
ATOM 2424 C CA . PHE B 1 90 ? -7.465 4.633 -7.34 1 98.75 90 PHE B CA 1
ATOM 2425 C C . PHE B 1 90 ? -6.637 5.691 -8.062 1 98.75 90 PHE B C 1
ATOM 2427 O O . PHE B 1 90 ? -6.297 6.723 -7.484 1 98.75 90 PHE B O 1
ATOM 2434 N N . LEU B 1 91 ? -6.355 5.438 -9.336 1 98.31 91 LEU B N 1
ATOM 2435 C CA . LEU B 1 91 ? -5.418 6.27 -10.078 1 98.31 91 LEU B CA 1
ATOM 2436 C C . LEU B 1 91 ? -6.109 7.527 -10.602 1 98.31 91 LEU B C 1
ATOM 2438 O O . LEU B 1 91 ? -5.441 8.469 -11.031 1 98.31 91 LEU B O 1
ATOM 2442 N N . GLN B 1 92 ? -7.426 7.562 -10.508 1 97.75 92 GLN B N 1
ATOM 2443 C CA . GLN B 1 92 ? -8.18 8.703 -11.008 1 97.75 92 GLN B CA 1
ATOM 2444 C C . GLN B 1 92 ? -7.934 9.945 -10.164 1 97.75 92 GLN B C 1
ATOM 2446 O O . GLN B 1 92 ? -8.219 11.07 -10.594 1 97.75 92 GLN B O 1
ATOM 2451 N N . HIS B 1 93 ? -7.453 9.766 -8.984 1 97.88 93 HIS B N 1
ATOM 2452 C CA . HIS B 1 93 ? -7.195 10.867 -8.062 1 97.88 93 HIS B CA 1
ATOM 2453 C C . HIS B 1 93 ? -5.777 10.797 -7.504 1 97.88 93 HIS B C 1
ATOM 2455 O O . HIS B 1 93 ? -5.273 9.711 -7.211 1 97.88 93 HIS B O 1
ATOM 2461 N N . ARG B 1 94 ? -5.215 12.016 -7.441 1 97.31 94 ARG B N 1
ATOM 2462 C CA . ARG B 1 94 ? -3.947 12.086 -6.723 1 97.31 94 ARG B CA 1
ATOM 2463 C C . ARG B 1 94 ? -4.055 11.43 -5.352 1 97.31 94 ARG B C 1
ATOM 2465 O O . ARG B 1 94 ? -5.012 11.68 -4.613 1 97.31 94 ARG B O 1
ATOM 2472 N N . ASP B 1 95 ? -3.207 10.508 -5.043 1 97.81 95 ASP B N 1
ATOM 2473 C CA . ASP B 1 95 ? -3.125 9.852 -3.742 1 97.81 95 ASP B CA 1
ATOM 2474 C C . ASP B 1 95 ? -4.34 8.953 -3.506 1 97.81 95 ASP B C 1
ATOM 2476 O O . ASP B 1 95 ? -4.652 8.617 -2.361 1 97.81 95 ASP B O 1
ATOM 2480 N N . GLY B 1 96 ? -5.047 8.617 -4.535 1 98.62 96 GLY B N 1
ATOM 2481 C CA . GLY B 1 96 ? -6.277 7.859 -4.367 1 98.62 96 GLY B CA 1
ATOM 2482 C C . GLY B 1 96 ? -6.078 6.559 -3.611 1 98.62 96 GLY B C 1
ATOM 2483 O O . GLY B 1 96 ? -6.891 6.207 -2.752 1 98.62 96 GLY B O 1
ATOM 2484 N N . ALA B 1 97 ? -5.02 5.84 -3.928 1 98.75 97 ALA B N 1
ATOM 2485 C CA . ALA B 1 97 ? -4.738 4.582 -3.234 1 98.75 97 ALA B CA 1
ATOM 2486 C C . ALA B 1 97 ? -4.367 4.832 -1.775 1 98.75 97 ALA B C 1
ATOM 2488 O O . ALA B 1 97 ? -4.75 4.062 -0.891 1 98.75 97 ALA B O 1
ATOM 2489 N N . ARG B 1 98 ? -3.688 5.891 -1.528 1 97.88 98 ARG B N 1
ATOM 2490 C CA . ARG B 1 98 ? -3.338 6.246 -0.157 1 97.88 98 ARG B CA 1
ATOM 2491 C C . ARG B 1 98 ? -4.578 6.629 0.642 1 97.88 98 ARG B C 1
ATOM 2493 O O . ARG B 1 98 ? -4.672 6.336 1.835 1 97.88 98 ARG B O 1
ATOM 2500 N N . VAL B 1 99 ? -5.492 7.34 -0.019 1 98.25 99 VAL B N 1
ATOM 2501 C CA . VAL B 1 99 ? -6.75 7.719 0.618 1 98.25 99 VAL B CA 1
ATOM 2502 C C . VAL B 1 99 ? -7.523 6.465 1.02 1 98.25 99 VAL B C 1
ATOM 2504 O O . VAL B 1 99 ? -8.062 6.387 2.125 1 98.25 99 VAL B O 1
ATOM 2507 N N . PHE B 1 100 ? -7.516 5.469 0.238 1 98.69 100 PHE B N 1
ATOM 2508 C CA . PHE B 1 100 ? -8.312 4.262 0.451 1 98.69 100 PHE B CA 1
ATOM 2509 C C . PHE B 1 100 ? -7.629 3.334 1.448 1 98.69 100 PHE B C 1
ATOM 2511 O O . PHE B 1 100 ? -8.289 2.744 2.307 1 98.69 100 PHE B O 1
ATOM 2518 N N . ALA B 1 101 ? -6.32 3.227 1.35 1 98.19 101 ALA B N 1
ATOM 2519 C CA . ALA B 1 101 ? -5.562 2.236 2.111 1 98.19 101 ALA B CA 1
ATOM 2520 C C . ALA B 1 101 ? -5.711 2.469 3.613 1 98.19 101 ALA B C 1
ATOM 2522 O O . ALA B 1 101 ? -5.504 3.582 4.098 1 98.19 101 ALA B O 1
ATOM 2523 N N . GLY B 1 102 ? -6.156 1.433 4.332 1 95.44 102 GLY B N 1
ATOM 2524 C CA . GLY B 1 102 ? -6.172 1.465 5.785 1 95.44 102 GLY B CA 1
ATOM 2525 C C . GLY B 1 102 ? -7.43 2.088 6.355 1 95.44 102 GLY B C 1
ATOM 2526 O O . GLY B 1 102 ? -7.523 2.314 7.566 1 95.44 102 GLY B O 1
ATOM 2527 N N . THR B 1 103 ? -8.43 2.426 5.531 1 94.12 103 THR B N 1
ATOM 2528 C CA . THR B 1 103 ? -9.617 3.098 6.059 1 94.12 103 THR B CA 1
ATOM 2529 C C . THR B 1 103 ? -10.641 2.082 6.543 1 94.12 103 THR B C 1
ATOM 2531 O O . THR B 1 103 ? -11.453 2.383 7.418 1 94.12 103 THR B O 1
ATOM 2534 N N . TYR B 1 104 ? -10.719 0.881 5.879 1 91.94 104 TYR B N 1
ATOM 2535 C CA . TYR B 1 104 ? -11.695 -0.155 6.191 1 91.94 104 TYR B CA 1
ATOM 2536 C C . TYR B 1 104 ? -13.109 0.408 6.18 1 91.94 104 TYR B C 1
ATOM 2538 O O . TYR B 1 104 ? -13.867 0.221 7.137 1 91.94 104 TYR B O 1
ATOM 2546 N N . VAL B 1 105 ? -13.422 1.066 5.234 1 93.94 105 VAL B N 1
ATOM 2547 C CA . VAL B 1 105 ? -14.727 1.7 5.051 1 93.94 105 VAL B CA 1
ATOM 2548 C C . VAL B 1 105 ? -15.812 0.632 4.949 1 93.94 105 VAL B C 1
ATOM 2550 O O . VAL B 1 105 ? -15.672 -0.337 4.199 1 93.94 105 VAL B O 1
ATOM 2553 N N . ILE B 1 106 ? -16.797 0.864 5.754 1 96.12 106 ILE B N 1
ATOM 2554 C CA . ILE B 1 106 ? -18.016 0.067 5.602 1 96.12 106 ILE B CA 1
ATOM 2555 C C . ILE B 1 106 ? -19.062 0.872 4.844 1 96.12 106 ILE B C 1
ATOM 2557 O O . ILE B 1 106 ? -19.688 1.781 5.406 1 96.12 106 ILE B O 1
ATOM 2561 N N . SER B 1 107 ? -19.25 0.593 3.686 1 96.19 107 SER B N 1
ATOM 2562 C CA . SER B 1 107 ? -20.203 1.283 2.82 1 96.19 107 SER B CA 1
ATOM 2563 C C . SER B 1 107 ? -20.75 0.347 1.752 1 96.19 107 SER B C 1
ATOM 2565 O O . SER B 1 107 ? -20.188 -0.712 1.488 1 96.19 107 SER B O 1
ATOM 2567 N N . GLU B 1 108 ? -21.812 0.752 1.141 1 95.75 108 GLU B N 1
ATOM 2568 C CA . GLU B 1 108 ? -22.438 -0.051 0.091 1 95.75 108 GLU B CA 1
ATOM 2569 C C . GLU B 1 108 ? -21.484 -0.244 -1.09 1 95.75 108 GLU B C 1
ATOM 2571 O O . GLU B 1 108 ? -21.438 -1.323 -1.682 1 95.75 108 GLU B O 1
ATOM 2576 N N . ASN B 1 109 ? -20.719 0.76 -1.45 1 97.62 109 ASN B N 1
ATOM 2577 C CA . ASN B 1 109 ? -19.797 0.659 -2.578 1 97.62 109 ASN B CA 1
ATOM 2578 C C . ASN B 1 109 ? -18.688 -0.363 -2.311 1 97.62 109 ASN B C 1
ATOM 2580 O O . ASN B 1 109 ? -18.422 -1.231 -3.145 1 97.62 109 ASN B O 1
ATOM 2584 N N . VAL B 1 110 ? -18.109 -0.27 -1.175 1 97.75 110 VAL B N 1
ATOM 2585 C CA . VAL B 1 110 ? -16.984 -1.144 -0.837 1 97.75 110 VAL B CA 1
ATOM 2586 C C . VAL B 1 110 ? -17.484 -2.578 -0.672 1 97.75 110 VAL B C 1
ATOM 2588 O O . VAL B 1 110 ? -16.844 -3.521 -1.138 1 97.75 110 VAL B O 1
ATOM 2591 N N . LEU B 1 111 ? -18.641 -2.717 -0.087 1 97.25 111 LEU B N 1
ATOM 2592 C CA . LEU B 1 111 ? -19.188 -4.051 0.139 1 97.25 111 LEU B CA 1
ATOM 2593 C C . LEU B 1 111 ? -19.656 -4.672 -1.17 1 97.25 111 LEU B C 1
ATOM 2595 O O . LEU B 1 111 ? -19.562 -5.887 -1.353 1 97.25 111 LEU B O 1
ATOM 2599 N N . ARG B 1 112 ? -20.172 -3.867 -2.084 1 96.75 112 ARG B N 1
ATOM 2600 C CA . ARG B 1 112 ? -20.5 -4.336 -3.426 1 96.75 112 ARG B CA 1
ATOM 2601 C C . ARG B 1 112 ? -19.266 -4.906 -4.125 1 96.75 112 ARG B C 1
ATOM 2603 O O . ARG B 1 112 ? -19.328 -5.984 -4.719 1 96.75 112 ARG B O 1
ATOM 2610 N N . ILE B 1 113 ? -18.203 -4.211 -4.027 1 97.94 113 ILE B N 1
ATOM 2611 C CA . ILE B 1 113 ? -16.953 -4.637 -4.656 1 97.94 113 ILE B CA 1
ATOM 2612 C C . ILE B 1 113 ? -16.469 -5.941 -4.027 1 97.94 113 ILE B C 1
ATOM 2614 O O . ILE B 1 113 ? -16.109 -6.887 -4.734 1 97.94 113 ILE B O 1
ATOM 2618 N N . ASN B 1 114 ? -16.469 -5.965 -2.709 1 97.25 114 ASN B N 1
ATOM 2619 C CA . ASN B 1 114 ? -16.047 -7.168 -1.991 1 97.25 114 ASN B CA 1
ATOM 2620 C C . ASN B 1 114 ? -16.891 -8.375 -2.393 1 97.25 114 ASN B C 1
ATOM 2622 O O . ASN B 1 114 ? -16.359 -9.445 -2.682 1 97.25 114 ASN B O 1
ATOM 2626 N N . ASN B 1 115 ? -18.203 -8.156 -2.41 1 97.31 115 ASN B N 1
ATOM 2627 C CA . ASN B 1 115 ? -19.109 -9.234 -2.762 1 97.31 115 ASN B CA 1
ATOM 2628 C C . ASN B 1 115 ? -18.906 -9.703 -4.199 1 97.31 115 ASN B C 1
ATOM 2630 O O . ASN B 1 115 ? -18.953 -10.898 -4.484 1 97.31 115 ASN B O 1
ATOM 2634 N N . THR B 1 116 ? -18.688 -8.781 -5.055 1 97.75 116 THR B N 1
ATOM 2635 C CA . THR B 1 116 ? -18.453 -9.109 -6.453 1 97.75 116 THR B CA 1
ATOM 2636 C C . THR B 1 116 ? -17.156 -9.914 -6.605 1 97.75 116 THR B C 1
ATOM 2638 O O . THR B 1 116 ? -17.125 -10.914 -7.328 1 97.75 116 THR B O 1
ATOM 2641 N N . LEU B 1 117 ? -16.094 -9.531 -5.887 1 98.19 117 LEU B N 1
ATOM 2642 C CA . LEU B 1 117 ? -14.812 -10.234 -5.945 1 98.19 117 LEU B CA 1
ATOM 2643 C C . LEU B 1 117 ? -14.969 -11.672 -5.457 1 98.19 117 LEU B C 1
ATOM 2645 O O . LEU B 1 117 ? -14.531 -12.609 -6.125 1 98.19 117 LEU B O 1
ATOM 2649 N N . ILE B 1 118 ? -15.617 -11.812 -4.355 1 97.62 118 ILE B N 1
ATOM 2650 C CA . ILE B 1 118 ? -15.797 -13.141 -3.779 1 97.62 118 ILE B CA 1
ATOM 2651 C C . ILE B 1 118 ? -16.641 -14 -4.715 1 97.62 118 ILE B C 1
ATOM 2653 O O . ILE B 1 118 ? -16.297 -15.141 -5.012 1 97.62 118 ILE B O 1
ATOM 2657 N N . THR B 1 119 ? -17.734 -13.422 -5.254 1 96.44 119 THR B N 1
ATOM 2658 C CA . THR B 1 119 ? -18.656 -14.141 -6.129 1 96.44 119 THR B CA 1
ATOM 2659 C C . THR B 1 119 ? -17.938 -14.625 -7.391 1 96.44 119 THR B C 1
ATOM 2661 O O . THR B 1 119 ? -18.062 -15.781 -7.781 1 96.44 119 THR B O 1
ATOM 2664 N N . LEU B 1 120 ? -17.188 -13.766 -7.988 1 96.94 120 LEU B N 1
ATOM 2665 C CA . LEU B 1 120 ? -16.562 -14.148 -9.25 1 96.94 120 LEU B CA 1
ATOM 2666 C C . LEU B 1 120 ? -15.484 -15.211 -9.023 1 96.94 120 LEU B C 1
ATOM 2668 O O . LEU B 1 120 ? -15.305 -16.109 -9.852 1 96.94 120 LEU B O 1
ATOM 2672 N N . ILE B 1 121 ? -14.766 -15.141 -7.895 1 97.56 121 ILE B N 1
ATOM 2673 C CA . ILE B 1 121 ? -13.734 -16.141 -7.609 1 97.56 121 ILE B CA 1
ATOM 2674 C C . ILE B 1 121 ? -14.383 -17.469 -7.281 1 97.56 121 ILE B C 1
ATOM 2676 O O . ILE B 1 121 ? -13.875 -18.531 -7.66 1 97.56 121 ILE B O 1
ATOM 2680 N N . MET B 1 122 ? -15.516 -17.422 -6.652 1 96.38 122 MET B N 1
ATOM 2681 C CA . MET B 1 122 ? -16.234 -18.641 -6.305 1 96.38 122 MET B CA 1
ATOM 2682 C C . MET B 1 122 ? -16.703 -19.375 -7.559 1 96.38 122 MET B C 1
ATOM 2684 O O . MET B 1 122 ? -16.922 -20.578 -7.531 1 96.38 122 MET B O 1
ATOM 2688 N N . GLN B 1 123 ? -16.859 -18.719 -8.656 1 94.69 123 GLN B N 1
ATOM 2689 C CA . GLN B 1 123 ? -17.234 -19.344 -9.922 1 94.69 123 GLN B CA 1
ATOM 2690 C C . GLN B 1 123 ? -16.141 -20.312 -10.391 1 94.69 123 GLN B C 1
ATOM 2692 O O . GLN B 1 123 ? -16.391 -21.188 -11.227 1 94.69 123 GLN B O 1
ATOM 2697 N N . SER B 1 124 ? -15.008 -20.219 -9.875 1 95.44 124 SER B N 1
ATOM 2698 C CA . SER B 1 124 ? -13.906 -21.109 -10.219 1 95.44 124 SER B CA 1
ATOM 2699 C C . SER B 1 124 ? -14 -22.422 -9.469 1 95.44 124 SER B C 1
ATOM 2701 O O . SER B 1 124 ? -13.266 -23.375 -9.773 1 95.44 124 SER B O 1
ATOM 2703 N N . GLY B 1 125 ? -14.875 -22.484 -8.422 1 95.19 125 GLY B N 1
ATOM 2704 C CA . GLY B 1 125 ? -14.984 -23.656 -7.555 1 95.19 125 GLY B CA 1
ATOM 2705 C C . GLY B 1 125 ? -14.375 -23.422 -6.18 1 95.19 125 GLY B C 1
ATOM 2706 O O . GLY B 1 125 ? -14.461 -24.297 -5.312 1 95.19 125 GLY B O 1
ATOM 2707 N N . ALA B 1 126 ? -13.875 -22.25 -5.965 1 97.06 126 ALA B N 1
ATOM 2708 C CA . ALA B 1 126 ? -13.289 -21.938 -4.664 1 97.06 126 ALA B CA 1
ATOM 2709 C C . ALA B 1 126 ? -14.359 -21.859 -3.582 1 97.06 126 ALA B C 1
ATOM 2711 O O . ALA B 1 126 ? -15.484 -21.438 -3.842 1 97.06 126 ALA B O 1
ATOM 2712 N N . SER B 1 127 ? -13.992 -22.328 -2.354 1 96.5 127 SER B N 1
ATOM 2713 C CA . SER B 1 127 ? -14.844 -22.047 -1.205 1 96.5 127 SER B CA 1
ATOM 2714 C C . SER B 1 127 ? -14.938 -20.547 -0.944 1 96.5 127 SER B C 1
ATOM 2716 O O . SER B 1 127 ? -14.094 -19.766 -1.404 1 96.5 127 SER B O 1
ATOM 2718 N N . ALA B 1 128 ? -15.922 -20.109 -0.238 1 96.25 128 ALA B N 1
ATOM 2719 C CA . ALA B 1 128 ? -16.078 -18.703 0.116 1 96.25 128 ALA B CA 1
ATOM 2720 C C . ALA B 1 128 ? -14.867 -18.203 0.905 1 96.25 128 ALA B C 1
ATOM 2722 O O . ALA B 1 128 ? -14.406 -17.078 0.697 1 96.25 128 ALA B O 1
ATOM 2723 N N . GLU B 1 129 ? -14.359 -19.016 1.764 1 95.88 129 GLU B N 1
ATOM 2724 C CA . GLU B 1 129 ? -13.203 -18.656 2.58 1 95.88 129 GLU B CA 1
ATOM 2725 C C . GLU B 1 129 ? -11.961 -18.438 1.718 1 95.88 129 GLU B C 1
ATOM 2727 O O . GLU B 1 129 ? -11.242 -17.453 1.896 1 95.88 129 GLU B O 1
ATOM 2732 N N . LEU B 1 130 ? -11.742 -19.391 0.829 1 97.31 130 LEU B N 1
ATOM 2733 C CA . LEU B 1 130 ? -10.609 -19.266 -0.085 1 97.31 130 LEU B CA 1
ATOM 2734 C C . LEU B 1 130 ? -10.766 -18.031 -0.969 1 97.31 130 LEU B C 1
ATOM 2736 O O . LEU B 1 130 ? -9.812 -17.281 -1.173 1 97.31 130 LEU B O 1
ATOM 2740 N N . ALA B 1 131 ? -11.969 -17.781 -1.449 1 98 131 ALA B N 1
ATOM 2741 C CA . ALA B 1 131 ? -12.258 -16.625 -2.285 1 98 131 ALA B CA 1
ATOM 2742 C C . ALA B 1 131 ? -11.992 -15.328 -1.532 1 98 131 ALA B C 1
ATOM 2744 O O . ALA B 1 131 ? -11.477 -14.359 -2.105 1 98 131 ALA B O 1
ATOM 2745 N N . SER B 1 132 ? -12.336 -15.297 -0.276 1 97.75 132 SER B N 1
ATOM 2746 C CA . SER B 1 132 ? -12.086 -14.117 0.553 1 97.75 132 SER B CA 1
ATOM 2747 C C . SER B 1 132 ? -10.594 -13.852 0.702 1 97.75 132 SER B C 1
ATOM 2749 O O . SER B 1 132 ? -10.141 -12.719 0.54 1 97.75 132 SER B O 1
ATOM 2751 N N . ASN B 1 133 ? -9.828 -14.883 0.944 1 98.06 133 ASN B N 1
ATOM 2752 C CA . ASN B 1 133 ? -8.383 -14.734 1.061 1 98.06 133 ASN B CA 1
ATOM 2753 C C . ASN B 1 133 ? -7.766 -14.25 -0.248 1 98.06 133 ASN B C 1
ATOM 2755 O O . ASN B 1 133 ? -6.883 -13.391 -0.243 1 98.06 133 ASN B O 1
ATOM 2759 N N . MET B 1 134 ? -8.242 -14.805 -1.323 1 98.56 134 MET B N 1
ATOM 2760 C CA . MET B 1 134 ? -7.758 -14.406 -2.643 1 98.56 134 MET B CA 1
ATOM 2761 C C . MET B 1 134 ? -8.094 -12.945 -2.922 1 98.56 134 MET B C 1
ATOM 2763 O O . MET B 1 134 ? -7.254 -12.195 -3.43 1 98.56 134 MET B O 1
ATOM 2767 N N . SER B 1 135 ? -9.289 -12.555 -2.541 1 98.44 135 SER B N 1
ATOM 2768 C CA . SER B 1 135 ? -9.734 -11.188 -2.756 1 98.44 135 SER B CA 1
ATOM 2769 C C . SER B 1 135 ? -8.891 -10.195 -1.953 1 98.44 135 SER B C 1
ATOM 2771 O O . SER B 1 135 ? -8.492 -9.148 -2.469 1 98.44 135 SER B O 1
ATOM 2773 N N . MET B 1 136 ? -8.594 -10.508 -0.702 1 98 136 MET B N 1
ATOM 2774 C CA . MET B 1 136 ? -7.777 -9.641 0.139 1 98 136 MET B CA 1
ATOM 2775 C C . MET B 1 136 ? -6.355 -9.547 -0.399 1 98 136 MET B C 1
ATOM 2777 O O . MET B 1 136 ? -5.773 -8.461 -0.441 1 98 136 MET B O 1
ATOM 2781 N N . THR B 1 137 ? -5.82 -10.664 -0.848 1 98.75 137 THR B N 1
ATOM 2782 C CA . THR B 1 137 ? -4.488 -10.688 -1.439 1 98.75 137 THR B CA 1
ATOM 2783 C C . THR B 1 137 ? -4.418 -9.766 -2.656 1 98.75 137 THR B C 1
ATOM 2785 O O . THR B 1 137 ? -3.48 -8.984 -2.791 1 98.75 137 THR B O 1
ATOM 2788 N N . LEU B 1 138 ? -5.422 -9.898 -3.486 1 98.81 138 LEU B N 1
ATOM 2789 C CA . LEU B 1 138 ? -5.504 -9.078 -4.688 1 98.81 138 LEU B CA 1
ATOM 2790 C C . LEU B 1 138 ? -5.559 -7.594 -4.332 1 98.81 138 LEU B C 1
ATOM 2792 O O . LEU B 1 138 ? -4.848 -6.781 -4.93 1 98.81 138 LEU B O 1
ATOM 2796 N N . LEU B 1 139 ? -6.352 -7.258 -3.381 1 98.62 139 LEU B N 1
ATOM 2797 C CA . LEU B 1 139 ? -6.5 -5.867 -2.965 1 98.62 139 LEU B CA 1
ATOM 2798 C C . LEU B 1 139 ? -5.18 -5.316 -2.436 1 98.62 139 LEU B C 1
ATOM 2800 O O . LEU B 1 139 ? -4.793 -4.195 -2.768 1 98.62 139 LEU B O 1
ATOM 2804 N N . TYR B 1 140 ? -4.453 -6.121 -1.604 1 98.69 140 TYR B N 1
ATOM 2805 C CA . TYR B 1 140 ? -3.172 -5.691 -1.061 1 98.69 140 TYR B CA 1
ATOM 2806 C C . TYR B 1 140 ? -2.184 -5.375 -2.178 1 98.69 140 TYR B C 1
ATOM 2808 O O . TYR B 1 140 ? -1.503 -4.348 -2.139 1 98.69 140 TYR B O 1
ATOM 2816 N N . PHE B 1 141 ? -2.176 -6.191 -3.168 1 98.94 141 PHE B N 1
ATOM 2817 C CA . PHE B 1 141 ? -1.281 -5.988 -4.301 1 98.94 141 PHE B CA 1
ATOM 2818 C C . PHE B 1 141 ? -1.646 -4.715 -5.055 1 98.94 141 PHE B C 1
ATOM 2820 O O . PHE B 1 141 ? -0.774 -3.9 -5.367 1 98.94 141 PHE B O 1
ATOM 2827 N N . ILE B 1 142 ? -2.932 -4.504 -5.324 1 98.94 142 ILE B N 1
ATOM 2828 C CA . ILE B 1 142 ? -3.389 -3.355 -6.102 1 98.94 142 ILE B CA 1
ATOM 2829 C C . ILE B 1 142 ? -3.059 -2.064 -5.355 1 98.94 142 ILE B C 1
ATOM 2831 O O . ILE B 1 142 ? -2.568 -1.104 -5.953 1 98.94 142 ILE B O 1
ATOM 2835 N N . LEU B 1 143 ? -3.264 -2.094 -4.074 1 98.81 143 LEU B N 1
ATOM 2836 C CA . LEU B 1 143 ? -2.977 -0.914 -3.266 1 98.81 143 LEU B CA 1
ATOM 2837 C C . LEU B 1 143 ? -1.491 -0.573 -3.311 1 98.81 143 LEU B C 1
ATOM 2839 O O . LEU B 1 143 ? -1.119 0.563 -3.609 1 98.81 143 LEU B O 1
ATOM 2843 N N . GLY B 1 144 ? -0.649 -1.607 -3.025 1 98.75 144 GLY B N 1
ATOM 2844 C CA . GLY B 1 144 ? 0.783 -1.361 -3.062 1 98.75 144 GLY B CA 1
ATOM 2845 C C . GLY B 1 144 ? 1.267 -0.86 -4.41 1 98.75 144 GLY B C 1
ATOM 2846 O O . GLY B 1 144 ? 2.068 0.074 -4.48 1 98.75 144 GLY B O 1
ATOM 2847 N N . CYS B 1 145 ? 0.759 -1.438 -5.445 1 98.62 145 CYS B N 1
ATOM 2848 C CA . CYS B 1 145 ? 1.138 -1.071 -6.805 1 98.62 145 CYS B CA 1
ATOM 2849 C C . CYS B 1 145 ? 0.738 0.367 -7.113 1 98.62 145 CYS B C 1
ATOM 2851 O O . CYS B 1 145 ? 1.546 1.145 -7.625 1 98.62 145 CYS B O 1
ATOM 2853 N N . CYS B 1 146 ? -0.456 0.758 -6.754 1 98.75 146 CYS B N 1
ATOM 2854 C CA . CYS B 1 146 ? -0.98 2.08 -7.082 1 98.75 146 CYS B CA 1
ATOM 2855 C C . CYS B 1 146 ? -0.306 3.156 -6.238 1 98.75 146 CYS B C 1
ATOM 2857 O O . CYS B 1 146 ? -0.034 4.254 -6.727 1 98.75 146 CYS B O 1
ATOM 2859 N N . ILE B 1 147 ? -0.014 2.824 -5 1 98.5 147 ILE B N 1
ATOM 2860 C CA . ILE B 1 147 ? 0.668 3.781 -4.137 1 98.5 147 ILE B CA 1
ATOM 2861 C C . ILE B 1 147 ? 2.053 4.09 -4.699 1 98.5 147 ILE B C 1
ATOM 2863 O O . ILE B 1 147 ? 2.441 5.254 -4.805 1 98.5 147 ILE B O 1
ATOM 2867 N N . GLU B 1 148 ? 2.781 3.086 -5.117 1 97.69 148 GLU B N 1
ATOM 2868 C CA . GLU B 1 148 ? 4.113 3.275 -5.68 1 97.69 148 GLU B CA 1
ATOM 2869 C C . GLU B 1 148 ? 4.055 4.047 -6.996 1 97.69 148 GLU B C 1
ATOM 2871 O O . GLU B 1 148 ? 4.844 4.965 -7.219 1 97.69 148 GLU B O 1
ATOM 2876 N N . GLN B 1 149 ? 3.09 3.688 -7.785 1 97.31 149 GLN B N 1
ATOM 2877 C CA . GLN B 1 149 ? 2.945 4.367 -9.07 1 97.31 149 GLN B CA 1
ATOM 2878 C C . GLN B 1 149 ? 2.613 5.844 -8.875 1 97.31 149 GLN B C 1
ATOM 2880 O O . GLN B 1 149 ? 3.199 6.707 -9.531 1 97.31 149 GLN B O 1
ATOM 2885 N N . GLN B 1 150 ? 1.727 6.176 -8.047 1 96.69 150 GLN B N 1
ATOM 2886 C CA . GLN B 1 150 ? 1.282 7.551 -7.863 1 96.69 150 GLN B CA 1
ATOM 2887 C C . GLN B 1 150 ? 2.387 8.406 -7.254 1 96.69 150 GLN B C 1
ATOM 2889 O O . GLN B 1 150 ? 2.52 9.586 -7.586 1 96.69 150 GLN B O 1
ATOM 2894 N N . ALA B 1 151 ? 3.17 7.797 -6.402 1 94.81 151 ALA B N 1
ATOM 2895 C CA . ALA B 1 151 ? 4.254 8.531 -5.754 1 94.81 151 ALA B CA 1
ATOM 2896 C C . ALA B 1 151 ? 5.305 8.969 -6.773 1 94.81 151 ALA B C 1
ATOM 2898 O O . ALA B 1 151 ? 5.801 10.102 -6.715 1 94.81 151 ALA B O 1
ATOM 2899 N N . ILE B 1 152 ? 5.605 8.109 -7.715 1 93.31 152 ILE B N 1
ATOM 2900 C CA . ILE B 1 152 ? 6.684 8.414 -8.648 1 93.31 152 ILE B CA 1
ATOM 2901 C C . ILE B 1 152 ? 6.254 9.531 -9.594 1 93.31 152 ILE B C 1
ATOM 2903 O O . ILE B 1 152 ? 7.078 10.344 -10.016 1 93.31 152 ILE B O 1
ATOM 2907 N N . THR B 1 153 ? 5.016 9.602 -9.906 1 89.06 153 THR B N 1
ATOM 2908 C CA . THR B 1 153 ? 4.504 10.594 -10.852 1 89.06 153 THR B CA 1
ATOM 2909 C C . THR B 1 153 ? 4.555 11.992 -10.242 1 89.06 153 THR B C 1
ATOM 2911 O O . THR B 1 153 ? 4.488 12.992 -10.961 1 89.06 153 THR B O 1
ATOM 2914 N N . LEU B 1 154 ? 4.754 12.039 -8.969 1 90.38 154 LEU B N 1
ATOM 2915 C CA . LEU B 1 154 ? 4.766 13.32 -8.266 1 90.38 154 LEU B CA 1
ATOM 2916 C C . LEU B 1 154 ? 6.191 13.812 -8.055 1 90.38 154 LEU B C 1
ATOM 2918 O O . LEU B 1 154 ? 6.402 14.945 -7.617 1 90.38 154 LEU B O 1
ATOM 2922 N N . ILE B 1 155 ? 7.125 12.977 -8.367 1 91.5 155 ILE B N 1
ATOM 2923 C CA . ILE B 1 155 ? 8.523 13.359 -8.195 1 91.5 155 ILE B CA 1
ATOM 2924 C C . ILE B 1 155 ? 8.953 14.289 -9.32 1 91.5 155 ILE B C 1
ATOM 2926 O O . ILE B 1 155 ? 8.766 13.977 -10.5 1 91.5 155 ILE B O 1
ATOM 2930 N N . ASP B 1 156 ? 9.539 15.312 -8.93 1 92.38 156 ASP B N 1
ATOM 2931 C CA . ASP B 1 156 ? 10.086 16.266 -9.891 1 92.38 156 ASP B CA 1
ATOM 2932 C C . ASP B 1 156 ? 11.141 15.602 -10.781 1 92.38 156 ASP B C 1
ATOM 2934 O O . ASP B 1 156 ? 11.969 14.82 -10.305 1 92.38 156 ASP B O 1
ATOM 2938 N N . SER B 1 157 ? 11.109 15.977 -12.039 1 93.62 157 SER B N 1
ATOM 2939 C CA . SER B 1 157 ? 12.031 15.375 -13.008 1 93.62 157 SER B CA 1
ATOM 2940 C C . SER B 1 157 ? 13.484 15.578 -12.594 1 93.62 157 SER B C 1
ATOM 2942 O O . SER B 1 157 ? 14.32 14.695 -12.781 1 93.62 157 SER B O 1
ATOM 2944 N N . GLU B 1 158 ? 13.734 16.719 -12.078 1 95.06 158 GLU B N 1
ATOM 2945 C CA . GLU B 1 158 ? 15.094 17 -11.641 1 95.06 158 GLU B CA 1
ATOM 2946 C C . GLU B 1 158 ? 15.492 16.125 -10.461 1 95.06 158 GLU B C 1
ATOM 2948 O O . GLU B 1 158 ? 16.625 15.625 -10.398 1 95.06 158 GLU B O 1
ATOM 2953 N N . ILE B 1 159 ? 14.57 15.969 -9.57 1 93.75 159 ILE B N 1
ATOM 2954 C CA . ILE B 1 159 ? 14.805 15.117 -8.414 1 93.75 159 ILE B CA 1
ATOM 2955 C C . ILE B 1 159 ? 14.977 13.664 -8.859 1 93.75 159 ILE B C 1
ATOM 2957 O O . ILE B 1 159 ? 15.852 12.953 -8.367 1 93.75 159 ILE B O 1
ATOM 2961 N N . LEU B 1 160 ? 14.164 13.273 -9.781 1 94 160 LEU B N 1
ATOM 2962 C CA . LEU B 1 160 ? 14.258 11.922 -10.312 1 94 160 LEU B CA 1
ATOM 2963 C C . LEU B 1 160 ? 15.617 11.68 -10.961 1 94 160 LEU B C 1
ATOM 2965 O O . LEU B 1 160 ? 16.203 10.609 -10.812 1 94 160 LEU B O 1
ATOM 2969 N N . MET B 1 161 ? 16.094 12.672 -11.703 1 95.19 161 MET B N 1
ATOM 2970 C CA . MET B 1 161 ? 17.406 12.578 -12.328 1 95.19 161 MET B CA 1
ATOM 2971 C C . MET B 1 161 ? 18.5 12.484 -11.281 1 95.19 161 MET B C 1
ATOM 2973 O O . MET B 1 161 ? 19.453 11.703 -11.43 1 95.19 161 MET B O 1
ATOM 2977 N N . GLN B 1 162 ? 18.328 13.211 -10.266 1 95.31 162 GLN B N 1
ATOM 2978 C CA . GLN B 1 162 ? 19.297 13.156 -9.172 1 95.31 162 GLN B CA 1
ATOM 2979 C C . GLN B 1 162 ? 19.312 11.781 -8.516 1 95.31 162 GLN B C 1
ATOM 2981 O O . GLN B 1 162 ? 20.375 11.25 -8.18 1 95.31 162 GLN B O 1
ATOM 2986 N N . LYS B 1 163 ? 18.172 11.242 -8.328 1 95.25 1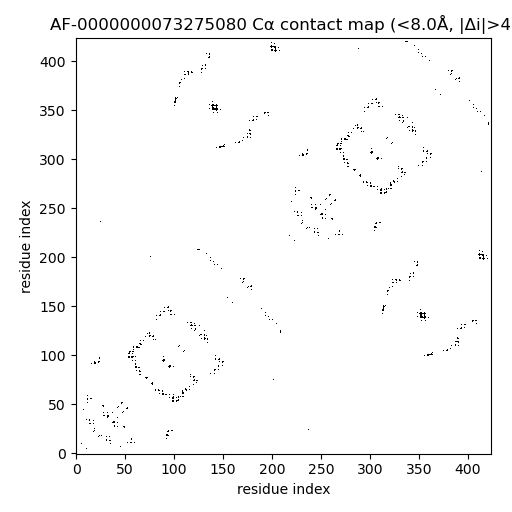63 LYS B N 1
ATOM 2987 C CA . LYS B 1 163 ? 18.047 9.906 -7.762 1 95.25 163 LYS B CA 1
ATOM 2988 C C . LYS B 1 163 ? 18.688 8.867 -8.68 1 95.25 163 LYS B C 1
ATOM 2990 O O . LYS B 1 163 ? 19.359 7.945 -8.211 1 95.25 163 LYS B O 1
ATOM 2995 N N . ARG B 1 164 ? 18.469 9.016 -9.922 1 95.69 164 ARG B N 1
ATOM 2996 C CA . ARG B 1 164 ? 19.078 8.094 -10.883 1 95.69 164 ARG B CA 1
ATOM 2997 C C . ARG B 1 164 ? 20.594 8.172 -10.836 1 95.69 164 ARG B C 1
ATOM 2999 O O . ARG B 1 164 ? 21.281 7.148 -10.875 1 95.69 164 ARG B O 1
ATOM 3006 N N . LEU B 1 165 ? 21.141 9.375 -10.797 1 95.75 165 LEU B N 1
ATOM 3007 C CA . LEU B 1 165 ? 22.578 9.555 -10.727 1 95.75 165 LEU B CA 1
ATOM 3008 C C . LEU B 1 165 ? 23.141 8.945 -9.453 1 95.75 165 LEU B C 1
ATOM 3010 O O . LEU B 1 165 ? 24.172 8.266 -9.492 1 95.75 165 LEU B O 1
ATOM 3014 N N . ALA B 1 166 ? 22.469 9.211 -8.359 1 95.5 166 ALA B N 1
ATOM 3015 C CA . ALA B 1 166 ? 22.891 8.625 -7.094 1 95.5 166 ALA B CA 1
ATOM 3016 C C . ALA B 1 166 ? 22.844 7.098 -7.148 1 95.5 166 ALA B C 1
ATOM 3018 O O . ALA B 1 166 ? 23.734 6.422 -6.652 1 95.5 166 ALA B O 1
ATOM 3019 N N . PHE B 1 167 ? 21.781 6.633 -7.75 1 97.12 167 PHE B N 1
ATOM 3020 C CA . PHE B 1 167 ? 21.609 5.199 -7.961 1 97.12 167 PHE B CA 1
ATOM 3021 C C . PHE B 1 167 ? 22.781 4.617 -8.734 1 97.12 167 PHE B C 1
ATOM 3023 O O . PHE B 1 167 ? 23.391 3.625 -8.305 1 97.12 167 PHE B O 1
ATOM 3030 N N . GLU B 1 168 ? 23.125 5.18 -9.812 1 96.06 168 GLU B N 1
ATOM 3031 C CA . GLU B 1 168 ? 24.188 4.676 -10.68 1 96.06 168 GLU B CA 1
ATOM 3032 C C . GLU B 1 168 ? 25.531 4.719 -9.969 1 96.06 168 GLU B C 1
ATOM 3034 O O . GLU B 1 168 ? 26.359 3.82 -10.156 1 96.06 168 GLU B O 1
ATOM 3039 N N . GLN B 1 169 ? 25.734 5.668 -9.172 1 94.88 169 GLN B N 1
ATOM 3040 C CA . GLN B 1 169 ? 26.984 5.809 -8.438 1 94.88 169 GLN B CA 1
ATOM 3041 C C . GLN B 1 169 ? 27.188 4.652 -7.461 1 94.88 169 GLN B C 1
ATOM 3043 O O . GLN B 1 169 ? 28.297 4.164 -7.289 1 94.88 169 GLN B O 1
ATOM 3048 N N . ILE B 1 170 ? 26.125 4.207 -6.883 1 95.5 170 ILE B N 1
ATOM 3049 C CA . ILE B 1 170 ? 26.234 3.162 -5.871 1 95.5 170 ILE B CA 1
ATOM 3050 C C . ILE B 1 170 ? 26.25 1.792 -6.543 1 95.5 170 ILE B C 1
ATOM 3052 O O . ILE B 1 170 ? 27.078 0.938 -6.203 1 95.5 170 ILE B O 1
ATOM 3056 N N . VAL B 1 171 ? 25.438 1.609 -7.508 1 96.06 171 VAL B N 1
ATOM 3057 C CA . VAL B 1 171 ? 25.094 0.282 -7.996 1 96.06 171 VAL B CA 1
ATOM 3058 C C . VAL B 1 171 ? 26.141 -0.195 -9 1 96.06 171 VAL B C 1
ATOM 3060 O O . VAL B 1 171 ? 26.406 -1.394 -9.102 1 96.06 171 VAL B O 1
ATOM 3063 N N . ARG B 1 172 ? 26.703 0.662 -9.773 1 90.12 172 ARG B N 1
ATOM 3064 C CA . ARG B 1 172 ? 27.562 0.301 -10.898 1 90.12 172 ARG B CA 1
ATOM 3065 C C . ARG B 1 172 ? 28.688 -0.636 -10.445 1 90.12 172 ARG B C 1
ATOM 3067 O O . ARG B 1 172 ? 28.969 -1.636 -11.109 1 90.12 172 ARG B O 1
ATOM 3074 N N . ASP B 1 173 ? 29.266 -0.453 -9.305 1 89.38 173 ASP B N 1
ATOM 3075 C CA . ASP B 1 173 ? 30.422 -1.249 -8.914 1 89.38 173 ASP B CA 1
ATOM 3076 C C . ASP B 1 173 ? 30.062 -2.24 -7.809 1 89.38 173 ASP B C 1
ATOM 3078 O O . ASP B 1 173 ? 30.672 -3.311 -7.711 1 89.38 173 ASP B O 1
ATOM 3082 N N . LYS B 1 174 ? 28.969 -2.014 -7.148 1 94.69 174 LYS B N 1
ATOM 3083 C CA . LYS B 1 174 ? 28.719 -2.764 -5.922 1 94.69 174 LYS B CA 1
ATOM 3084 C C . LYS B 1 174 ? 27.625 -3.816 -6.137 1 94.69 174 LYS B C 1
ATOM 3086 O O . LYS B 1 174 ? 27.641 -4.867 -5.496 1 94.69 174 LYS B O 1
ATOM 3091 N N . TYR B 1 175 ? 26.719 -3.477 -7 1 96.06 175 TYR B N 1
ATOM 3092 C CA . TYR B 1 175 ? 25.547 -4.348 -7.145 1 96.06 175 TYR B CA 1
ATOM 3093 C C . TYR B 1 175 ? 25.281 -4.668 -8.609 1 96.06 175 TYR B C 1
ATOM 3095 O O . TYR B 1 175 ? 24.375 -4.109 -9.219 1 96.06 175 TYR B O 1
ATOM 3103 N N . PRO B 1 176 ? 26.031 -5.613 -9.109 1 92.56 176 PRO B N 1
ATOM 3104 C CA . PRO B 1 176 ? 26 -5.898 -10.547 1 92.56 176 PRO B CA 1
ATOM 3105 C C . PRO B 1 176 ? 24.625 -6.34 -11.031 1 92.56 176 PRO B C 1
ATOM 3107 O O . PRO B 1 176 ? 24.203 -5.984 -12.141 1 92.56 176 PRO B O 1
ATOM 3110 N N . GLN B 1 177 ? 23.891 -7.121 -10.234 1 94.19 177 GLN B N 1
ATOM 3111 C CA . GLN B 1 177 ? 22.578 -7.586 -10.664 1 94.19 177 GLN B CA 1
ATOM 3112 C C . GLN B 1 177 ? 21.594 -6.426 -10.766 1 94.19 177 GLN B C 1
ATOM 3114 O O . GLN B 1 177 ? 20.812 -6.348 -11.719 1 94.19 177 GLN B O 1
ATOM 3119 N N . THR B 1 178 ? 21.641 -5.523 -9.812 1 96.31 178 THR B N 1
ATOM 3120 C CA . THR B 1 178 ? 20.781 -4.34 -9.836 1 96.31 178 THR B CA 1
ATOM 3121 C C . THR B 1 178 ? 21.156 -3.426 -11 1 96.31 178 THR B C 1
ATOM 3123 O O . THR B 1 178 ? 20.281 -2.844 -11.641 1 96.31 178 THR B O 1
ATOM 3126 N N . TRP B 1 179 ? 22.453 -3.309 -11.258 1 95.62 179 TRP B N 1
ATOM 3127 C CA . TRP B 1 179 ? 22.922 -2.502 -12.383 1 95.62 179 TRP B CA 1
ATOM 3128 C C . TRP B 1 179 ? 22.375 -3.027 -13.703 1 95.62 179 TRP B C 1
ATOM 3130 O O . TRP B 1 179 ? 22 -2.248 -14.578 1 95.62 179 TRP B O 1
ATOM 3140 N N . GLN B 1 180 ? 22.344 -4.324 -13.789 1 94.56 180 GLN B N 1
ATOM 3141 C CA . GLN B 1 180 ? 21.891 -4.973 -15.016 1 94.56 180 GLN B CA 1
ATOM 3142 C C . GLN B 1 180 ? 20.453 -4.582 -15.344 1 94.56 180 GLN B C 1
ATOM 3144 O O . GLN B 1 180 ? 20.094 -4.484 -16.516 1 94.56 180 GLN B O 1
ATOM 3149 N N . VAL B 1 181 ? 19.656 -4.324 -14.336 1 96.44 181 VAL B N 1
ATOM 3150 C CA . VAL B 1 181 ? 18.234 -4.094 -14.57 1 96.44 181 VAL B CA 1
ATOM 3151 C C . VAL B 1 181 ? 17.906 -2.619 -14.352 1 96.44 181 VAL B C 1
ATOM 3153 O O . VAL B 1 181 ? 16.734 -2.254 -14.195 1 96.44 181 VAL B O 1
ATOM 3156 N N . ARG B 1 182 ? 18.875 -1.69 -14.375 1 95.62 182 ARG B N 1
ATOM 3157 C CA . ARG B 1 182 ? 18.703 -0.286 -14.023 1 95.62 182 ARG B CA 1
ATOM 3158 C C . ARG B 1 182 ? 17.672 0.389 -14.906 1 95.62 182 ARG B C 1
ATOM 3160 O O . ARG B 1 182 ? 16.891 1.223 -14.445 1 95.62 182 ARG B O 1
ATOM 3167 N N . GLU B 1 183 ? 17.578 0.045 -16.156 1 95.19 183 GLU B N 1
ATOM 3168 C CA . GLU B 1 183 ? 16.641 0.679 -17.078 1 95.19 183 GLU B CA 1
ATOM 3169 C C . GLU B 1 183 ? 15.211 0.271 -16.766 1 95.19 183 GLU B C 1
ATOM 3171 O O . GLU B 1 183 ? 14.281 1.071 -16.922 1 95.19 183 GLU B O 1
ATOM 3176 N N . ILE B 1 184 ? 15.086 -0.92 -16.312 1 95.31 184 ILE B N 1
ATOM 3177 C CA . ILE B 1 184 ? 13.766 -1.418 -15.945 1 95.31 184 ILE B CA 1
ATOM 3178 C C . ILE B 1 184 ? 13.297 -0.739 -14.664 1 95.31 184 ILE B C 1
ATOM 3180 O O . ILE B 1 184 ? 12.133 -0.354 -14.547 1 95.31 184 ILE B O 1
ATOM 3184 N N . LEU B 1 185 ? 14.18 -0.59 -13.727 1 94.56 185 LEU B N 1
ATOM 3185 C CA . LEU B 1 185 ? 13.859 0.004 -12.43 1 94.56 185 LEU B CA 1
ATOM 3186 C C . LEU B 1 185 ? 13.383 1.445 -12.602 1 94.56 185 LEU B C 1
ATOM 3188 O O . LEU B 1 185 ? 12.547 1.919 -11.836 1 94.56 185 LEU B O 1
ATOM 3192 N N . PHE B 1 186 ? 13.836 2.113 -13.672 1 94.12 186 PHE B N 1
ATOM 3193 C CA . PHE B 1 186 ? 13.516 3.525 -13.844 1 94.12 186 PHE B CA 1
ATOM 3194 C C . PHE B 1 186 ? 12.508 3.723 -14.969 1 94.12 186 PHE B C 1
ATOM 3196 O O . PHE B 1 186 ? 12.125 4.852 -15.273 1 94.12 186 PHE B O 1
ATOM 3203 N N . ALA B 1 187 ? 12.078 2.58 -15.578 1 93.38 187 ALA B N 1
ATOM 3204 C CA . ALA B 1 187 ? 11.062 2.662 -16.609 1 93.38 187 ALA B CA 1
ATOM 3205 C C . ALA B 1 187 ? 9.703 3.023 -16.031 1 93.38 187 ALA B C 1
ATOM 3207 O O . ALA B 1 187 ? 9.414 2.693 -14.875 1 93.38 187 ALA B O 1
ATOM 3208 N N . ASP B 1 188 ? 8.914 3.688 -16.812 1 91.62 188 ASP B N 1
ATOM 3209 C CA . ASP B 1 188 ? 7.605 4.137 -16.344 1 91.62 188 ASP B CA 1
ATOM 3210 C C . ASP B 1 188 ? 6.492 3.264 -16.922 1 91.62 188 ASP B C 1
ATOM 3212 O O . ASP B 1 188 ? 5.41 3.762 -17.234 1 91.62 188 ASP B O 1
ATOM 3216 N N . ASP B 1 189 ? 6.758 1.997 -17 1 94.56 189 ASP B N 1
ATOM 3217 C CA . ASP B 1 189 ? 5.781 1.052 -17.516 1 94.56 189 ASP B CA 1
ATOM 3218 C C . ASP B 1 189 ? 4.918 0.472 -16.406 1 94.56 189 ASP B C 1
ATOM 3220 O O . ASP B 1 189 ? 4.867 -0.745 -16.219 1 94.56 189 ASP B O 1
ATOM 3224 N N . PHE B 1 190 ? 4.195 1.33 -15.812 1 95.94 190 PHE B N 1
ATOM 3225 C CA . PHE B 1 190 ? 3.443 0.955 -14.625 1 95.94 190 PHE B CA 1
ATOM 3226 C C . PHE B 1 190 ? 2.311 -0.001 -14.977 1 95.94 190 PHE B C 1
ATOM 3228 O O . PHE B 1 190 ? 1.993 -0.908 -14.203 1 95.94 190 PHE B O 1
ATOM 3235 N N . ALA B 1 191 ? 1.691 0.198 -16.156 1 96.94 191 ALA B N 1
ATOM 3236 C CA . ALA B 1 191 ? 0.645 -0.718 -16.609 1 96.94 191 ALA B CA 1
ATOM 3237 C C . ALA B 1 191 ? 1.193 -2.131 -16.781 1 96.94 191 ALA B C 1
ATOM 3239 O O . ALA B 1 191 ? 0.544 -3.107 -16.406 1 96.94 191 ALA B O 1
ATOM 3240 N N . MET B 1 192 ? 2.375 -2.201 -17.328 1 97.25 192 MET B N 1
ATOM 3241 C CA . MET B 1 192 ? 3.01 -3.502 -17.531 1 97.25 192 MET B CA 1
ATOM 3242 C C . MET B 1 192 ? 3.301 -4.172 -16.188 1 97.25 192 MET B C 1
ATOM 3244 O O . MET B 1 192 ? 3.049 -5.363 -16.016 1 97.25 192 MET B O 1
ATOM 3248 N N . ARG B 1 193 ? 3.832 -3.436 -15.234 1 97.38 193 ARG B N 1
ATOM 3249 C CA . ARG B 1 193 ? 4.148 -3.977 -13.914 1 97.38 193 ARG B CA 1
ATOM 3250 C C . ARG B 1 193 ? 2.896 -4.508 -13.227 1 97.38 193 ARG B C 1
ATOM 3252 O O . ARG B 1 193 ? 2.922 -5.582 -12.625 1 97.38 193 ARG B O 1
ATOM 3259 N N . PHE B 1 194 ? 1.834 -3.723 -13.383 1 98.75 194 PHE B N 1
ATOM 3260 C CA . PHE B 1 194 ? 0.569 -4.137 -12.781 1 98.75 194 PHE B CA 1
ATOM 3261 C C . PHE B 1 194 ? 0.07 -5.43 -13.414 1 98.75 194 PHE B C 1
ATOM 3263 O O . PHE B 1 194 ? -0.284 -6.375 -12.711 1 98.75 194 PHE B O 1
ATOM 3270 N N . ASN B 1 195 ? 0.047 -5.445 -14.688 1 98.69 195 ASN B N 1
ATOM 3271 C CA . ASN B 1 195 ? -0.45 -6.617 -15.398 1 98.69 195 ASN B CA 1
ATOM 3272 C C . ASN B 1 195 ? 0.404 -7.852 -15.117 1 98.69 195 ASN B C 1
ATOM 3274 O O . ASN B 1 195 ? -0.12 -8.961 -14.992 1 98.69 195 ASN B O 1
ATOM 3278 N N . PHE B 1 196 ? 1.669 -7.633 -15.062 1 98.44 196 PHE B N 1
ATOM 3279 C CA . PHE B 1 196 ? 2.568 -8.734 -14.727 1 98.44 196 PHE B CA 1
ATOM 3280 C C . PHE B 1 196 ? 2.229 -9.312 -13.359 1 98.44 196 PHE B C 1
ATOM 3282 O O . PHE B 1 196 ? 2.055 -10.523 -13.227 1 98.44 196 PHE B O 1
ATOM 3289 N N . GLY B 1 197 ? 2.166 -8.469 -12.305 1 98.69 197 GLY B N 1
ATOM 3290 C CA . GLY B 1 197 ? 1.832 -8.93 -10.969 1 98.69 197 GLY B CA 1
ATOM 3291 C C . GLY B 1 197 ? 0.472 -9.594 -10.891 1 98.69 197 GLY B C 1
ATOM 3292 O O . GLY B 1 197 ? 0.318 -10.625 -10.227 1 98.69 197 GLY B O 1
ATOM 3293 N N . LEU B 1 198 ? -0.487 -8.977 -11.594 1 98.81 198 LEU B N 1
ATOM 3294 C CA . LEU B 1 198 ? -1.836 -9.531 -11.625 1 98.81 198 LEU B CA 1
ATOM 3295 C C . LEU B 1 198 ? -1.832 -10.93 -12.234 1 98.81 198 LEU B C 1
ATOM 3297 O O . LEU B 1 198 ? -2.496 -11.836 -11.719 1 98.81 198 LEU B O 1
ATOM 3301 N N . GLU B 1 199 ? -1.083 -11.133 -13.266 1 98.5 199 GLU B N 1
ATOM 3302 C CA . GLU B 1 199 ? -0.984 -12.438 -13.914 1 98.5 199 GLU B CA 1
ATOM 3303 C C . GLU B 1 199 ? -0.385 -13.477 -12.961 1 98.5 199 GLU B C 1
ATOM 3305 O O . GLU B 1 199 ? -0.811 -14.633 -12.953 1 98.5 199 GLU B O 1
ATOM 3310 N N . GLN B 1 200 ? 0.638 -13.078 -12.211 1 98.56 200 GLN B N 1
ATOM 3311 C CA . GLN B 1 200 ? 1.245 -14 -11.266 1 98.56 200 GLN B CA 1
ATOM 3312 C C . GLN B 1 200 ? 0.242 -14.43 -10.195 1 98.56 200 GLN B C 1
ATOM 3314 O O . GLN B 1 200 ? 0.179 -15.609 -9.836 1 98.56 200 GLN B O 1
ATOM 3319 N N . LEU B 1 201 ? -0.546 -13.484 -9.695 1 98.69 201 LEU B N 1
ATOM 3320 C CA . LEU B 1 201 ? -1.543 -13.797 -8.68 1 98.69 201 LEU B CA 1
ATOM 3321 C C . LEU B 1 201 ? -2.623 -14.719 -9.234 1 98.69 201 LEU B C 1
ATOM 3323 O O . LEU B 1 201 ? -2.99 -15.711 -8.594 1 98.69 201 LEU B O 1
ATOM 3327 N N . VAL B 1 202 ? -3.102 -14.406 -10.445 1 98.5 202 VAL B N 1
ATOM 3328 C CA . VAL B 1 202 ? -4.141 -15.219 -11.07 1 98.5 202 VAL B CA 1
ATOM 3329 C C . VAL B 1 202 ? -3.631 -16.641 -11.266 1 98.5 202 VAL B C 1
ATOM 3331 O O . VAL B 1 202 ? -4.352 -17.609 -11 1 98.5 202 VAL B O 1
ATOM 3334 N N . THR B 1 203 ? -2.391 -16.781 -11.727 1 97.75 203 THR B N 1
ATOM 3335 C CA . THR B 1 203 ? -1.777 -18.094 -11.898 1 97.75 203 THR B CA 1
ATOM 3336 C C . THR B 1 203 ? -1.669 -18.828 -10.562 1 97.75 203 THR B C 1
ATOM 3338 O O . THR B 1 203 ? -1.964 -20.016 -10.477 1 97.75 203 THR B O 1
ATOM 3341 N N . GLY B 1 204 ? -1.22 -18.109 -9.539 1 98 204 GLY B N 1
ATOM 3342 C CA . GLY B 1 204 ? -1.178 -18.688 -8.203 1 98 204 GLY B CA 1
ATOM 3343 C C . GLY B 1 204 ? -2.535 -19.156 -7.719 1 98 204 GLY B C 1
ATOM 3344 O O . GLY B 1 204 ? -2.656 -20.25 -7.164 1 98 204 GLY B O 1
ATOM 3345 N N . PHE B 1 205 ? -3.547 -18.359 -7.93 1 98.12 205 PHE B N 1
ATOM 3346 C CA . PHE B 1 205 ? -4.91 -18.703 -7.551 1 98.12 205 PHE B CA 1
ATOM 3347 C C . PHE B 1 205 ? -5.375 -19.953 -8.289 1 98.12 205 PHE B C 1
ATOM 3349 O O . PHE B 1 205 ? -5.973 -20.859 -7.688 1 98.12 205 PHE B O 1
ATOM 3356 N N . GLU B 1 206 ? -5.121 -19.969 -9.562 1 96.81 206 GLU B N 1
ATOM 3357 C CA . GLU B 1 206 ? -5.52 -21.109 -10.375 1 96.81 206 GLU B CA 1
ATOM 3358 C C . GLU B 1 206 ? -4.887 -22.391 -9.859 1 96.81 206 GLU B C 1
ATOM 3360 O O . GLU B 1 206 ? -5.547 -23.438 -9.797 1 96.81 206 GLU B O 1
ATOM 3365 N N . HIS B 1 207 ? -3.623 -22.344 -9.539 1 95.31 207 HIS B N 1
ATOM 3366 C CA . HIS B 1 207 ? -2.926 -23.516 -9.008 1 95.31 207 HIS B CA 1
ATOM 3367 C C . HIS B 1 207 ? -3.508 -23.953 -7.668 1 95.31 207 HIS B C 1
ATOM 3369 O O . HIS B 1 207 ? -3.641 -25.141 -7.402 1 95.31 207 HIS B O 1
ATOM 3375 N N . GLN B 1 208 ? -3.801 -22.953 -6.793 1 93.88 208 GLN B N 1
ATOM 3376 C CA . GLN B 1 208 ? -4.402 -23.219 -5.492 1 93.88 208 GLN B CA 1
ATOM 3377 C C . GLN B 1 208 ? -5.715 -23.984 -5.637 1 93.88 208 GLN B C 1
ATOM 3379 O O . GLN B 1 208 ? -6.027 -24.844 -4.812 1 93.88 208 GLN B O 1
ATOM 3384 N N . LEU B 1 209 ? -6.438 -23.703 -6.668 1 93.56 209 LEU B N 1
ATOM 3385 C CA . LEU B 1 209 ? -7.742 -24.312 -6.91 1 93.56 209 LEU B CA 1
ATOM 3386 C C . LEU B 1 209 ? -7.59 -25.75 -7.406 1 93.56 209 LEU B C 1
ATOM 3388 O O . LEU B 1 209 ? -8.492 -26.562 -7.238 1 93.56 209 LEU B O 1
ATOM 3392 N N . LYS B 1 210 ? -6.461 -26.031 -8 1 90 210 LYS B N 1
ATOM 3393 C CA . LYS B 1 210 ? -6.223 -27.359 -8.555 1 90 210 LYS B CA 1
ATOM 3394 C C . LYS B 1 210 ? -5.594 -28.281 -7.516 1 90 210 LYS B C 1
ATOM 3396 O O . LYS B 1 210 ? -5.617 -29.5 -7.664 1 90 210 LYS B O 1
ATOM 3401 N N . THR B 1 211 ? -4.844 -27.719 -6.551 1 78.25 211 THR B N 1
ATOM 3402 C CA . THR B 1 211 ? -4.191 -28.531 -5.531 1 78.25 211 THR B CA 1
ATOM 3403 C C . THR B 1 211 ? -5.07 -28.641 -4.289 1 78.25 211 THR B C 1
ATOM 3405 O O . THR B 1 211 ? -5.457 -27.641 -3.697 1 78.25 211 THR B O 1
ATOM 3408 N N . PRO B 1 212 ? -5.73 -29.844 -4.02 1 59.53 212 PRO B N 1
ATOM 3409 C CA . PRO B 1 212 ? -6.613 -30.031 -2.869 1 59.53 212 PRO B CA 1
ATOM 3410 C C . PRO B 1 212 ? -5.949 -29.64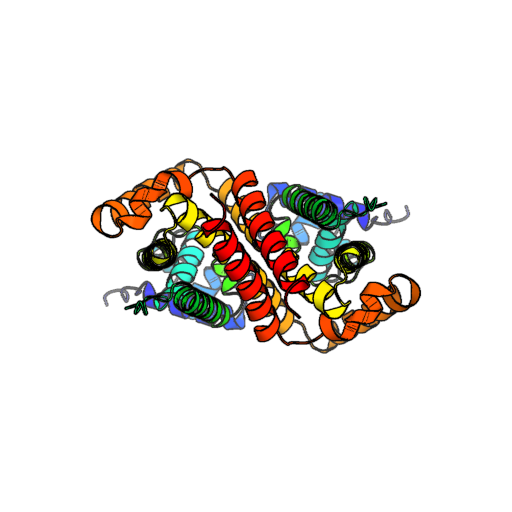1 -1.547 1 59.53 212 PRO B C 1
ATOM 3412 O O . PRO B 1 212 ? -4.727 -29.734 -1.42 1 59.53 212 PRO B O 1
#

InterPro domains:
  IPR001647 DNA-binding HTH domain, TetR-type [PF00440] (12-55)
  IPR001647 DNA-binding HTH domain, TetR-type [PR00455] (11-24)
  IPR001647 DNA-binding HTH domain, TetR-type [PR00455] (32-55)
  IPR001647 DNA-binding HTH domain, TetR-type [PS50977] (5-65)
  IPR003012 Tetracycline transcriptional regulator, TetR [PR00400] (23-46)
  IPR003012 Tetracycline transcriptional regulator, TetR [PR00400] (75-94)
  IPR003012 Tetracycline transcriptional regulator, TetR [PR00400] (95-118)
  IPR003012 Tetracycline transcriptional regulator, TetR [PR00400] (131-150)
  IPR003012 Tetracycline transcriptional regulator, TetR [PR00400] (191-205)
  IPR004111 Tetracycline repressor TetR, C-terminal [PF02909] (73-208)
  IPR009057 Homedomain-like superfamily [SSF46689] (7-65)
  IPR036271 Tetracyclin repressor-like, C-terminal domain superfamily [SSF48498] (72-210)
  IPR050109 HTH-type, TetR-like transcriptional regulator [PTHR30055] (8-112)

Nearest PDB structures (foldseek):
  2opt-assembly1_A  TM=8.627E-01  e=2.765E-08  Streptomyces coelicolor
  2opt-assembly1_B  TM=8.589E-01  e=4.529E-08  Streptomyces coelicolor
  3b6c-assembly1_B  TM=8.646E-01  e=7.760E-08  Streptomyces coelicolor
  3b6c-assembly1_A  TM=8.533E-01  e=6.782E-08  Streptomyces coelicolor
  2hxi-assembly1_B  TM=8.110E-01  e=1.962E-06  Streptomyces coelicolor A3(2)

Radius of gyration: 22.24 Å; Cα contacts (8 Å, |Δi|>4): 507; chains: 2; bounding box: 64×62×46 Å

Sequence (424 aa):
MKSPKIDRLNVLDTALSLLEKEGIEGLTMRKLADALHIKAASLYWHFDNKQTLIEGMADRIVSEVAVDFHYSQDWKADLKRLATELREAFLQHRDGARVFAGTYVISENVLRINNTLITLIMQSGASAELASNMSMTLLYFILGCCIEQQAITLIDSEILMQKRLAFEQIVRDKYPQTWQVREILFADDFAMRFNFGLEQLVTGFEHQLKTPMKSPKIDRLNVLDTALSLLEKEGIEGLTMRKLADALHIKAASLYWHFDNKQTLIEGMADRIVSEVAVDFHYSQDWKADLKRLATELREAFLQHRDGARVFAGTYVISENVLRINNTLITLIMQSGASAELASNMSMTLLYFILGCCIEQQAITLIDSEILMQKRLAFEQIVRDKYPQTWQVREILFADDFAMRFNFGLEQLVTGFEHQLKTP